Protein AF-A0A356FZC2-F1 (afdb_monomer_lite)

Structure (mmCIF, N/CA/C/O backbone):
data_AF-A0A356FZC2-F1
#
_entry.id   AF-A0A356FZC2-F1
#
loop_
_atom_site.group_PDB
_atom_site.id
_atom_site.type_symbol
_atom_site.label_atom_id
_atom_site.label_alt_id
_atom_site.label_comp_id
_atom_site.label_asym_id
_atom_site.label_entity_id
_atom_site.label_seq_id
_atom_site.pdbx_PDB_ins_code
_atom_site.Cartn_x
_atom_site.Cartn_y
_atom_site.Cartn_z
_atom_site.occupancy
_atom_site.B_iso_or_equiv
_atom_site.auth_seq_id
_atom_site.auth_comp_id
_atom_site.auth_asym_id
_atom_site.auth_atom_id
_atom_site.pdbx_PDB_model_num
ATOM 1 N N . MET A 1 1 ? -11.481 -0.510 -12.609 1.00 41.31 1 MET A N 1
ATOM 2 C CA . MET A 1 1 ? -11.370 -0.063 -11.199 1.00 41.31 1 MET A CA 1
ATOM 3 C C . MET A 1 1 ? -11.615 1.424 -11.204 1.00 41.31 1 MET A C 1
ATOM 5 O O . MET A 1 1 ? -10.772 2.172 -11.691 1.00 41.31 1 MET A O 1
ATOM 9 N N . GLU A 1 2 ? -12.748 1.848 -10.666 1.00 47.78 2 GLU A N 1
ATOM 10 C CA . GLU A 1 2 ? -13.107 3.260 -10.553 1.00 47.78 2 GLU A CA 1
ATOM 11 C C . GLU A 1 2 ? -12.313 3.926 -9.404 1.00 47.78 2 GLU A C 1
ATOM 13 O O . GLU A 1 2 ? -12.735 3.947 -8.243 1.00 47.78 2 GLU A O 1
ATOM 18 N N . ILE A 1 3 ? -11.098 4.406 -9.709 1.00 45.75 3 ILE A N 1
ATOM 19 C CA . ILE A 1 3 ? -10.156 4.972 -8.726 1.00 45.75 3 ILE A CA 1
ATOM 20 C C . ILE A 1 3 ? -10.637 6.345 -8.229 1.00 45.75 3 ILE A C 1
ATOM 22 O O . ILE A 1 3 ? -10.834 7.277 -9.009 1.00 45.75 3 ILE A O 1
ATOM 26 N N . MET A 1 4 ? -10.732 6.502 -6.907 1.00 44.38 4 MET A N 1
ATOM 27 C CA . MET A 1 4 ? -11.058 7.771 -6.254 1.00 44.38 4 MET A CA 1
ATOM 28 C C . MET A 1 4 ? -9.858 8.723 -6.236 1.00 44.38 4 MET A C 1
ATOM 30 O O . MET A 1 4 ? -8.794 8.401 -5.705 1.00 44.38 4 MET A O 1
ATOM 34 N N . THR A 1 5 ? -10.030 9.942 -6.752 1.00 47.16 5 THR A N 1
ATOM 35 C CA . THR A 1 5 ? -9.068 11.027 -6.504 1.00 47.16 5 THR A CA 1
ATOM 36 C C . THR A 1 5 ? -9.244 11.589 -5.089 1.00 47.16 5 THR A C 1
ATOM 38 O O . THR A 1 5 ? -10.332 11.510 -4.518 1.00 47.16 5 THR A O 1
ATOM 41 N N . SER A 1 6 ? -8.221 12.249 -4.532 1.00 39.19 6 SER A N 1
ATOM 42 C CA . SER A 1 6 ? -8.326 12.911 -3.217 1.00 39.19 6 SER A CA 1
ATOM 43 C C . SER A 1 6 ? -9.479 13.925 -3.147 1.00 39.19 6 SER A C 1
ATOM 45 O O . SER A 1 6 ? -10.116 14.072 -2.111 1.00 39.19 6 SER A O 1
ATOM 47 N N . SER A 1 7 ? -9.804 14.581 -4.268 1.00 43.22 7 SER A N 1
ATOM 48 C CA . SER A 1 7 ? -10.943 15.504 -4.363 1.00 43.22 7 SER A CA 1
ATOM 49 C C . SER A 1 7 ? -12.301 14.795 -4.420 1.00 43.22 7 SER A C 1
ATOM 51 O O . SER A 1 7 ? -13.301 15.376 -4.017 1.00 43.22 7 SER A O 1
ATOM 53 N N . MET A 1 8 ? -12.364 13.559 -4.927 1.00 46.75 8 MET A N 1
ATOM 54 C CA . MET A 1 8 ? -13.575 12.730 -4.893 1.00 46.75 8 MET A CA 1
ATOM 55 C C . MET A 1 8 ? -13.782 12.108 -3.511 1.00 46.75 8 MET A C 1
ATOM 57 O O . MET A 1 8 ? -14.912 12.072 -3.042 1.00 46.75 8 MET A O 1
ATOM 61 N N . LEU A 1 9 ? -12.705 11.695 -2.834 1.00 46.78 9 LEU A N 1
ATOM 62 C CA . LEU A 1 9 ? -12.751 11.193 -1.458 1.00 46.78 9 LEU A CA 1
ATOM 63 C C . LEU A 1 9 ? -13.318 12.246 -0.495 1.00 46.78 9 LEU A C 1
ATOM 65 O O . LEU A 1 9 ? -14.193 11.922 0.299 1.00 46.78 9 LEU A O 1
ATOM 69 N N . GLN A 1 10 ? -12.886 13.506 -0.609 1.00 43.84 10 GLN A N 1
ATOM 70 C CA . GLN A 1 10 ? -13.429 14.592 0.212 1.00 43.84 10 GLN A CA 1
ATOM 71 C C . GLN A 1 10 ? -14.941 14.772 -0.009 1.00 43.84 10 GLN A C 1
ATOM 73 O O . GLN A 1 10 ? -15.701 14.777 0.950 1.00 43.84 10 GLN A O 1
ATOM 78 N N . LYS A 1 11 ? -15.402 14.781 -1.269 1.00 51.41 11 LYS A N 1
ATOM 79 C CA . LYS A 1 11 ? -16.836 14.878 -1.602 1.00 51.41 11 LYS A CA 1
ATOM 80 C C . LYS A 1 11 ? -17.675 13.733 -1.018 1.00 51.41 11 LYS A C 1
ATOM 82 O O . LYS A 1 11 ? -18.812 13.961 -0.635 1.00 51.41 11 LYS A O 1
ATOM 87 N N . VAL A 1 12 ? -17.120 12.521 -0.946 1.00 52.03 12 VAL A N 1
ATOM 88 C CA . VAL A 1 12 ? -17.777 11.345 -0.339 1.00 52.03 12 VAL A CA 1
ATOM 89 C C . VAL A 1 12 ? -17.874 11.476 1.178 1.00 52.03 12 VAL A C 1
ATOM 91 O O . VAL A 1 12 ? -18.862 11.055 1.772 1.00 52.03 12 VAL A O 1
ATOM 94 N N . LEU A 1 13 ? -16.850 12.046 1.816 1.00 46.94 13 LEU A N 1
ATOM 95 C CA . LEU A 1 13 ? -16.845 12.292 3.259 1.00 46.94 13 LEU A CA 1
ATOM 96 C C . LEU A 1 13 ? -17.807 13.420 3.657 1.00 46.94 13 LEU A C 1
ATOM 98 O O . LEU A 1 13 ? -18.348 13.381 4.761 1.00 46.94 13 LEU A O 1
ATOM 102 N N . ASP A 1 14 ? -18.038 14.373 2.753 1.00 46.09 14 ASP A N 1
ATOM 103 C CA . ASP A 1 14 ? -18.909 15.530 2.965 1.00 46.09 14 ASP A CA 1
ATOM 104 C C . ASP A 1 14 ? -20.403 15.229 2.693 1.00 46.09 14 ASP A C 1
ATOM 106 O O . ASP A 1 14 ? -21.266 16.031 3.060 1.00 46.09 14 ASP A O 1
ATOM 110 N N . GLU A 1 15 ? -20.747 14.090 2.069 1.00 51.88 15 GLU A N 1
ATOM 111 C CA . GLU A 1 15 ? -22.147 13.698 1.852 1.00 51.88 15 GLU A CA 1
ATOM 112 C C . GLU A 1 15 ? -22.813 13.264 3.178 1.00 51.88 15 GLU A C 1
ATOM 114 O O . GLU A 1 15 ? -22.307 12.379 3.880 1.00 51.88 15 GLU A O 1
ATOM 119 N N . PRO A 1 16 ? -23.969 13.848 3.553 1.00 43.09 16 PRO A N 1
ATOM 120 C CA . PRO A 1 16 ? -24.663 13.479 4.779 1.00 43.09 16 PRO A CA 1
ATOM 121 C C . PRO A 1 16 ? -25.111 12.015 4.719 1.00 43.09 16 PRO A C 1
ATOM 123 O O . PRO A 1 16 ? -25.938 11.628 3.894 1.00 43.09 16 PRO A O 1
ATOM 126 N N . LYS A 1 17 ? -24.590 11.196 5.637 1.00 50.12 17 LYS A N 1
ATOM 127 C CA . LYS A 1 17 ? -24.986 9.791 5.790 1.00 50.12 17 LYS A CA 1
ATOM 128 C C . LYS A 1 17 ? -26.392 9.716 6.380 1.00 50.12 17 LYS A C 1
ATOM 130 O O . LYS A 1 17 ? -26.558 9.683 7.599 1.00 50.12 17 LYS A O 1
ATOM 135 N N . GLN A 1 18 ? -27.414 9.698 5.532 1.00 49.28 18 GLN A N 1
ATOM 136 C CA . GLN A 1 18 ? -28.747 9.312 5.981 1.00 49.28 18 GLN A CA 1
ATOM 137 C C . GLN A 1 18 ? -28.711 7.852 6.446 1.00 49.28 18 GLN A C 1
ATOM 139 O O . GLN A 1 18 ? -28.162 6.982 5.771 1.00 49.28 18 GLN A O 1
ATOM 144 N N . LYS A 1 19 ? -29.295 7.572 7.617 1.00 51.06 19 LYS A N 1
ATOM 145 C CA . LYS A 1 19 ? -29.625 6.199 8.012 1.00 51.06 19 LYS A CA 1
ATOM 146 C C . LYS A 1 19 ? -30.758 5.725 7.107 1.00 51.06 19 LYS A C 1
ATOM 148 O O . LYS A 1 19 ? -31.923 5.974 7.402 1.00 51.06 19 LYS A O 1
ATOM 153 N N . VAL A 1 20 ? -30.402 5.089 6.000 1.00 65.88 20 VAL A N 1
ATOM 154 C CA . VAL A 1 20 ? -31.358 4.412 5.127 1.00 65.88 20 VAL A CA 1
ATOM 155 C C . VAL A 1 20 ? -31.636 3.036 5.728 1.00 65.88 20 VAL A C 1
ATOM 157 O O . VAL A 1 20 ? -30.706 2.292 6.039 1.00 65.88 20 VAL A O 1
ATOM 160 N N . SER A 1 21 ? -32.911 2.732 5.958 1.00 76.38 21 SER A N 1
ATOM 161 C CA . SER A 1 21 ? -33.368 1.381 6.290 1.00 76.38 21 SER A CA 1
ATOM 162 C C . SER A 1 21 ? -33.820 0.717 4.99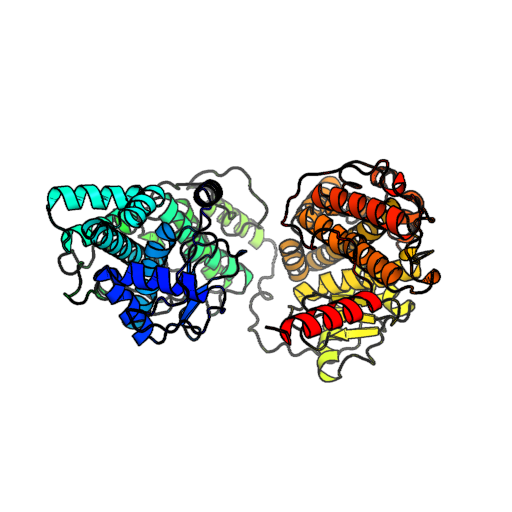9 1.00 76.38 21 SER A C 1
ATOM 164 O O . SER A 1 21 ? -34.621 1.300 4.273 1.00 76.38 21 SER A O 1
ATOM 166 N N . TYR A 1 22 ? -33.324 -0.485 4.733 1.00 88.19 22 TYR A N 1
ATOM 167 C CA . TYR A 1 22 ? -33.713 -1.282 3.570 1.00 88.19 22 TYR A CA 1
ATOM 168 C C . TYR A 1 22 ? -34.806 -2.269 3.974 1.00 88.19 22 TYR A C 1
ATOM 170 O O . TYR A 1 22 ? -34.839 -2.699 5.130 1.00 88.19 22 TYR A O 1
ATOM 178 N N . ASP A 1 23 ? -35.703 -2.608 3.050 1.00 87.06 23 ASP A N 1
ATOM 179 C CA . ASP A 1 23 ? -36.701 -3.649 3.293 1.00 87.06 23 ASP A CA 1
ATOM 180 C C . ASP A 1 23 ? -36.005 -5.020 3.276 1.00 87.06 23 ASP A C 1
ATOM 182 O O . ASP A 1 23 ? -35.501 -5.432 2.231 1.00 87.06 23 ASP A O 1
ATOM 186 N N . PRO A 1 24 ? -35.953 -5.747 4.408 1.00 80.19 24 PRO A N 1
ATOM 187 C CA . PRO A 1 24 ? -35.315 -7.059 4.455 1.00 80.19 24 PRO A CA 1
ATOM 188 C C . PRO A 1 24 ? -36.064 -8.123 3.637 1.00 80.19 24 PRO A C 1
ATOM 190 O O . PRO A 1 24 ? -35.523 -9.205 3.432 1.00 80.19 24 PRO A O 1
ATOM 193 N N . ASN A 1 25 ? -37.292 -7.839 3.185 1.00 87.88 25 ASN A N 1
ATOM 194 C CA . ASN A 1 25 ? -38.094 -8.739 2.356 1.00 87.88 25 ASN A CA 1
ATOM 195 C C . ASN A 1 25 ? -38.045 -8.384 0.863 1.00 87.88 25 ASN A C 1
ATOM 197 O O . ASN A 1 25 ? -38.711 -9.052 0.068 1.00 87.88 25 ASN A O 1
ATOM 201 N N . GLU A 1 26 ? -37.297 -7.345 0.469 1.00 92.62 26 GLU A N 1
ATOM 202 C CA . GLU A 1 26 ? -37.122 -7.006 -0.941 1.00 92.62 26 GLU A CA 1
ATOM 203 C C . GLU A 1 26 ? -36.494 -8.203 -1.676 1.00 92.62 26 GLU A C 1
ATOM 205 O O . GLU A 1 26 ? -35.481 -8.755 -1.247 1.00 92.62 26 GLU A O 1
ATOM 210 N N . GLN A 1 27 ? -37.113 -8.634 -2.778 1.00 92.81 27 GLN A N 1
ATOM 211 C CA . GLN A 1 27 ? -36.615 -9.741 -3.596 1.00 92.81 27 GLN A CA 1
ATOM 212 C C . GLN A 1 27 ? -35.940 -9.218 -4.859 1.00 92.81 27 GLN A C 1
ATOM 214 O O . GLN A 1 27 ? -36.332 -8.187 -5.408 1.00 92.81 27 GLN A O 1
ATOM 219 N N . LEU A 1 28 ? -34.937 -9.949 -5.343 1.00 94.94 28 LEU A N 1
ATOM 220 C CA . LEU A 1 28 ? -34.258 -9.625 -6.591 1.00 94.94 28 LEU A CA 1
ATOM 221 C C . LEU A 1 28 ? -35.220 -9.664 -7.785 1.00 94.94 28 LEU A C 1
ATOM 223 O O . LEU A 1 28 ? -35.978 -10.611 -7.978 1.00 94.94 28 LEU A O 1
ATOM 227 N N . THR A 1 29 ? -35.141 -8.633 -8.620 1.00 95.38 29 THR A N 1
ATOM 228 C CA . THR A 1 29 ? -35.922 -8.476 -9.861 1.00 95.38 29 THR A CA 1
ATOM 229 C C . THR A 1 29 ? -35.140 -8.880 -11.116 1.00 95.38 29 THR A C 1
ATOM 231 O O . THR A 1 29 ? -35.652 -8.790 -12.238 1.00 95.38 29 THR A O 1
ATOM 234 N N . VAL A 1 30 ? -33.885 -9.288 -10.935 1.00 95.38 30 VAL A N 1
ATOM 235 C CA . VAL A 1 30 ? -32.970 -9.804 -11.953 1.00 95.38 30 VAL A CA 1
ATOM 236 C C . VAL A 1 30 ? -32.075 -10.855 -11.303 1.00 95.38 30 VAL A C 1
ATOM 238 O O . VAL A 1 30 ? -31.681 -10.703 -10.148 1.00 95.38 30 VAL A O 1
ATOM 241 N N . ASP A 1 31 ? -31.788 -11.929 -12.032 1.00 93.94 31 ASP A N 1
ATOM 242 C CA . ASP A 1 31 ? -30.949 -13.019 -11.538 1.00 93.94 31 ASP A CA 1
ATOM 243 C C . ASP A 1 31 ? -29.478 -12.578 -11.473 1.00 93.94 31 ASP A C 1
ATOM 245 O O . ASP A 1 31 ? -28.889 -12.227 -12.499 1.00 93.94 31 ASP A O 1
ATOM 249 N N . VAL A 1 32 ? -28.914 -12.561 -10.262 1.00 94.69 32 VAL A N 1
ATOM 250 C CA . VAL A 1 32 ? -27.511 -12.239 -9.962 1.00 94.69 32 VAL A CA 1
ATOM 251 C C . VAL A 1 32 ? -27.027 -13.049 -8.754 1.00 94.69 32 VAL A C 1
ATOM 253 O O . VAL A 1 32 ? -27.770 -13.257 -7.794 1.00 94.69 32 VAL A O 1
ATOM 256 N N . ASP A 1 33 ? -25.760 -13.468 -8.760 1.00 91.00 33 ASP A N 1
ATOM 257 C CA . ASP A 1 33 ? -25.152 -14.191 -7.635 1.00 91.00 33 ASP A CA 1
ATOM 258 C C . ASP A 1 33 ? -24.643 -13.220 -6.550 1.00 91.00 33 ASP A C 1
ATOM 260 O O . ASP A 1 33 ? -23.562 -12.637 -6.672 1.00 91.00 33 ASP A O 1
ATOM 264 N N . LEU A 1 34 ? -25.411 -13.072 -5.464 1.00 90.56 34 LEU A N 1
ATOM 265 C CA . LEU A 1 34 ? -25.043 -12.280 -4.279 1.00 90.56 34 LEU A CA 1
ATOM 266 C C . LEU A 1 34 ? -24.371 -13.108 -3.166 1.00 90.56 34 LEU A C 1
ATOM 268 O O . LEU A 1 34 ? -24.326 -12.670 -2.018 1.00 90.56 34 LEU A O 1
ATOM 272 N N . SER A 1 35 ? -23.834 -14.300 -3.460 1.00 82.62 35 SER A N 1
ATOM 273 C CA . SER A 1 35 ? -23.251 -15.205 -2.447 1.00 82.62 35 SER A CA 1
ATOM 274 C C . SER A 1 35 ? -22.038 -14.648 -1.691 1.00 82.62 35 SER A C 1
ATOM 276 O O . SER A 1 35 ? -21.564 -15.280 -0.748 1.00 82.62 35 SER A O 1
ATOM 278 N N . LEU A 1 36 ? -21.517 -13.486 -2.095 1.00 80.75 36 LEU A N 1
ATOM 279 C CA . LEU A 1 36 ? -20.422 -12.793 -1.416 1.00 80.75 36 LEU A CA 1
ATOM 280 C C . LEU A 1 36 ? -20.896 -11.716 -0.432 1.00 80.75 36 LEU A C 1
ATOM 282 O O . LEU A 1 36 ? -20.068 -11.172 0.296 1.00 80.75 36 LEU A O 1
ATOM 286 N N . CYS A 1 37 ? -22.192 -11.404 -0.396 1.00 76.31 37 CYS A N 1
ATOM 287 C CA . CYS A 1 37 ? -22.768 -10.506 0.598 1.00 76.31 37 CYS A CA 1
ATOM 288 C C . CYS A 1 37 ? -22.990 -11.228 1.928 1.00 76.31 37 CYS A C 1
ATOM 290 O O . CYS A 1 37 ? -23.477 -12.357 1.972 1.00 76.31 37 CYS A O 1
ATOM 292 N N . THR A 1 38 ? -22.690 -10.540 3.026 1.00 79.19 38 THR A N 1
ATOM 293 C CA . THR A 1 38 ? -23.148 -10.941 4.362 1.00 79.19 38 THR A CA 1
ATOM 294 C C . THR A 1 38 ? -24.648 -10.677 4.540 1.00 79.19 38 THR A C 1
ATOM 296 O O . THR A 1 38 ? -25.232 -9.872 3.812 1.00 79.19 38 THR A O 1
ATOM 299 N N . ASP A 1 39 ? -25.268 -11.289 5.555 1.00 80.06 39 ASP A N 1
ATOM 300 C CA . ASP A 1 39 ? -26.684 -11.060 5.896 1.00 80.06 39 ASP A CA 1
ATOM 301 C C . ASP A 1 39 ? -26.996 -9.574 6.166 1.00 80.06 39 ASP A C 1
ATOM 303 O O . ASP A 1 39 ? -28.088 -9.099 5.864 1.00 80.06 39 ASP A O 1
ATOM 307 N N . GLU A 1 40 ? -26.028 -8.822 6.704 1.00 82.25 40 GLU A N 1
ATOM 308 C CA . GLU A 1 40 ? -26.161 -7.381 6.964 1.00 82.25 40 GLU A CA 1
ATOM 309 C C . GLU A 1 40 ? -26.100 -6.541 5.676 1.00 82.25 40 GLU A C 1
ATOM 311 O O . GLU A 1 40 ? -26.734 -5.490 5.579 1.00 82.25 40 GLU A O 1
ATOM 316 N N . GLU A 1 41 ? -25.343 -6.991 4.676 1.00 84.94 41 GLU A N 1
ATOM 317 C CA . GLU A 1 41 ? -25.156 -6.290 3.401 1.00 84.94 41 GLU A CA 1
ATOM 318 C C . GLU A 1 41 ? -26.245 -6.619 2.380 1.00 84.94 41 GLU A C 1
ATOM 320 O O . GLU A 1 41 ? -26.547 -5.791 1.515 1.00 84.94 41 GLU A O 1
ATOM 325 N N . MET A 1 42 ? -26.827 -7.816 2.483 1.00 89.38 42 MET A N 1
ATOM 326 C CA . MET A 1 42 ? -27.768 -8.369 1.515 1.00 89.38 42 MET A CA 1
ATOM 327 C C . MET A 1 42 ? -28.931 -7.411 1.195 1.00 89.38 42 MET A C 1
ATOM 329 O O . MET A 1 42 ? -29.126 -7.128 0.012 1.00 89.38 42 MET A O 1
ATOM 333 N N . PRO A 1 43 ? -29.646 -6.811 2.175 1.00 92.12 43 PRO A N 1
ATOM 334 C CA . PRO A 1 43 ? -30.776 -5.926 1.874 1.00 92.12 43 PRO A CA 1
ATOM 335 C C . PRO A 1 43 ? -30.370 -4.695 1.056 1.00 92.12 43 PRO A C 1
ATOM 337 O O . PRO A 1 43 ? -31.072 -4.283 0.135 1.00 92.12 43 PRO A O 1
ATOM 340 N N . ARG A 1 44 ? -29.197 -4.124 1.350 1.00 93.62 44 ARG A N 1
ATOM 341 C CA . ARG A 1 44 ? -28.677 -2.963 0.622 1.00 93.62 44 ARG A CA 1
ATOM 342 C C . ARG A 1 44 ? -28.240 -3.331 -0.792 1.00 93.62 44 ARG A C 1
ATOM 344 O O . ARG A 1 44 ? -28.499 -2.575 -1.726 1.00 93.62 44 ARG A O 1
ATOM 351 N N . MET A 1 45 ? -27.563 -4.467 -0.962 1.00 94.12 45 MET A N 1
ATOM 352 C CA . MET A 1 45 ? -27.149 -4.915 -2.291 1.00 94.12 45 MET A CA 1
ATOM 353 C C . MET A 1 45 ? -28.366 -5.212 -3.172 1.00 94.12 45 MET A C 1
ATOM 355 O O . MET A 1 45 ? -28.408 -4.746 -4.309 1.00 94.12 45 MET A O 1
ATOM 359 N N . ILE A 1 46 ? -29.378 -5.907 -2.638 1.00 96.44 46 ILE A N 1
ATOM 360 C CA . ILE A 1 46 ? -30.646 -6.160 -3.340 1.00 96.44 46 ILE A CA 1
ATOM 361 C C . ILE A 1 46 ? -31.281 -4.840 -3.776 1.00 96.44 46 ILE A C 1
ATOM 363 O O . ILE A 1 46 ? -31.622 -4.692 -4.950 1.00 96.44 46 ILE A O 1
ATOM 367 N N . HIS A 1 47 ? -31.360 -3.862 -2.870 1.00 96.12 47 HIS A N 1
ATOM 368 C CA . HIS A 1 47 ? -31.896 -2.540 -3.176 1.00 96.12 47 HIS A CA 1
ATOM 369 C C . HIS A 1 47 ? -31.165 -1.866 -4.351 1.00 96.12 47 HIS A C 1
ATOM 371 O O . HIS A 1 47 ? -31.796 -1.409 -5.305 1.00 96.12 47 HIS A O 1
ATOM 377 N N . ILE A 1 48 ? -29.826 -1.833 -4.326 1.00 97.19 48 ILE A N 1
ATOM 378 C CA . ILE A 1 48 ? -29.009 -1.216 -5.386 1.00 97.19 48 ILE A CA 1
ATOM 379 C C . ILE A 1 48 ? -29.182 -1.958 -6.721 1.00 97.19 48 ILE A C 1
ATOM 381 O O . ILE A 1 48 ? -29.349 -1.315 -7.761 1.00 97.19 48 ILE A O 1
ATOM 385 N N . VAL A 1 49 ? -29.176 -3.296 -6.702 1.00 98.38 49 VAL A N 1
ATOM 386 C CA . VAL A 1 49 ? -29.376 -4.139 -7.892 1.00 98.38 49 VAL A CA 1
ATOM 387 C C . VAL A 1 49 ? -30.752 -3.890 -8.504 1.00 98.38 49 VAL A C 1
ATOM 389 O O . VAL A 1 49 ? -30.849 -3.598 -9.695 1.00 98.38 49 VAL A O 1
ATOM 392 N N . ASN A 1 50 ? -31.813 -3.943 -7.699 1.00 98.06 50 ASN A N 1
ATOM 393 C CA . ASN A 1 50 ? -33.180 -3.713 -8.157 1.00 98.06 50 ASN A CA 1
ATOM 394 C C . ASN A 1 50 ? -33.375 -2.307 -8.700 1.00 98.06 50 ASN A C 1
ATOM 396 O O . ASN A 1 50 ? -34.049 -2.112 -9.713 1.00 98.06 50 ASN A O 1
ATOM 400 N N . ARG A 1 51 ? -32.764 -1.319 -8.047 1.00 97.50 51 ARG A N 1
ATOM 401 C CA . ARG A 1 51 ? -32.787 0.063 -8.504 1.00 97.50 51 ARG A CA 1
ATOM 402 C C . ARG A 1 51 ? -32.126 0.206 -9.870 1.00 97.50 51 ARG A C 1
ATOM 404 O O . ARG A 1 51 ? -32.742 0.788 -10.756 1.00 97.50 51 ARG A O 1
ATOM 411 N N . LEU A 1 52 ? -30.944 -0.379 -10.081 1.00 98.44 52 LEU A N 1
ATOM 412 C CA . LEU A 1 52 ? -30.289 -0.383 -11.392 1.00 98.44 52 LEU A CA 1
ATOM 413 C C . LEU A 1 52 ? -31.105 -1.152 -12.448 1.00 98.44 52 LEU A C 1
ATOM 415 O O . LEU A 1 52 ? -31.218 -0.694 -13.583 1.00 98.44 52 LEU A O 1
ATOM 419 N N . ALA A 1 53 ? -31.722 -2.277 -12.080 1.00 98.25 53 ALA A N 1
ATOM 420 C CA . ALA A 1 53 ? -32.491 -3.140 -12.982 1.00 98.25 53 ALA A CA 1
ATOM 421 C C . ALA A 1 53 ? -33.809 -2.527 -13.503 1.00 98.25 53 ALA A C 1
ATOM 423 O O . ALA A 1 53 ? -34.468 -3.128 -14.360 1.00 98.25 53 ALA A O 1
ATOM 424 N N . LYS A 1 54 ? -34.207 -1.349 -13.000 1.00 98.00 54 LYS A N 1
ATOM 425 C CA . LYS A 1 54 ? -35.289 -0.533 -13.579 1.00 98.00 54 LYS A CA 1
ATOM 426 C C . LYS A 1 54 ? -34.863 0.137 -14.886 1.00 98.00 54 LYS A C 1
ATOM 428 O O . LYS A 1 54 ? -35.697 0.368 -15.755 1.00 98.00 54 LYS A O 1
ATOM 433 N N . SER A 1 55 ? -33.574 0.430 -15.050 1.00 97.94 55 SER A N 1
ATOM 434 C CA . SER A 1 55 ? -33.020 0.858 -16.333 1.00 97.94 55 SER A CA 1
ATOM 435 C C . SER A 1 55 ? -32.838 -0.354 -17.245 1.00 97.94 55 SER A C 1
ATOM 437 O O . SER A 1 55 ? -32.385 -1.413 -16.813 1.00 97.94 55 SER A O 1
ATOM 439 N N . GLU A 1 56 ? -33.160 -0.182 -18.524 1.00 96.19 56 GLU A N 1
ATOM 440 C CA . GLU A 1 56 ? -32.930 -1.198 -19.547 1.00 96.19 56 GLU A CA 1
ATOM 441 C C . GLU A 1 56 ? -31.429 -1.482 -19.707 1.00 96.19 56 GLU A C 1
ATOM 443 O O . GLU A 1 56 ? -31.013 -2.639 -19.684 1.00 96.19 56 GLU A O 1
ATOM 448 N N . ALA A 1 57 ? -30.614 -0.428 -19.801 1.00 95.50 57 ALA A N 1
ATOM 449 C CA . ALA A 1 57 ? -29.159 -0.523 -19.839 1.00 95.50 57 ALA A CA 1
ATOM 450 C C . ALA A 1 57 ? -28.595 -1.197 -18.577 1.00 95.50 57 ALA A C 1
ATOM 452 O O . ALA A 1 57 ? -27.734 -2.074 -18.659 1.00 95.50 57 ALA A O 1
ATOM 453 N N . GLY A 1 58 ? -29.105 -0.812 -17.405 1.00 97.19 58 GLY A N 1
ATOM 454 C CA . GLY A 1 58 ? -28.715 -1.386 -16.124 1.00 97.19 58 GLY A CA 1
ATOM 455 C C . GLY A 1 58 ? -28.999 -2.884 -16.056 1.00 97.19 58 GLY A C 1
ATOM 456 O O . GLY A 1 58 ? -28.077 -3.674 -15.835 1.00 97.19 58 GLY A O 1
ATOM 457 N N . ARG A 1 59 ? -30.246 -3.281 -16.333 1.00 97.75 59 ARG A N 1
ATOM 458 C CA . ARG A 1 59 ? -30.676 -4.686 -16.395 1.00 97.75 59 ARG A CA 1
ATOM 459 C C . ARG A 1 59 ? -29.831 -5.502 -17.367 1.00 97.75 59 ARG A C 1
ATOM 461 O O . ARG A 1 59 ? -29.333 -6.556 -16.986 1.00 97.75 59 ARG A O 1
ATOM 468 N N . GLU A 1 60 ? -29.602 -4.992 -18.575 1.00 95.62 60 GLU A N 1
ATOM 469 C CA . GLU A 1 60 ? -28.780 -5.674 -19.578 1.00 95.62 60 GLU A CA 1
ATOM 470 C C . GLU A 1 60 ? -27.363 -5.962 -19.056 1.00 95.62 60 GLU A C 1
ATOM 472 O O . GLU A 1 60 ? -26.860 -7.076 -19.207 1.00 95.62 60 GLU A O 1
ATOM 477 N N . THR A 1 61 ? -26.701 -4.988 -18.417 1.00 96.06 61 THR A N 1
ATOM 478 C CA . THR A 1 61 ? -25.346 -5.224 -17.885 1.00 96.06 61 THR A CA 1
ATOM 479 C C . THR A 1 61 ? -25.316 -6.246 -16.753 1.00 96.06 61 THR A C 1
ATOM 481 O O . THR A 1 61 ? -24.379 -7.044 -16.702 1.00 96.06 61 THR A O 1
ATOM 484 N N . LEU A 1 62 ? -26.336 -6.259 -15.889 1.00 97.88 62 LEU A N 1
ATOM 485 C CA . LEU A 1 62 ? -26.462 -7.223 -14.794 1.00 97.88 62 LEU A CA 1
ATOM 486 C C . LEU A 1 62 ? -26.663 -8.645 -15.328 1.00 97.88 62 LEU A C 1
ATOM 488 O O . LEU A 1 62 ? -25.953 -9.558 -14.915 1.00 97.88 62 LEU A O 1
ATOM 492 N N . GLU A 1 63 ? -27.555 -8.824 -16.303 1.00 96.00 63 GLU A N 1
ATOM 493 C CA . GLU A 1 63 ? -27.818 -10.125 -16.930 1.00 96.00 63 GLU A CA 1
ATOM 494 C C . GLU A 1 63 ? -26.584 -10.668 -17.662 1.00 96.00 63 GLU A C 1
ATOM 496 O O . GLU A 1 63 ? -26.255 -11.852 -17.549 1.00 96.00 63 GLU A O 1
ATOM 501 N N . ILE A 1 64 ? -25.850 -9.807 -18.377 1.00 93.69 64 ILE A N 1
ATOM 502 C CA . ILE A 1 64 ? -24.596 -10.193 -19.036 1.00 93.69 64 ILE A CA 1
ATOM 503 C C . ILE A 1 64 ? -23.545 -10.620 -18.004 1.00 93.69 64 ILE A C 1
ATOM 505 O O . ILE A 1 64 ? -22.874 -11.636 -18.203 1.00 93.69 64 ILE A O 1
ATOM 509 N N . ALA A 1 65 ? -23.393 -9.867 -16.913 1.00 93.75 65 ALA A N 1
ATOM 510 C CA . ALA A 1 65 ? -22.448 -10.194 -15.850 1.00 93.75 65 ALA A CA 1
ATOM 511 C C . ALA A 1 65 ? -22.815 -11.517 -15.152 1.00 93.75 65 ALA A C 1
ATOM 513 O O . ALA A 1 65 ? -21.948 -12.379 -14.991 1.00 93.75 65 ALA A O 1
ATOM 514 N N . ASN A 1 66 ? -24.095 -11.733 -14.837 1.00 93.81 66 ASN A N 1
ATOM 515 C CA . ASN A 1 66 ? -24.572 -12.990 -14.260 1.00 93.81 66 ASN A CA 1
ATOM 516 C C . ASN A 1 66 ? -24.324 -14.177 -15.204 1.00 93.81 66 ASN A C 1
ATOM 518 O O . ASN A 1 66 ? -23.748 -15.186 -14.805 1.00 93.81 66 ASN A O 1
ATOM 522 N N . LYS A 1 67 ? -24.634 -14.029 -16.500 1.00 94.00 67 LYS A N 1
ATOM 523 C CA . LYS A 1 67 ? -24.357 -15.058 -17.517 1.00 94.00 67 LYS A CA 1
ATOM 524 C C . LYS A 1 67 ? -22.864 -15.376 -17.652 1.00 94.00 67 LYS A C 1
ATOM 526 O O . LYS A 1 67 ? -22.501 -16.509 -17.967 1.00 94.00 67 LYS A O 1
ATOM 531 N N . ALA A 1 68 ? -21.989 -14.402 -17.405 1.00 89.56 68 ALA A N 1
ATOM 532 C CA . ALA A 1 68 ? -20.542 -14.609 -17.359 1.00 89.56 68 ALA A CA 1
ATOM 533 C C . ALA A 1 68 ? -20.073 -15.346 -16.084 1.00 89.56 68 ALA A C 1
ATOM 535 O O . ALA A 1 68 ? -18.898 -15.721 -15.989 1.00 89.56 68 ALA A O 1
ATOM 536 N N . GLY A 1 69 ? -20.974 -15.601 -15.130 1.00 91.00 69 GLY A N 1
ATOM 537 C CA . GLY A 1 69 ? -20.709 -16.243 -13.844 1.00 91.00 69 GLY A CA 1
ATOM 538 C C . GLY A 1 69 ? -20.082 -15.295 -12.827 1.00 91.00 69 GLY A C 1
ATOM 539 O O . GLY A 1 69 ? -19.244 -15.728 -12.039 1.00 91.00 69 GLY A O 1
ATOM 540 N N . VAL A 1 70 ? -20.398 -13.999 -12.909 1.00 91.50 70 VAL A N 1
ATOM 541 C CA . VAL A 1 70 ? -19.861 -12.982 -12.002 1.00 91.50 70 VAL A CA 1
ATOM 542 C C . VAL A 1 70 ? -20.685 -12.909 -10.725 1.00 91.50 70 VAL A C 1
ATOM 544 O O . VAL A 1 70 ? -21.909 -12.829 -10.769 1.00 91.50 70 VAL A O 1
ATOM 547 N N . LYS A 1 71 ? -19.982 -12.892 -9.594 1.00 91.19 71 LYS A N 1
ATOM 548 C CA . LYS A 1 71 ? -20.546 -12.697 -8.258 1.00 91.19 71 LYS A CA 1
ATOM 549 C C . LYS A 1 71 ? -20.498 -11.233 -7.850 1.00 91.19 71 LYS A C 1
ATOM 551 O O . LYS A 1 71 ? -19.586 -10.516 -8.260 1.00 91.19 71 LYS A O 1
ATOM 556 N N . PHE A 1 72 ? -21.412 -10.806 -6.989 1.00 92.44 72 PHE A N 1
ATOM 557 C CA . PHE A 1 72 ? -21.536 -9.419 -6.544 1.00 92.44 72 PHE A CA 1
ATOM 558 C C . PHE A 1 72 ? -21.427 -9.318 -5.022 1.00 92.44 72 PHE A C 1
ATOM 560 O O . PHE A 1 72 ? -21.895 -10.192 -4.294 1.00 92.44 72 PHE A O 1
ATOM 567 N N . GLY A 1 73 ? -20.799 -8.248 -4.541 1.00 86.50 73 GLY A N 1
ATOM 568 C CA . GLY A 1 73 ? -20.576 -8.023 -3.115 1.00 86.50 73 GLY A CA 1
ATOM 569 C C . GLY A 1 73 ? -20.043 -6.628 -2.807 1.00 86.50 73 GLY A C 1
ATOM 570 O O . GLY A 1 73 ? -19.950 -5.768 -3.688 1.00 86.50 73 GLY A O 1
ATOM 571 N N . PHE A 1 74 ? -19.684 -6.399 -1.546 1.00 80.81 74 PHE A N 1
ATOM 572 C CA . PHE A 1 74 ? -18.991 -5.186 -1.117 1.00 80.81 74 PHE A CA 1
ATOM 573 C C . PHE A 1 74 ? -17.499 -5.453 -0.883 1.00 80.81 74 PHE A C 1
ATOM 575 O O . PHE A 1 74 ? -17.071 -6.533 -0.478 1.00 80.81 74 PHE A O 1
ATOM 582 N N . LEU A 1 75 ? -16.683 -4.444 -1.166 1.00 70.62 75 LEU A N 1
ATOM 583 C CA . LEU A 1 75 ? -15.261 -4.413 -0.840 1.00 70.62 75 LEU A CA 1
ATOM 584 C C . LEU A 1 75 ? -15.062 -4.114 0.653 1.00 70.62 75 LEU A C 1
ATOM 586 O O . LEU A 1 75 ? -15.936 -3.547 1.304 1.00 70.62 75 LEU A O 1
ATOM 590 N N . ASP A 1 76 ? -13.871 -4.403 1.188 1.00 62.19 76 ASP A N 1
ATOM 591 C CA . ASP A 1 76 ? -13.491 -3.922 2.525 1.00 62.19 76 ASP A CA 1
ATOM 592 C C . ASP A 1 76 ? -13.613 -2.387 2.560 1.00 62.19 76 ASP A C 1
ATOM 594 O O . ASP A 1 76 ? -13.158 -1.711 1.633 1.00 62.19 76 ASP A O 1
ATOM 598 N N . ALA A 1 77 ? -14.192 -1.824 3.626 1.00 54.88 77 ALA A N 1
ATOM 599 C CA . ALA A 1 77 ? -14.370 -0.379 3.801 1.00 54.88 77 ALA A CA 1
ATOM 600 C C . ALA A 1 77 ? -13.059 0.435 3.754 1.00 54.88 77 ALA A C 1
ATOM 602 O O . ALA A 1 77 ? -13.095 1.655 3.606 1.00 54.88 77 ALA A O 1
ATOM 603 N N . LYS A 1 78 ? -11.899 -0.220 3.870 1.00 44.69 78 LYS A N 1
ATOM 604 C CA . LYS A 1 78 ? -10.561 0.371 3.704 1.00 44.69 78 LYS A CA 1
ATOM 605 C C . LYS A 1 78 ? -10.099 0.431 2.245 1.00 44.69 78 LYS A C 1
ATOM 607 O O . LYS A 1 78 ? -9.028 0.973 1.972 1.00 44.69 78 LYS A O 1
ATOM 612 N N . THR A 1 79 ? -10.865 -0.131 1.313 1.00 47.59 79 THR A N 1
ATOM 613 C CA . THR A 1 79 ? -10.556 -0.119 -0.119 1.00 47.59 79 THR A CA 1
ATOM 614 C C . THR A 1 79 ? -10.882 1.258 -0.693 1.00 47.59 79 THR A C 1
ATOM 616 O O . THR A 1 79 ? -12.024 1.703 -0.661 1.00 47.59 79 THR A O 1
ATOM 619 N N . ASN A 1 80 ? -9.869 1.954 -1.211 1.00 56.72 80 ASN A N 1
ATOM 620 C CA . ASN A 1 80 ? -9.987 3.332 -1.697 1.00 56.72 80 ASN A CA 1
ATOM 621 C C . ASN A 1 80 ? -10.521 3.413 -3.147 1.00 56.72 80 ASN A C 1
ATOM 623 O O . ASN A 1 80 ? -9.876 4.000 -4.019 1.00 56.72 80 ASN A O 1
ATOM 627 N N . CYS A 1 81 ? -11.667 2.785 -3.429 1.00 62.56 81 CYS A N 1
ATOM 628 C CA . CYS A 1 81 ? -12.363 2.881 -4.717 1.00 62.56 81 CYS A CA 1
ATOM 629 C C . CYS A 1 81 ? -13.889 2.777 -4.560 1.00 62.56 81 CYS A C 1
ATOM 631 O O . CYS A 1 81 ? -14.391 2.271 -3.555 1.00 62.56 81 CYS A O 1
ATOM 633 N N . PHE A 1 82 ? -14.628 3.251 -5.569 1.00 71.31 82 PHE A N 1
ATOM 634 C CA . PHE A 1 82 ? -16.094 3.145 -5.602 1.00 71.31 82 PHE A CA 1
ATOM 635 C C . PHE A 1 82 ? -16.585 1.755 -5.987 1.00 71.31 82 PHE A C 1
ATOM 637 O O . PHE A 1 82 ? -17.652 1.330 -5.551 1.00 71.31 82 PHE A O 1
ATOM 644 N N . GLY A 1 83 ? -15.802 1.051 -6.794 1.00 74.62 83 GLY A N 1
ATOM 645 C CA . GLY A 1 83 ? -16.072 -0.307 -7.219 1.00 74.62 83 GLY A CA 1
ATOM 646 C C . GLY A 1 83 ? -14.893 -0.882 -7.990 1.00 74.62 83 GLY A C 1
ATOM 647 O O . GLY A 1 83 ? -13.941 -0.171 -8.340 1.00 74.62 83 GLY A O 1
ATOM 648 N N . CYS A 1 84 ? -14.915 -2.196 -8.178 1.00 78.81 84 CYS A N 1
ATOM 649 C CA . CYS A 1 84 ? -13.957 -2.890 -9.022 1.00 78.81 84 CYS A CA 1
ATOM 650 C C . CYS A 1 84 ? -14.519 -4.221 -9.522 1.00 78.81 84 CYS A C 1
ATOM 652 O O . CYS A 1 84 ? -14.980 -5.048 -8.734 1.00 78.81 84 CYS A O 1
ATOM 654 N N . TYR A 1 85 ? -14.380 -4.454 -10.822 1.00 83.88 85 TYR A N 1
ATOM 655 C CA . TYR A 1 85 ? -14.484 -5.764 -11.438 1.00 83.88 85 TYR A CA 1
ATOM 656 C C . TYR A 1 85 ? -13.143 -6.510 -11.388 1.00 83.88 85 TYR A C 1
ATOM 658 O O . TYR A 1 85 ? -12.122 -6.058 -11.912 1.00 83.88 85 TYR A O 1
ATOM 666 N N . PHE A 1 86 ? -13.161 -7.690 -10.780 1.00 75.88 86 PHE A N 1
ATOM 667 C CA . PHE A 1 86 ? -12.076 -8.658 -10.723 1.00 75.88 86 PHE A CA 1
ATOM 668 C C . PHE A 1 86 ? -12.353 -9.777 -11.735 1.00 75.88 86 PHE A C 1
ATOM 670 O O . PHE A 1 86 ? -13.129 -10.699 -11.475 1.00 75.88 86 PHE A O 1
ATOM 677 N N . GLY A 1 87 ? -11.733 -9.668 -12.913 1.00 69.56 87 GLY A N 1
ATOM 678 C CA . GLY A 1 87 ? -11.832 -10.663 -13.986 1.00 69.56 87 GLY A CA 1
ATOM 679 C C . GLY A 1 87 ? -10.998 -11.930 -13.746 1.00 69.56 87 GLY A C 1
ATOM 680 O O . GLY A 1 87 ? -10.531 -12.194 -12.637 1.00 69.56 87 GLY A O 1
ATOM 681 N N . GLY A 1 88 ? -10.795 -12.719 -14.805 1.00 69.56 88 GLY A N 1
ATOM 682 C CA . GLY A 1 88 ? -10.081 -14.000 -14.726 1.00 69.56 88 GLY A CA 1
ATOM 683 C C . GLY A 1 88 ? -10.867 -15.042 -13.927 1.00 69.56 88 GLY A C 1
ATOM 684 O O . GLY A 1 88 ? -12.090 -15.111 -14.047 1.00 69.56 88 GLY A O 1
ATOM 685 N N . ASP A 1 89 ? -10.176 -15.823 -13.096 1.00 71.00 89 ASP A N 1
ATOM 686 C CA . ASP A 1 89 ? -10.789 -16.896 -12.297 1.00 71.00 89 ASP A CA 1
ATOM 687 C C . ASP A 1 89 ? -11.631 -16.381 -11.116 1.00 71.00 89 ASP A C 1
ATOM 689 O O . ASP A 1 89 ? -12.458 -17.120 -10.588 1.00 71.00 89 ASP A O 1
ATOM 693 N N . MET A 1 90 ? -11.451 -15.119 -10.696 1.00 70.25 90 MET A N 1
ATOM 694 C CA . MET A 1 90 ? -12.168 -14.556 -9.541 1.00 70.25 90 MET A CA 1
ATOM 695 C C . MET A 1 90 ? -13.632 -14.221 -9.837 1.00 70.25 90 MET A C 1
ATOM 697 O O . MET A 1 90 ? -14.468 -14.387 -8.954 1.00 70.25 90 MET A O 1
ATOM 701 N N . LYS A 1 91 ? -13.926 -13.728 -11.051 1.00 82.56 91 LYS A N 1
ATOM 702 C CA . LYS A 1 91 ? -15.264 -13.328 -11.529 1.00 82.56 91 LYS A CA 1
ATOM 703 C C . LYS A 1 91 ? -16.113 -12.624 -10.461 1.00 82.56 91 LYS A C 1
ATOM 705 O O . LYS A 1 91 ? -17.162 -13.117 -10.057 1.00 82.56 91 LYS A O 1
ATOM 710 N N . TYR A 1 92 ? -15.661 -11.458 -10.012 1.00 86.25 92 TYR A N 1
ATOM 711 C CA . TYR A 1 92 ? -16.265 -10.746 -8.882 1.00 86.25 92 TYR A CA 1
ATOM 712 C C . TYR A 1 92 ? -16.424 -9.246 -9.163 1.00 86.25 92 TYR A C 1
ATOM 714 O O . TYR A 1 92 ? -15.494 -8.613 -9.651 1.00 86.25 92 TYR A O 1
ATOM 722 N N . ILE A 1 93 ? -17.579 -8.665 -8.836 1.00 88.44 93 ILE A N 1
ATOM 723 C CA . ILE A 1 93 ? -17.807 -7.216 -8.761 1.00 88.44 93 ILE A CA 1
ATOM 724 C C . ILE A 1 93 ? -17.980 -6.821 -7.300 1.00 88.44 93 ILE A C 1
ATOM 726 O O . ILE A 1 93 ? -18.950 -7.212 -6.650 1.00 88.44 93 ILE A O 1
ATOM 730 N N . GLY A 1 94 ? -17.050 -6.008 -6.806 1.00 80.94 94 GLY A N 1
ATOM 731 C CA . GLY A 1 94 ? -17.118 -5.428 -5.472 1.00 80.94 94 GLY A CA 1
ATOM 732 C C . GLY A 1 94 ? -17.477 -3.949 -5.515 1.00 80.94 94 GLY A C 1
ATOM 733 O O . GLY A 1 94 ? -16.837 -3.191 -6.243 1.00 80.94 94 GLY A O 1
ATOM 734 N N . LEU A 1 95 ? -18.453 -3.528 -4.710 1.00 81.94 95 LEU A N 1
ATOM 735 C CA . LEU A 1 95 ? -18.828 -2.124 -4.514 1.00 81.94 95 LEU A CA 1
ATOM 736 C C . LEU A 1 95 ? -18.180 -1.539 -3.254 1.00 81.94 95 LEU A C 1
ATOM 738 O O . LEU A 1 95 ? -18.010 -2.223 -2.249 1.00 81.94 95 LEU A O 1
ATOM 742 N N . GLY A 1 96 ? -17.827 -0.258 -3.281 1.00 76.25 96 GLY A N 1
ATOM 743 C CA . GLY A 1 96 ? -17.287 0.457 -2.129 1.00 76.25 96 GLY A CA 1
ATOM 744 C C . GLY A 1 96 ? -18.390 0.738 -1.101 1.00 76.25 96 GLY A C 1
ATOM 745 O O . GLY A 1 96 ? -19.269 1.558 -1.376 1.00 76.25 96 GLY A O 1
ATOM 746 N N . PRO A 1 97 ? -18.364 0.138 0.104 1.00 74.62 97 PRO A N 1
ATOM 747 C CA . PRO A 1 97 ? -19.494 0.200 1.040 1.00 74.62 97 PRO A CA 1
ATOM 748 C C . PRO A 1 97 ? -19.742 1.603 1.611 1.00 74.62 97 PRO A C 1
ATOM 750 O O . PRO A 1 97 ? -20.806 1.871 2.166 1.00 74.62 97 PRO A O 1
ATOM 753 N N . MET A 1 98 ? -18.776 2.511 1.471 1.00 73.06 98 MET A N 1
ATOM 754 C CA . MET A 1 98 ? -18.844 3.873 2.003 1.00 73.06 98 MET A CA 1
ATOM 755 C C . MET A 1 98 ? -19.531 4.878 1.069 1.00 73.06 98 MET A C 1
ATOM 757 O O . MET A 1 98 ? -19.820 5.987 1.510 1.00 73.06 98 MET A O 1
ATOM 761 N N . ALA A 1 99 ? -19.768 4.524 -0.197 1.00 75.62 99 ALA A N 1
ATOM 762 C CA . ALA A 1 99 ? -20.414 5.411 -1.162 1.00 75.62 99 ALA A CA 1
ATOM 763 C C . ALA A 1 99 ? -21.940 5.421 -0.993 1.00 75.62 99 ALA A C 1
ATOM 765 O O . ALA A 1 99 ? -22.513 4.459 -0.479 1.00 75.62 99 ALA A O 1
ATOM 766 N N . SER A 1 100 ? -22.597 6.497 -1.429 1.00 84.69 100 SER A N 1
ATOM 767 C CA . SER A 1 100 ? -24.060 6.596 -1.462 1.00 84.69 100 SER A CA 1
ATOM 768 C C . SER A 1 100 ? -24.666 5.645 -2.498 1.00 84.69 100 SER A C 1
ATOM 770 O O . SER A 1 100 ? -24.036 5.321 -3.504 1.00 84.69 100 SER A O 1
ATOM 772 N N . ASP A 1 101 ? -25.908 5.209 -2.280 1.00 91.94 101 ASP A N 1
ATOM 773 C CA . ASP A 1 101 ? -26.586 4.283 -3.197 1.00 91.94 101 ASP A CA 1
ATOM 774 C C . ASP A 1 101 ? -26.759 4.888 -4.596 1.00 91.94 101 ASP A C 1
ATOM 776 O O . ASP A 1 101 ? -26.560 4.198 -5.591 1.00 91.94 101 ASP A O 1
ATOM 780 N N . ASP A 1 102 ? -27.029 6.197 -4.687 1.00 93.00 102 ASP A N 1
ATOM 781 C CA . ASP A 1 102 ? -27.075 6.935 -5.958 1.00 93.00 102 ASP A CA 1
ATOM 782 C C . ASP A 1 102 ? -25.766 6.791 -6.743 1.00 93.00 102 ASP A C 1
ATOM 784 O O . ASP A 1 102 ? -25.775 6.559 -7.955 1.00 93.00 102 ASP A O 1
ATOM 788 N N . LYS A 1 103 ? -24.626 6.903 -6.049 1.00 91.38 103 LYS A N 1
ATOM 789 C CA . LYS A 1 103 ? -23.313 6.709 -6.662 1.00 91.38 103 LYS A CA 1
ATOM 790 C C . LYS A 1 103 ? -23.124 5.250 -7.065 1.00 91.38 103 LYS A C 1
ATOM 792 O O . LYS A 1 103 ? -22.698 4.987 -8.194 1.00 91.38 103 LYS A O 1
ATOM 797 N N . LEU A 1 104 ? -23.462 4.323 -6.169 1.00 93.00 104 LEU A N 1
ATOM 798 C CA . LEU A 1 104 ? -23.265 2.890 -6.366 1.00 93.00 104 LEU A CA 1
ATOM 799 C C . LEU A 1 104 ? -24.108 2.308 -7.500 1.00 93.00 104 LEU A C 1
ATOM 801 O O . LEU A 1 104 ? -23.635 1.390 -8.156 1.00 93.00 104 LEU A O 1
ATOM 805 N N . VAL A 1 105 ? -25.278 2.869 -7.812 1.00 96.81 105 VAL A N 1
ATOM 806 C CA . VAL A 1 105 ? -26.062 2.483 -9.000 1.00 96.81 105 VAL A CA 1
ATOM 807 C C . VAL A 1 105 ? -25.249 2.687 -10.283 1.00 96.81 105 VAL A C 1
ATOM 809 O O . VAL A 1 105 ? -25.135 1.777 -11.105 1.00 96.81 105 VAL A O 1
ATOM 812 N N . SER A 1 106 ? -24.623 3.858 -10.443 1.00 95.25 106 SER A N 1
ATOM 813 C CA . SER A 1 106 ? -23.781 4.137 -11.617 1.00 95.25 106 SER A CA 1
ATOM 814 C C . SER A 1 106 ? -22.506 3.287 -11.643 1.00 95.25 106 SER A C 1
ATOM 816 O O . SER A 1 106 ? -22.103 2.807 -12.703 1.00 95.25 106 SER A O 1
ATOM 818 N N . THR A 1 107 ? -21.896 3.057 -10.477 1.00 92.75 107 THR A N 1
ATOM 819 C CA . THR A 1 107 ? -20.694 2.227 -10.339 1.00 92.75 107 THR A CA 1
ATOM 820 C C . THR A 1 107 ? -20.986 0.759 -10.638 1.00 92.75 107 THR A C 1
ATOM 822 O O . THR A 1 107 ? -20.238 0.125 -11.376 1.00 92.75 107 THR A O 1
ATOM 825 N N . LEU A 1 108 ? -22.105 0.218 -10.155 1.00 97.44 108 LEU A N 1
ATOM 826 C CA . LEU A 1 108 ? -22.519 -1.149 -10.446 1.00 97.44 108 LEU A CA 1
ATOM 827 C C . LEU A 1 108 ? -22.752 -1.347 -11.947 1.00 97.44 108 LEU A C 1
ATOM 829 O O . LEU A 1 108 ? -22.291 -2.344 -12.498 1.00 97.44 108 LEU A O 1
ATOM 833 N N . CYS A 1 109 ? -23.386 -0.384 -12.625 1.00 98.06 109 CYS A N 1
ATOM 834 C CA . CYS A 1 109 ? -23.534 -0.421 -14.082 1.00 98.06 109 CYS A CA 1
ATOM 835 C C . CYS A 1 109 ? -22.170 -0.422 -14.792 1.00 98.06 109 CYS A C 1
ATOM 837 O O . CYS A 1 109 ? -21.951 -1.207 -15.714 1.00 98.06 109 CYS A O 1
ATOM 839 N N . HIS A 1 110 ? -21.246 0.438 -14.351 1.00 96.56 110 HIS A N 1
ATOM 840 C CA . HIS A 1 110 ? -19.895 0.557 -14.904 1.00 96.56 110 HIS A CA 1
ATOM 841 C C . HIS A 1 110 ? -19.092 -0.748 -14.755 1.00 96.56 110 HIS A C 1
ATOM 843 O O . HIS A 1 110 ? -18.578 -1.282 -15.737 1.00 96.56 110 HIS A O 1
ATOM 849 N N . GLU A 1 111 ? -19.033 -1.319 -13.552 1.00 93.44 111 GLU A N 1
ATOM 850 C CA . GLU A 1 111 ? -18.266 -2.544 -13.299 1.00 93.44 111 GLU A CA 1
ATOM 851 C C . GLU A 1 111 ? -18.942 -3.783 -13.929 1.00 93.44 111 GLU A C 1
ATOM 853 O O . GLU A 1 111 ? -18.259 -4.663 -14.456 1.00 93.44 111 GLU A O 1
ATOM 858 N N . SER A 1 112 ? -20.281 -3.821 -14.001 1.00 95.69 112 SER A N 1
ATOM 859 C CA . SER A 1 112 ? -21.019 -4.861 -14.745 1.00 95.69 112 SER A CA 1
ATOM 860 C C . SER A 1 112 ? -20.753 -4.783 -16.248 1.00 95.69 112 SER A C 1
ATOM 862 O O . SER A 1 112 ? -20.631 -5.806 -16.928 1.00 95.69 112 SER A O 1
ATOM 864 N N . ARG A 1 113 ? -20.570 -3.571 -16.788 1.00 96.06 113 ARG A N 1
ATOM 865 C CA . ARG A 1 113 ? -20.185 -3.380 -18.189 1.00 96.06 113 ARG A CA 1
ATOM 866 C C . ARG A 1 113 ? -18.818 -3.999 -18.491 1.00 96.06 113 ARG A C 1
ATOM 868 O O . ARG A 1 113 ? -18.662 -4.617 -19.550 1.00 96.06 113 ARG A O 1
ATOM 875 N N . HIS A 1 114 ? -17.860 -3.911 -17.565 1.00 93.31 114 HIS A N 1
ATOM 876 C CA . HIS A 1 114 ? -16.551 -4.553 -17.715 1.00 93.31 114 HIS A CA 1
ATOM 877 C C . HIS A 1 114 ? -16.623 -6.082 -17.789 1.00 93.31 114 HIS A C 1
ATOM 879 O O . HIS A 1 114 ? -15.854 -6.672 -18.551 1.00 93.31 114 HIS A O 1
ATOM 885 N N . ALA A 1 115 ? -17.563 -6.725 -17.091 1.00 90.75 115 ALA A N 1
ATOM 886 C CA . ALA A 1 115 ? -17.776 -8.170 -17.208 1.00 90.75 115 ALA A CA 1
ATOM 887 C C . ALA A 1 115 ? -18.172 -8.573 -18.640 1.00 90.75 115 ALA A C 1
ATOM 889 O O . ALA A 1 115 ? -17.581 -9.479 -19.228 1.00 90.75 115 ALA A O 1
ATOM 890 N N . GLY A 1 116 ? -19.106 -7.839 -19.254 1.00 91.38 116 GLY A N 1
ATOM 891 C CA . GLY A 1 116 ? -19.484 -8.069 -20.650 1.00 91.38 116 GLY A CA 1
ATOM 892 C C . GLY A 1 116 ? -18.344 -7.805 -21.638 1.00 91.38 116 GLY A C 1
ATOM 893 O O . GLY A 1 116 ? -18.174 -8.542 -22.612 1.00 91.38 116 GLY A O 1
ATOM 894 N N . GLN A 1 117 ? -17.537 -6.770 -21.391 1.00 92.94 117 GLN A N 1
ATOM 895 C CA . GLN A 1 117 ? -16.342 -6.499 -22.193 1.00 92.94 117 GLN A CA 1
ATOM 896 C C . GLN A 1 117 ? -15.326 -7.641 -22.085 1.00 92.94 117 GLN A C 1
ATOM 898 O O . GLN A 1 117 ? -14.781 -8.049 -23.107 1.00 92.94 117 GLN A O 1
ATOM 903 N N . ALA A 1 118 ? -15.101 -8.187 -20.886 1.00 89.94 118 ALA A N 1
ATOM 904 C CA . ALA A 1 118 ? -14.170 -9.293 -20.667 1.00 89.94 118 ALA A CA 1
ATOM 905 C C . ALA A 1 118 ? -14.550 -10.535 -21.485 1.00 89.94 118 ALA A C 1
ATOM 907 O O . ALA A 1 118 ? -13.687 -11.140 -22.115 1.00 89.94 118 ALA A O 1
ATOM 908 N N . GLU A 1 119 ? -15.841 -10.862 -21.553 1.00 89.62 119 GLU A N 1
ATOM 909 C CA . GLU A 1 119 ? -16.345 -11.958 -22.384 1.00 89.62 119 GLU A CA 1
ATOM 910 C C . GLU A 1 119 ? -16.116 -11.711 -23.882 1.00 89.62 119 GLU A C 1
ATOM 912 O O . GLU A 1 119 ? -15.614 -12.586 -24.588 1.00 89.62 119 GLU A O 1
ATOM 917 N N . ARG A 1 120 ? -16.420 -10.506 -24.381 1.00 90.56 120 ARG A N 1
ATOM 918 C CA . ARG A 1 120 ? -16.240 -10.166 -25.806 1.00 90.56 120 ARG A CA 1
ATOM 919 C C . ARG A 1 120 ? -14.774 -10.123 -26.225 1.00 90.56 120 ARG A C 1
ATOM 921 O O . ARG A 1 120 ? -14.449 -10.479 -27.361 1.00 90.56 120 ARG A O 1
ATOM 928 N N . MET A 1 121 ? -13.908 -9.678 -25.319 1.00 89.06 121 MET A N 1
ATOM 929 C CA . MET A 1 121 ? -12.471 -9.509 -25.535 1.00 89.06 121 MET A CA 1
ATOM 930 C C . MET A 1 121 ? -11.671 -10.799 -25.311 1.00 89.06 121 MET A C 1
ATOM 932 O O . MET A 1 121 ? -10.449 -10.775 -25.442 1.00 89.06 121 MET A O 1
ATOM 936 N N . LYS A 1 122 ? -12.327 -11.937 -25.034 1.00 86.81 122 LYS A N 1
ATOM 937 C CA . LYS A 1 122 ? -11.664 -13.248 -25.020 1.00 86.81 122 LYS A CA 1
ATOM 938 C C . LYS A 1 122 ? -10.890 -13.477 -26.320 1.00 86.81 122 LYS A C 1
ATOM 940 O O . LYS A 1 122 ? -11.411 -13.263 -27.415 1.00 86.81 122 LYS A O 1
ATOM 945 N N . GLY A 1 123 ? -9.641 -13.914 -26.179 1.00 83.88 123 GLY A N 1
ATOM 946 C CA . GLY A 1 123 ? -8.721 -14.142 -27.296 1.00 83.88 123 GLY A CA 1
ATOM 947 C C . GLY A 1 123 ? -7.941 -12.905 -27.750 1.00 83.88 123 GLY A C 1
ATOM 948 O O . GLY A 1 123 ? -7.066 -13.042 -28.599 1.00 83.88 123 GLY A O 1
ATOM 949 N N . MET A 1 124 ? -8.206 -11.718 -27.192 1.00 87.75 124 MET A N 1
ATOM 950 C CA . MET A 1 124 ? -7.274 -10.596 -27.326 1.00 87.75 124 MET A CA 1
ATOM 951 C C . MET A 1 124 ? -6.041 -10.829 -26.443 1.00 87.75 124 MET A C 1
ATOM 953 O O . MET A 1 124 ? -6.173 -11.450 -25.385 1.00 87.75 124 MET A O 1
ATOM 957 N N . PRO A 1 125 ? -4.861 -10.317 -26.836 1.00 86.25 125 PRO A N 1
ATOM 958 C CA . PRO A 1 125 ? -3.696 -10.340 -25.967 1.00 86.25 125 PRO A CA 1
ATOM 959 C C . PRO A 1 125 ? -3.979 -9.648 -24.632 1.00 86.25 125 PRO A C 1
ATOM 961 O O . PRO A 1 125 ? -4.691 -8.638 -24.585 1.00 86.25 125 PRO A O 1
ATOM 964 N N . ASP A 1 126 ? -3.386 -10.166 -23.556 1.00 82.81 126 ASP A N 1
ATOM 965 C CA . ASP A 1 126 ? -3.442 -9.499 -22.258 1.00 82.81 126 ASP A CA 1
ATOM 966 C C . ASP A 1 126 ? -2.887 -8.079 -22.377 1.00 82.81 126 ASP A C 1
ATOM 968 O O . ASP A 1 126 ? -1.893 -7.847 -23.069 1.00 82.81 126 ASP A O 1
ATOM 972 N N . ARG A 1 127 ? -3.491 -7.128 -21.651 1.00 84.56 127 ARG A N 1
ATOM 973 C CA . ARG A 1 127 ? -3.074 -5.713 -21.652 1.00 84.56 127 ARG A CA 1
ATOM 974 C C . ARG A 1 127 ? -1.567 -5.564 -21.457 1.00 84.56 127 ARG A C 1
ATOM 976 O O . ARG A 1 127 ? -0.944 -4.745 -22.117 1.00 84.56 127 ARG A O 1
ATOM 983 N N . ASP A 1 128 ? -0.995 -6.365 -20.569 1.00 78.12 128 ASP A N 1
ATOM 984 C CA . ASP A 1 128 ? 0.416 -6.274 -20.199 1.00 78.12 128 ASP A CA 1
ATOM 985 C C . ASP A 1 128 ? 1.350 -6.742 -21.336 1.00 78.12 128 ASP A C 1
ATOM 987 O O . ASP A 1 128 ? 2.526 -6.389 -21.376 1.00 78.12 128 ASP A O 1
ATOM 991 N N . GLN A 1 129 ? 0.823 -7.457 -22.332 1.00 84.69 129 GLN A N 1
ATOM 992 C CA . GLN A 1 129 ? 1.558 -7.863 -23.531 1.00 84.69 129 GLN A CA 1
ATOM 993 C C . GLN A 1 129 ? 1.459 -6.838 -24.673 1.00 84.69 129 GLN A C 1
ATOM 995 O O . GLN A 1 129 ? 2.273 -6.864 -25.602 1.00 84.69 129 GLN A O 1
ATOM 1000 N N . LEU A 1 130 ? 0.482 -5.928 -24.607 1.00 90.38 130 LEU A N 1
ATOM 1001 C CA . LEU A 1 130 ? 0.212 -4.935 -25.640 1.00 90.38 130 LEU A CA 1
ATOM 1002 C C . LEU A 1 130 ? 1.302 -3.859 -25.712 1.00 90.38 130 LEU A C 1
ATOM 1004 O O . LEU A 1 130 ? 1.839 -3.408 -24.703 1.00 90.38 130 LEU A O 1
ATOM 1008 N N . ASN A 1 131 ? 1.587 -3.397 -26.926 1.00 92.88 131 ASN A N 1
ATOM 1009 C CA . ASN A 1 131 ? 2.396 -2.211 -27.178 1.00 92.88 131 ASN A CA 1
ATOM 1010 C C . ASN A 1 131 ? 1.712 -0.939 -26.632 1.00 92.88 131 ASN A C 1
ATOM 1012 O O . ASN A 1 131 ? 0.502 -0.927 -26.386 1.00 92.88 131 ASN A O 1
ATOM 1016 N N . VAL A 1 132 ? 2.467 0.142 -26.425 1.00 93.38 132 VAL A N 1
ATOM 1017 C CA . VAL A 1 132 ? 1.988 1.352 -25.731 1.00 93.38 132 VAL A CA 1
ATOM 1018 C C . VAL A 1 132 ? 0.764 1.953 -26.414 1.00 93.38 132 VAL A C 1
ATOM 1020 O O . VAL A 1 132 ? -0.222 2.261 -25.740 1.00 93.38 132 VAL A O 1
ATOM 1023 N N . ALA A 1 133 ? 0.778 2.079 -27.743 1.00 94.69 133 ALA A N 1
ATOM 1024 C CA . ALA A 1 133 ? -0.374 2.607 -28.469 1.00 94.69 133 ALA A CA 1
ATOM 1025 C C . ALA A 1 133 ? -1.619 1.719 -28.294 1.00 94.69 133 ALA A C 1
ATOM 1027 O O . ALA A 1 133 ? -2.730 2.221 -28.121 1.00 94.69 133 ALA A O 1
ATOM 1028 N N . SER A 1 134 ? -1.441 0.398 -28.268 1.00 94.81 134 SER A N 1
ATOM 1029 C CA . SER A 1 134 ? -2.527 -0.555 -28.038 1.00 94.81 134 SER A CA 1
ATOM 1030 C C . SER A 1 134 ? -3.050 -0.491 -26.605 1.00 94.81 134 SER A C 1
ATOM 1032 O O . SER A 1 134 ? -4.265 -0.505 -26.432 1.00 94.81 134 SER A O 1
ATOM 1034 N N . ILE A 1 135 ? -2.189 -0.333 -25.588 1.00 92.81 135 ILE A N 1
ATOM 1035 C CA . ILE A 1 135 ? -2.610 -0.110 -24.190 1.00 92.81 135 ILE A CA 1
ATOM 1036 C C . ILE A 1 135 ? -3.489 1.140 -24.092 1.00 92.81 135 ILE A C 1
ATOM 1038 O O . ILE A 1 135 ? -4.541 1.091 -23.447 1.00 92.81 135 ILE A O 1
ATOM 1042 N N . VAL A 1 136 ? -3.081 2.235 -24.747 1.00 93.75 136 VAL A N 1
ATOM 1043 C CA . VAL A 1 136 ? -3.831 3.501 -24.790 1.00 93.75 136 VAL A CA 1
ATOM 1044 C C . VAL A 1 136 ? -5.212 3.294 -25.408 1.00 93.75 136 VAL A C 1
ATOM 1046 O O . VAL A 1 136 ? -6.209 3.626 -24.767 1.00 93.75 136 VAL A O 1
ATOM 1049 N N . ARG A 1 137 ? -5.295 2.711 -26.612 1.00 93.62 137 ARG A N 1
ATOM 1050 C CA . ARG A 1 137 ? -6.580 2.453 -27.287 1.00 93.62 137 ARG A CA 1
ATOM 1051 C C . ARG A 1 137 ? -7.472 1.534 -26.461 1.00 93.62 137 ARG A C 1
ATOM 1053 O O . ARG A 1 137 ? -8.604 1.891 -26.150 1.00 93.62 137 ARG A O 1
ATOM 1060 N N . TYR A 1 138 ? -6.944 0.366 -26.098 1.00 92.19 138 TYR A N 1
ATOM 1061 C CA . TYR A 1 138 ? -7.674 -0.705 -25.428 1.00 92.19 138 TYR A CA 1
ATOM 1062 C C . TYR A 1 138 ? -8.227 -0.251 -24.078 1.00 92.19 138 TYR A C 1
ATOM 1064 O O . TYR A 1 138 ? -9.422 -0.378 -23.820 1.00 92.19 138 TYR A O 1
ATOM 1072 N N . SER A 1 139 ? -7.371 0.307 -23.219 1.00 90.62 139 SER A N 1
ATOM 1073 C CA . SER A 1 139 ? -7.764 0.629 -21.845 1.00 90.62 139 SER A CA 1
ATOM 1074 C C . SER A 1 139 ? -8.736 1.805 -21.811 1.00 90.62 139 SER A C 1
ATOM 1076 O O . SER A 1 139 ? -9.756 1.729 -21.138 1.00 90.62 139 SER A O 1
ATOM 1078 N N . ARG A 1 140 ? -8.473 2.869 -22.582 1.00 93.19 140 ARG A N 1
ATOM 1079 C CA . ARG A 1 140 ? -9.345 4.053 -22.608 1.00 93.19 140 ARG A CA 1
ATOM 1080 C C . ARG A 1 140 ? -10.712 3.748 -23.214 1.00 93.19 140 ARG A C 1
ATOM 1082 O O . ARG A 1 140 ? -11.715 4.190 -22.669 1.00 93.19 140 ARG A O 1
ATOM 1089 N N . ALA A 1 141 ? -10.769 2.953 -24.285 1.00 94.94 141 ALA A N 1
ATOM 1090 C CA . ALA A 1 141 ? -12.038 2.594 -24.912 1.00 94.94 141 ALA A CA 1
ATOM 1091 C C . ALA A 1 141 ? -12.935 1.770 -23.974 1.00 94.94 141 ALA A C 1
ATOM 1093 O O . ALA A 1 141 ? -14.143 1.986 -23.937 1.00 94.94 141 ALA A O 1
ATOM 1094 N N . LYS A 1 142 ? -12.363 0.858 -23.174 1.00 94.12 142 LYS A N 1
ATOM 1095 C CA . LYS A 1 142 ? -13.133 0.097 -22.175 1.00 94.12 142 LYS A CA 1
ATOM 1096 C C . LYS A 1 142 ? -13.790 1.001 -21.138 1.00 94.12 142 LYS A C 1
ATOM 1098 O O . LYS A 1 142 ? -14.965 0.822 -20.827 1.00 94.12 142 LYS A O 1
ATOM 1103 N N . GLU A 1 143 ? -13.035 1.963 -20.627 1.00 92.81 143 GLU A N 1
ATOM 1104 C CA . GLU A 1 143 ? -13.491 2.905 -19.603 1.00 92.81 143 GLU A CA 1
ATOM 1105 C C . GLU A 1 143 ? -14.511 3.903 -20.157 1.00 92.81 143 GLU A C 1
ATOM 1107 O O . GLU A 1 143 ? -15.532 4.166 -19.520 1.00 92.81 143 GLU A O 1
ATOM 1112 N N . ALA A 1 144 ? -14.279 4.402 -21.374 1.00 95.69 144 ALA A N 1
ATOM 1113 C CA . ALA A 1 144 ? -15.211 5.270 -22.082 1.00 95.69 144 ALA A CA 1
ATOM 1114 C C . ALA A 1 144 ? -16.556 4.570 -22.350 1.00 95.69 144 ALA A C 1
ATOM 1116 O O . ALA A 1 144 ? -17.603 5.157 -22.090 1.00 95.69 144 ALA A O 1
ATOM 1117 N N . ASP A 1 145 ? -16.547 3.306 -22.792 1.00 97.19 145 ASP A N 1
ATOM 1118 C CA . ASP A 1 145 ? -17.762 2.490 -22.976 1.00 97.19 145 ASP A CA 1
ATOM 1119 C C . ASP A 1 145 ? -18.480 2.247 -21.644 1.00 97.19 145 ASP A C 1
ATOM 1121 O O . ASP A 1 145 ? -19.686 2.464 -21.537 1.00 97.19 145 ASP A O 1
ATOM 1125 N N . ALA A 1 146 ? -17.740 1.896 -20.590 1.00 96.06 146 ALA A N 1
ATOM 1126 C CA . ALA A 1 146 ? -18.315 1.677 -19.267 1.00 96.06 146 ALA A CA 1
ATOM 1127 C C . ALA A 1 146 ? -18.994 2.931 -18.691 1.00 96.06 146 ALA A C 1
ATOM 1129 O O . ALA A 1 146 ? -20.107 2.844 -18.169 1.00 96.06 146 ALA A O 1
ATOM 1130 N N . GLN A 1 147 ? -18.376 4.109 -18.814 1.00 95.12 147 GLN A N 1
ATOM 1131 C CA . GLN A 1 147 ? -18.972 5.358 -18.326 1.00 95.12 147 GLN A CA 1
ATOM 1132 C C . GLN A 1 147 ? -20.098 5.886 -19.227 1.00 95.12 147 GLN A C 1
ATOM 1134 O O . GLN A 1 147 ? -21.082 6.415 -18.705 1.00 95.12 147 GLN A O 1
ATOM 1139 N N . ALA A 1 148 ? -20.010 5.697 -20.548 1.00 96.62 148 ALA A N 1
ATOM 1140 C CA . ALA A 1 148 ? -21.095 6.043 -21.465 1.00 96.62 148 ALA A CA 1
ATOM 1141 C C . ALA A 1 148 ? -22.356 5.215 -21.189 1.00 96.62 148 ALA A C 1
ATOM 1143 O O . ALA A 1 148 ? -23.466 5.751 -21.163 1.00 96.62 148 ALA A O 1
ATOM 1144 N N . TYR A 1 149 ? -22.192 3.922 -20.899 1.00 95.62 149 TYR A N 1
ATOM 1145 C CA . TYR A 1 149 ? -23.322 3.069 -20.548 1.00 95.62 149 TYR A CA 1
ATOM 1146 C C . TYR A 1 149 ? -23.893 3.383 -19.161 1.00 95.62 149 TYR A C 1
ATOM 1148 O O . TYR A 1 149 ? -25.110 3.387 -18.985 1.00 95.62 149 TYR A O 1
ATOM 1156 N N . ALA A 1 150 ? -23.039 3.735 -18.194 1.00 97.25 150 ALA A N 1
ATOM 1157 C CA . ALA A 1 150 ? -23.489 4.147 -16.867 1.00 97.25 150 ALA A CA 1
ATOM 1158 C C . ALA A 1 150 ? -24.356 5.419 -16.909 1.00 97.25 150 ALA A C 1
ATOM 1160 O O . ALA A 1 150 ? -25.411 5.447 -16.277 1.00 97.25 150 ALA A O 1
ATOM 1161 N N . VAL A 1 151 ? -23.982 6.451 -17.684 1.00 96.94 151 VAL A N 1
ATOM 1162 C CA . VAL A 1 151 ? -24.823 7.662 -17.788 1.00 96.94 151 VAL A CA 1
ATOM 1163 C C . VAL A 1 151 ? -26.137 7.388 -18.525 1.00 96.94 151 VAL A C 1
ATOM 1165 O O . VAL A 1 151 ? -27.166 7.946 -18.143 1.00 96.94 151 VAL A O 1
ATOM 1168 N N . LYS A 1 152 ? -26.133 6.490 -19.528 1.00 96.88 152 LYS A N 1
ATOM 1169 C CA . LYS A 1 152 ? -27.357 6.013 -20.195 1.00 96.88 152 LYS A CA 1
ATOM 1170 C C . LYS A 1 152 ? -28.307 5.399 -19.168 1.00 96.88 152 LYS A C 1
ATOM 1172 O O . LYS A 1 152 ? -29.463 5.809 -19.100 1.00 96.88 152 LYS A O 1
ATOM 1177 N N . ALA A 1 153 ? -27.805 4.495 -18.324 1.00 98.00 153 ALA A N 1
ATOM 1178 C CA . ALA A 1 153 ? -28.604 3.874 -17.274 1.00 98.00 153 ALA A CA 1
ATOM 1179 C C . ALA A 1 153 ? -29.151 4.906 -16.277 1.00 98.00 153 ALA A C 1
ATOM 1181 O O . ALA A 1 153 ? -30.344 4.915 -15.980 1.00 98.00 153 ALA A O 1
ATOM 1182 N N . CYS A 1 154 ? -28.315 5.844 -15.822 1.00 98.12 154 CYS A N 1
ATOM 1183 C CA . CYS A 1 154 ? -28.757 6.925 -14.943 1.00 98.12 154 CYS A CA 1
ATOM 1184 C C . CYS A 1 154 ? -29.860 7.794 -15.571 1.00 98.12 154 CYS A C 1
ATOM 1186 O O . CYS A 1 154 ? -30.787 8.194 -14.869 1.00 98.12 154 CYS A O 1
ATOM 1188 N N . LYS A 1 155 ? -29.795 8.077 -16.879 1.00 97.31 155 LYS A N 1
ATOM 1189 C CA . LYS A 1 155 ? -30.846 8.830 -17.576 1.00 97.31 155 LYS A CA 1
ATOM 1190 C C . LYS A 1 155 ? -32.137 8.025 -17.730 1.00 97.31 155 LYS A C 1
ATOM 1192 O O . LYS A 1 155 ? -33.215 8.576 -17.534 1.00 97.31 155 LYS A O 1
ATOM 1197 N N . GLU A 1 156 ? -32.055 6.737 -18.044 1.00 97.88 156 GLU A N 1
ATOM 1198 C CA . GLU A 1 156 ? -33.238 5.867 -18.092 1.00 97.88 156 GLU A CA 1
ATOM 1199 C C . GLU A 1 156 ? -33.951 5.800 -16.732 1.00 97.88 156 GLU A C 1
ATOM 1201 O O . GLU A 1 156 ? -35.180 5.810 -16.689 1.00 97.88 156 GLU A O 1
ATOM 1206 N N . LEU A 1 157 ? -33.197 5.796 -15.626 1.00 98.38 157 LEU A N 1
ATOM 1207 C CA . LEU A 1 157 ? -33.747 5.892 -14.269 1.00 98.38 157 LEU A CA 1
ATOM 1208 C C . LEU A 1 157 ? -34.396 7.256 -14.001 1.00 98.38 157 LEU A C 1
ATOM 1210 O O . LEU A 1 157 ? -35.505 7.317 -13.469 1.00 98.38 157 LEU A O 1
ATOM 1214 N N . GLU A 1 158 ? -33.758 8.349 -14.430 1.00 97.56 158 GLU A N 1
ATOM 1215 C CA . GLU A 1 158 ? -34.322 9.696 -14.292 1.00 97.56 158 GLU A CA 1
ATOM 1216 C C . GLU A 1 158 ? -35.660 9.833 -15.037 1.00 97.56 158 GLU A C 1
ATOM 1218 O O . GLU A 1 158 ? -36.610 10.400 -14.493 1.00 97.56 158 GLU A O 1
ATOM 1223 N N . MET A 1 159 ? -35.769 9.274 -16.250 1.00 94.81 159 MET A N 1
ATOM 1224 C CA . MET A 1 159 ? -37.017 9.245 -17.031 1.00 94.81 159 MET A CA 1
ATOM 1225 C C . MET A 1 159 ? -38.149 8.487 -16.319 1.00 94.81 159 MET A C 1
ATOM 1227 O O . MET A 1 159 ? -39.320 8.744 -16.588 1.00 94.81 159 MET A O 1
ATOM 1231 N N . GLN A 1 160 ? -37.809 7.594 -15.388 1.00 96.19 160 GLN A N 1
ATOM 1232 C CA . GLN A 1 160 ? -38.747 6.848 -14.544 1.00 96.19 160 GLN A CA 1
ATOM 1233 C C . GLN A 1 160 ? -38.978 7.506 -13.171 1.00 96.19 160 GLN A C 1
ATOM 1235 O O . GLN A 1 160 ? -39.659 6.942 -12.317 1.00 96.19 160 GLN A O 1
ATOM 1240 N N . GLY A 1 161 ? -38.428 8.704 -12.948 1.00 96.12 161 GLY A N 1
ATOM 1241 C CA . GLY A 1 161 ? -38.608 9.494 -11.729 1.00 96.12 161 GLY A CA 1
ATOM 1242 C C . GLY A 1 161 ? -37.471 9.389 -10.709 1.00 96.12 161 GLY A C 1
ATOM 1243 O O . GLY A 1 161 ? -37.464 10.154 -9.744 1.00 96.12 161 GLY A O 1
ATOM 1244 N N . ASP A 1 162 ? -36.482 8.517 -10.920 1.00 96.62 162 ASP A N 1
ATOM 1245 C CA . ASP A 1 162 ? -35.330 8.370 -10.028 1.00 96.62 162 ASP A CA 1
ATOM 1246 C C . ASP A 1 162 ? -34.171 9.288 -10.450 1.00 96.62 162 ASP A C 1
ATOM 1248 O O . ASP A 1 162 ? -33.292 8.932 -11.235 1.00 96.62 162 ASP A O 1
ATOM 1252 N N . LYS A 1 163 ? -34.189 10.519 -9.932 1.00 96.31 163 LYS A N 1
ATOM 1253 C CA . LYS A 1 163 ? -33.256 11.591 -10.326 1.00 96.31 163 LYS A CA 1
ATOM 1254 C C . LYS A 1 163 ? -31.878 11.505 -9.657 1.00 96.31 163 LYS A C 1
ATOM 1256 O O . LYS A 1 163 ? -30.929 12.141 -10.120 1.00 96.31 163 LYS A O 1
ATOM 1261 N N . GLY A 1 164 ? -31.765 10.755 -8.560 1.00 95.19 164 GLY A N 1
ATOM 1262 C CA . GLY A 1 164 ? -30.571 10.706 -7.707 1.00 95.19 164 GLY A CA 1
ATOM 1263 C C . GLY A 1 164 ? -29.291 10.247 -8.424 1.00 95.19 164 GLY A C 1
ATOM 1264 O O . GLY A 1 164 ? -28.275 10.950 -8.356 1.00 95.19 164 GLY A O 1
ATOM 1265 N N . PRO A 1 165 ? -29.311 9.128 -9.178 1.00 96.62 165 PRO A N 1
ATOM 1266 C CA . PRO A 1 165 ? -28.117 8.579 -9.811 1.00 96.62 165 PRO A CA 1
ATOM 1267 C C . PRO A 1 165 ? -27.534 9.511 -10.873 1.00 96.62 165 PRO A C 1
ATOM 1269 O O . PRO A 1 165 ? -26.323 9.718 -10.890 1.00 96.62 165 PRO A O 1
ATOM 1272 N N . LEU A 1 166 ? -28.368 10.135 -11.718 1.00 96.38 166 LEU A N 1
ATOM 1273 C CA . LEU A 1 166 ? -27.885 11.063 -12.748 1.00 96.38 166 LEU A CA 1
ATOM 1274 C C . LEU A 1 166 ? -27.322 12.351 -12.135 1.00 96.38 166 LEU A C 1
ATOM 1276 O O . LEU A 1 166 ? -26.244 12.797 -12.531 1.00 96.38 166 LEU A O 1
ATOM 1280 N N . ALA A 1 167 ? -27.999 12.912 -11.127 1.00 93.31 167 ALA A N 1
ATOM 1281 C CA . ALA A 1 167 ? -27.506 14.082 -10.404 1.00 93.31 167 ALA A CA 1
ATOM 1282 C C . ALA A 1 167 ? -26.161 13.798 -9.714 1.00 93.31 167 ALA A C 1
ATOM 1284 O O . ALA A 1 167 ? -25.254 14.632 -9.731 1.00 93.31 167 ALA A O 1
ATOM 1285 N N . THR A 1 168 ? -26.006 12.608 -9.133 1.00 89.75 168 THR A N 1
ATOM 1286 C CA . THR A 1 168 ? -24.748 12.169 -8.521 1.00 89.75 168 THR A CA 1
ATOM 1287 C C . THR A 1 168 ? -23.671 11.939 -9.580 1.00 89.75 168 THR A C 1
ATOM 1289 O O . THR A 1 168 ? -22.560 12.447 -9.438 1.00 89.75 168 THR A O 1
ATOM 1292 N N . PHE A 1 169 ? -23.995 11.287 -10.699 1.00 91.00 169 PHE A N 1
ATOM 1293 C CA . PHE A 1 169 ? -23.074 11.112 -11.823 1.00 91.00 169 PHE A CA 1
ATOM 1294 C C . PHE A 1 169 ? -22.528 12.455 -12.329 1.00 91.00 169 PHE A C 1
ATOM 1296 O O . PHE A 1 169 ? -21.316 12.599 -12.483 1.00 91.00 169 PHE A O 1
ATOM 1303 N N . ALA A 1 170 ? -23.385 13.468 -12.494 1.00 91.50 170 ALA A N 1
ATOM 1304 C CA . ALA A 1 170 ? -22.988 14.810 -12.924 1.00 91.50 170 ALA A CA 1
ATOM 1305 C C . ALA A 1 170 ? -21.953 15.469 -11.990 1.00 91.50 170 ALA A C 1
ATOM 1307 O O . ALA A 1 170 ? -21.029 16.139 -12.454 1.00 91.50 170 ALA A O 1
ATOM 1308 N N . LYS A 1 171 ? -22.059 15.245 -10.670 1.00 86.62 171 LYS A N 1
ATOM 1309 C CA . LYS A 1 171 ? -21.118 15.784 -9.667 1.00 86.62 171 LYS A CA 1
ATOM 1310 C C . LYS A 1 171 ? -19.733 15.133 -9.728 1.00 86.62 171 LYS A C 1
ATOM 1312 O O . LYS A 1 171 ? -18.729 15.804 -9.445 1.00 86.62 171 LYS A O 1
ATOM 1317 N N . PHE A 1 172 ? -19.682 13.834 -10.029 1.00 80.81 172 PHE A N 1
ATOM 1318 C CA . PHE A 1 172 ? -18.445 13.047 -10.071 1.00 80.81 172 PHE A CA 1
ATOM 1319 C C . PHE A 1 172 ? -17.773 13.082 -11.448 1.00 80.81 172 PHE A C 1
ATOM 1321 O O . PHE A 1 172 ? -16.546 13.148 -11.511 1.00 80.81 172 PHE A O 1
ATOM 1328 N N . TYR A 1 173 ? -18.556 13.156 -12.530 1.00 84.69 173 TYR A N 1
ATOM 1329 C CA . TYR A 1 173 ? -18.077 13.148 -13.915 1.00 84.69 173 TYR A CA 1
ATOM 1330 C C . TYR A 1 173 ? -18.562 14.347 -14.749 1.00 84.69 173 TYR A C 1
ATOM 1332 O O . TYR A 1 173 ? -19.190 14.148 -15.793 1.00 84.69 173 TYR A O 1
ATOM 1340 N N . PRO A 1 174 ? -18.245 15.603 -14.360 1.00 85.69 174 PRO A N 1
ATOM 1341 C CA . PRO A 1 174 ? -18.752 16.782 -15.064 1.00 85.69 174 PRO A CA 1
ATOM 1342 C C . PRO A 1 174 ? -18.449 16.826 -16.573 1.00 85.69 174 PRO A C 1
ATOM 1344 O O . PRO A 1 174 ? -19.353 17.175 -17.328 1.00 85.69 174 PRO A O 1
ATOM 1347 N N . PRO A 1 175 ? -17.240 16.464 -17.065 1.00 86.75 175 PRO A N 1
ATOM 1348 C CA . PRO A 1 175 ? -16.960 16.510 -18.504 1.00 86.75 175 PRO A CA 1
ATOM 1349 C C . PRO A 1 175 ? -17.821 15.538 -19.316 1.00 86.75 175 PRO A C 1
ATOM 1351 O O . PRO A 1 175 ? -18.360 15.914 -20.350 1.00 86.75 175 PRO A O 1
ATOM 1354 N N . ILE A 1 176 ? -18.015 14.319 -18.810 1.00 91.12 176 ILE A N 1
ATOM 1355 C CA . ILE A 1 176 ? -18.847 13.298 -19.461 1.00 91.12 176 ILE A CA 1
ATOM 1356 C C . ILE A 1 176 ? -20.310 13.712 -19.437 1.00 91.12 176 ILE A C 1
ATOM 1358 O O . ILE A 1 176 ? -20.996 13.622 -20.453 1.00 91.12 176 ILE A O 1
ATOM 1362 N N . TYR A 1 177 ? -20.779 14.195 -18.286 1.00 93.25 177 TYR A N 1
ATOM 1363 C CA . TYR A 1 177 ? -22.144 14.681 -18.151 1.00 93.25 177 TYR A CA 1
ATOM 1364 C C . TYR A 1 177 ? -22.424 15.850 -19.101 1.00 93.25 177 TYR A C 1
ATOM 1366 O O . TYR A 1 177 ? -23.475 15.881 -19.730 1.00 93.25 177 TYR A O 1
ATOM 1374 N N . LYS A 1 178 ? -21.464 16.764 -19.286 1.00 93.19 178 LYS A N 1
ATOM 1375 C CA . LYS A 1 178 ? -21.577 17.858 -20.256 1.00 93.19 178 LYS A CA 1
ATOM 1376 C C . LYS A 1 178 ? -21.710 17.344 -21.694 1.00 93.19 178 LYS A C 1
ATOM 1378 O O . LYS A 1 178 ? -22.557 17.841 -22.430 1.00 93.19 178 LYS A O 1
ATOM 1383 N N . SER A 1 179 ? -20.910 16.355 -22.099 1.00 93.94 179 SER A N 1
ATOM 1384 C CA . SER A 1 179 ? -21.039 15.734 -23.428 1.00 93.94 179 SER A CA 1
ATOM 1385 C C . SER A 1 179 ? -22.396 15.056 -23.607 1.00 93.94 179 SER A C 1
ATOM 1387 O O . SER A 1 179 ? -23.025 15.209 -24.652 1.00 93.94 179 SER A O 1
ATOM 1389 N N . TYR A 1 180 ? -22.875 14.369 -22.567 1.00 95.94 180 TYR A N 1
ATOM 1390 C CA . TYR A 1 180 ? -24.219 13.798 -22.531 1.00 95.94 180 TYR A CA 1
ATOM 1391 C C . TYR A 1 180 ? -25.295 14.876 -22.715 1.00 95.94 180 TYR A C 1
ATOM 1393 O O . TYR A 1 180 ? -26.136 14.744 -23.597 1.00 95.94 180 TYR A O 1
ATOM 1401 N N . GLU A 1 181 ? -25.253 15.952 -21.928 1.00 95.25 181 GLU A N 1
ATOM 1402 C CA . GLU A 1 181 ? -26.245 17.028 -21.957 1.00 95.25 181 GLU A CA 1
ATOM 1403 C C . GLU A 1 181 ? -26.320 17.683 -23.342 1.00 95.25 181 GLU A C 1
ATOM 1405 O O . GLU A 1 181 ? -27.406 17.860 -23.892 1.00 95.25 181 GLU A O 1
ATOM 1410 N N . GLN A 1 182 ? -25.165 17.970 -23.948 1.00 96.06 182 GLN A N 1
ATOM 1411 C CA . GLN A 1 182 ? -25.077 18.553 -25.287 1.00 96.06 182 GLN A CA 1
ATOM 1412 C C . GLN A 1 182 ? -25.623 17.616 -26.369 1.00 96.06 182 GLN A C 1
ATOM 1414 O O . GLN A 1 182 ? -26.393 18.048 -27.230 1.00 96.06 182 GLN A O 1
ATOM 1419 N N . ALA A 1 183 ? -25.241 16.338 -26.333 1.00 96.38 183 ALA A N 1
ATOM 1420 C CA . ALA A 1 183 ? -25.697 15.361 -27.312 1.00 96.38 183 ALA A CA 1
ATOM 1421 C C . ALA A 1 183 ? -27.198 15.075 -27.165 1.00 96.38 183 ALA A C 1
ATOM 1423 O O . ALA A 1 183 ? -27.920 15.040 -28.159 1.00 96.38 183 ALA A O 1
ATOM 1424 N N . PHE A 1 184 ? -27.690 14.946 -25.932 1.00 95.56 184 PHE A N 1
ATOM 1425 C CA . PHE A 1 184 ? -29.105 14.730 -25.649 1.00 95.56 184 PHE A CA 1
ATOM 1426 C C . PHE A 1 184 ? -29.959 15.937 -26.063 1.00 95.56 184 PHE A C 1
ATOM 1428 O O . PHE A 1 184 ? -31.007 15.753 -26.673 1.00 95.56 184 PHE A O 1
ATOM 1435 N N . ALA A 1 185 ? -29.499 17.168 -25.810 1.00 94.81 185 ALA A N 1
ATOM 1436 C CA . ALA A 1 185 ? -30.187 18.380 -26.261 1.00 94.81 185 ALA A CA 1
ATOM 1437 C C . ALA A 1 185 ? -30.260 18.484 -27.794 1.00 94.81 185 ALA A C 1
ATOM 1439 O O . ALA A 1 185 ? -31.249 18.978 -28.331 1.00 94.81 185 ALA A O 1
ATOM 1440 N N . LYS A 1 186 ? -29.227 18.006 -28.498 1.00 95.81 186 LYS A N 1
ATOM 1441 C CA . LYS A 1 186 ? -29.173 17.996 -29.964 1.00 95.81 186 LYS A CA 1
ATOM 1442 C C . LYS A 1 186 ? -30.077 16.929 -30.582 1.00 95.81 186 LYS A C 1
ATOM 1444 O O . LYS A 1 186 ? -30.777 17.212 -31.547 1.00 95.81 186 LYS A O 1
ATOM 1449 N N . GLU A 1 187 ? -30.026 15.704 -30.067 1.00 95.12 187 GLU A N 1
ATOM 1450 C CA . GLU A 1 187 ? -30.765 14.569 -30.634 1.00 95.12 187 GLU A CA 1
ATOM 1451 C C . GLU A 1 187 ? -32.219 14.509 -30.136 1.00 95.12 187 GLU A C 1
ATOM 1453 O O . GLU A 1 187 ? -33.061 13.880 -30.770 1.00 95.12 187 GLU A O 1
ATOM 1458 N N . GLY A 1 188 ? -32.527 15.138 -28.995 1.00 90.25 188 GLY A N 1
ATOM 1459 C CA . GLY A 1 188 ? -33.862 15.179 -28.388 1.00 90.25 188 GLY A CA 1
ATOM 1460 C C . GLY A 1 188 ? -34.345 13.849 -27.796 1.00 90.25 188 GLY A C 1
ATOM 1461 O O . GLY A 1 188 ? -35.401 13.801 -27.168 1.00 90.25 188 GLY A O 1
ATOM 1462 N N . VAL A 1 189 ? -33.583 12.767 -27.971 1.00 93.19 189 VAL A N 1
ATOM 1463 C CA . VAL A 1 189 ? -33.905 11.415 -27.507 1.00 93.19 189 VAL A CA 1
ATOM 1464 C C . VAL A 1 189 ? -32.634 10.676 -27.087 1.00 93.19 189 VAL A C 1
ATOM 1466 O O . VAL A 1 189 ? -31.559 10.901 -27.641 1.00 93.19 189 VAL A O 1
ATOM 1469 N N . LEU A 1 190 ? -32.751 9.770 -26.111 1.00 93.25 190 LEU A N 1
ATOM 1470 C CA . LEU A 1 190 ? -31.650 8.897 -25.706 1.00 93.25 190 LEU A CA 1
ATOM 1471 C C . LEU A 1 190 ? -31.473 7.797 -26.760 1.00 93.25 190 LEU A C 1
ATOM 1473 O O . LEU A 1 190 ? -32.259 6.856 -26.810 1.00 93.25 190 LEU A O 1
ATOM 1477 N N . ASN A 1 191 ? -30.458 7.930 -27.611 1.00 91.62 191 ASN A N 1
ATOM 1478 C CA . ASN A 1 191 ? -30.153 6.984 -28.685 1.00 91.62 191 ASN A CA 1
ATOM 1479 C C . ASN A 1 191 ? -28.643 6.682 -28.757 1.00 91.62 191 ASN A C 1
ATOM 1481 O O . ASN A 1 191 ? -27.838 7.280 -28.040 1.00 91.62 191 ASN A O 1
ATOM 1485 N N . ASP A 1 192 ? -28.252 5.776 -29.651 1.00 91.62 192 ASP A N 1
ATOM 1486 C CA . ASP A 1 192 ? -26.858 5.351 -29.838 1.00 91.62 192 ASP A CA 1
ATOM 1487 C C . ASP A 1 192 ? -25.906 6.500 -30.202 1.00 91.62 192 ASP A C 1
ATOM 1489 O O . ASP A 1 192 ? -24.744 6.479 -29.796 1.00 91.62 192 ASP A O 1
ATOM 1493 N N . LYS A 1 193 ? -26.387 7.548 -30.887 1.00 92.88 193 LYS A N 1
ATOM 1494 C CA . LYS A 1 193 ? -25.572 8.740 -31.175 1.00 92.88 193 LYS A CA 1
ATOM 1495 C C . LYS A 1 193 ? -25.245 9.508 -29.900 1.00 92.88 193 LYS A C 1
ATOM 1497 O O . LYS A 1 193 ? -24.101 9.914 -29.723 1.00 92.88 193 LYS A O 1
ATOM 1502 N N . VAL A 1 194 ? -26.213 9.663 -28.991 1.00 95.38 194 VAL A N 1
ATOM 1503 C CA . VAL A 1 194 ? -25.963 10.268 -27.673 1.00 95.38 194 VAL A CA 1
ATOM 1504 C C . VAL A 1 194 ? -24.908 9.461 -26.922 1.00 95.38 194 VAL A C 1
ATOM 1506 O O . VAL A 1 194 ? -23.941 10.034 -26.430 1.00 95.38 194 VAL A O 1
ATOM 1509 N N . VAL A 1 195 ? -25.036 8.132 -26.883 1.00 95.69 195 VAL A N 1
ATOM 1510 C CA . VAL A 1 195 ? -24.075 7.260 -26.183 1.00 95.69 195 VAL A CA 1
ATOM 1511 C C . VAL A 1 195 ? -22.680 7.322 -26.825 1.00 95.69 195 VAL A C 1
ATOM 1513 O O . VAL A 1 195 ? -21.684 7.404 -26.104 1.00 95.69 195 VAL A O 1
ATOM 1516 N N . SER A 1 196 ? -22.590 7.357 -28.160 1.00 95.38 196 SER A N 1
ATOM 1517 C CA . SER A 1 196 ? -21.326 7.532 -28.893 1.00 95.38 196 SER A CA 1
ATOM 1518 C C . SER A 1 196 ? -20.646 8.869 -28.564 1.00 95.38 196 SER A C 1
ATOM 1520 O O . SER A 1 196 ? -19.448 8.913 -28.280 1.00 95.38 196 SER A O 1
ATOM 1522 N N . GLU A 1 197 ? -21.395 9.973 -28.511 1.00 95.25 197 GLU A N 1
ATOM 1523 C CA . GLU A 1 197 ? -20.828 11.280 -28.152 1.00 95.25 197 GLU A CA 1
ATOM 1524 C C . GLU A 1 197 ? -20.355 11.333 -26.693 1.00 95.25 197 GLU A C 1
ATOM 1526 O O . GLU A 1 197 ? -19.306 11.913 -26.400 1.00 95.25 197 GLU A O 1
ATOM 1531 N N . VAL A 1 198 ? -21.055 10.662 -25.776 1.00 96.31 198 VAL A N 1
ATOM 1532 C CA . VAL A 1 198 ? -20.599 10.511 -24.386 1.00 96.31 198 VAL A CA 1
ATOM 1533 C C . VAL A 1 198 ? -19.304 9.709 -24.304 1.00 96.31 198 VAL A C 1
ATOM 1535 O O . VAL A 1 198 ? -18.379 10.110 -23.592 1.00 96.31 198 VAL A O 1
ATOM 1538 N N . PHE A 1 199 ? -19.210 8.606 -25.052 1.00 96.44 199 PHE A N 1
ATOM 1539 C CA . PHE A 1 199 ? -17.985 7.816 -25.158 1.00 96.44 199 PHE A CA 1
ATOM 1540 C C . PHE A 1 199 ? -16.808 8.702 -25.588 1.00 96.44 199 PHE A C 1
ATOM 1542 O O . PHE A 1 199 ? -15.750 8.682 -24.959 1.00 96.44 199 PHE A O 1
ATOM 1549 N N . LYS A 1 200 ? -16.991 9.538 -26.618 1.00 94.50 200 LYS A N 1
ATOM 1550 C CA . LYS A 1 200 ? -15.950 10.471 -27.081 1.00 94.50 200 LYS A CA 1
ATOM 1551 C C . LYS A 1 200 ? -15.628 11.534 -26.025 1.00 94.50 200 LYS A C 1
ATOM 1553 O O . LYS A 1 200 ? -14.457 11.850 -25.828 1.00 94.50 200 LYS A O 1
ATOM 1558 N N . GLY A 1 201 ? -16.636 12.029 -25.306 1.00 92.75 201 GLY A N 1
ATOM 1559 C CA . GLY A 1 201 ? -16.491 12.998 -24.215 1.00 92.75 201 GLY A CA 1
ATOM 1560 C C . GLY A 1 201 ? -15.594 12.532 -23.064 1.00 92.75 201 GLY A C 1
ATOM 1561 O O . GLY A 1 201 ? -14.924 13.345 -22.424 1.00 92.75 201 GLY A O 1
ATOM 1562 N N . TRP A 1 202 ? -15.488 11.218 -22.835 1.00 94.19 202 TRP A N 1
ATOM 1563 C CA . TRP A 1 202 ? -14.551 10.655 -21.856 1.00 94.19 202 TRP A CA 1
ATOM 1564 C C . TRP A 1 202 ? -13.103 11.108 -22.100 1.00 94.19 202 TRP A C 1
ATOM 1566 O O . TRP A 1 202 ? -12.363 11.372 -21.148 1.00 94.19 202 TRP A O 1
ATOM 1576 N N . TYR A 1 203 ? -12.708 11.248 -23.370 1.00 92.12 203 TYR A N 1
ATOM 1577 C CA . TYR A 1 203 ? -11.347 11.601 -23.777 1.00 92.12 203 TYR A CA 1
ATOM 1578 C C . TYR A 1 203 ? -10.985 13.064 -23.516 1.00 92.12 203 TYR A C 1
ATOM 1580 O O . TYR A 1 203 ? -9.802 13.414 -23.569 1.00 92.12 203 TYR A O 1
ATOM 1588 N N . ASP A 1 204 ? -11.959 13.900 -23.163 1.00 88.12 204 ASP A N 1
ATOM 1589 C CA . ASP A 1 204 ? -11.728 15.297 -22.797 1.00 88.12 204 ASP A CA 1
ATOM 1590 C C . ASP A 1 204 ? -11.307 15.431 -21.312 1.00 88.12 204 ASP A C 1
ATOM 1592 O O . ASP A 1 204 ? -10.969 16.512 -20.829 1.00 88.12 204 ASP A O 1
ATOM 1596 N N . GLN A 1 205 ? -11.237 14.314 -20.574 1.00 84.25 205 GLN A N 1
ATOM 1597 C CA . GLN A 1 205 ? -10.760 14.251 -19.190 1.00 84.25 205 GLN A CA 1
ATOM 1598 C C . GLN A 1 205 ? -9.234 14.075 -19.103 1.00 84.25 205 GLN A C 1
ATOM 1600 O O . GLN A 1 205 ? -8.734 13.000 -18.764 1.00 84.25 205 GLN A O 1
ATOM 1605 N N . THR A 1 206 ? -8.465 15.137 -19.363 1.00 82.31 206 THR A N 1
ATOM 1606 C CA . THR A 1 206 ? -6.985 15.083 -19.404 1.00 82.31 206 THR A CA 1
ATOM 1607 C C . THR A 1 206 ? -6.357 14.467 -18.148 1.00 82.31 206 THR A C 1
ATOM 1609 O O . THR A 1 206 ? -5.475 13.617 -18.256 1.00 82.31 206 THR A O 1
ATOM 1612 N N . ARG A 1 207 ? -6.850 14.819 -16.950 1.00 79.75 207 ARG A N 1
ATOM 1613 C CA . ARG A 1 207 ? -6.358 14.251 -15.681 1.00 79.75 207 ARG A CA 1
ATOM 1614 C C . ARG A 1 207 ? -6.618 12.746 -15.573 1.00 79.75 207 ARG A C 1
ATOM 1616 O O . ARG A 1 207 ? -5.749 12.006 -15.124 1.00 79.75 207 ARG A O 1
ATOM 1623 N N . THR A 1 208 ? -7.793 12.285 -15.995 1.00 80.31 208 THR A N 1
ATOM 1624 C CA . THR A 1 208 ? -8.137 10.857 -15.992 1.00 80.31 208 THR A CA 1
ATOM 1625 C C . THR A 1 208 ? -7.245 10.100 -16.969 1.00 80.31 208 THR A C 1
ATOM 1627 O O . THR A 1 208 ? -6.631 9.114 -16.575 1.00 80.31 208 THR A O 1
ATOM 1630 N N . LYS A 1 209 ? -7.071 10.602 -18.201 1.00 87.06 209 LYS A N 1
ATOM 1631 C CA . LYS A 1 209 ? -6.161 9.998 -19.189 1.00 87.06 209 LYS A CA 1
ATOM 1632 C C . LYS A 1 209 ? -4.742 9.827 -18.638 1.00 87.06 209 LYS A C 1
ATOM 1634 O O . LYS A 1 209 ? -4.194 8.732 -18.732 1.00 87.06 209 LYS A O 1
ATOM 1639 N N . GLN A 1 210 ? -4.197 10.855 -17.987 1.00 82.56 210 GLN A N 1
ATOM 1640 C CA . GLN A 1 210 ? -2.852 10.792 -17.413 1.00 82.56 210 GLN A CA 1
ATOM 1641 C C . GLN A 1 210 ? -2.755 9.843 -16.198 1.00 82.56 210 GLN A C 1
ATOM 1643 O O . GLN A 1 210 ? -1.742 9.167 -16.047 1.00 82.56 210 GLN A O 1
ATOM 1648 N N . ASN A 1 211 ? -3.802 9.699 -15.370 1.00 75.12 211 ASN A N 1
ATOM 1649 C CA . ASN A 1 211 ? -3.835 8.668 -14.315 1.00 75.12 211 ASN A CA 1
ATOM 1650 C C . ASN A 1 211 ? -3.741 7.246 -14.899 1.00 75.12 211 ASN A C 1
ATOM 1652 O O . ASN A 1 211 ? -3.036 6.400 -14.350 1.00 75.12 211 ASN A O 1
ATOM 1656 N N . TYR A 1 212 ? -4.440 6.990 -16.009 1.00 80.50 212 TYR A N 1
ATOM 1657 C CA . TYR A 1 212 ? -4.391 5.706 -16.714 1.00 80.50 212 TYR A CA 1
ATOM 1658 C C . TYR A 1 212 ? -3.020 5.452 -17.346 1.00 80.50 212 TYR A C 1
ATOM 1660 O O . TYR A 1 212 ? -2.506 4.339 -17.275 1.00 80.50 212 TYR A O 1
ATOM 1668 N N . GLU A 1 213 ? -2.399 6.481 -17.920 1.00 86.44 213 GLU A N 1
ATOM 1669 C CA . GLU A 1 213 ? -1.020 6.398 -18.409 1.00 86.44 213 GLU A CA 1
ATOM 1670 C C . GLU A 1 213 ? -0.045 6.042 -17.280 1.00 86.44 213 GLU A C 1
ATOM 1672 O O . GLU A 1 213 ? 0.792 5.153 -17.438 1.00 86.44 213 GLU A O 1
ATOM 1677 N N . GLU A 1 214 ? -0.172 6.690 -16.119 1.00 78.50 214 GLU A N 1
ATOM 1678 C CA . GLU A 1 214 ? 0.686 6.415 -14.968 1.00 78.50 214 GLU A CA 1
ATOM 1679 C C . GLU A 1 214 ? 0.517 4.973 -14.469 1.00 78.50 214 GLU A C 1
ATOM 1681 O O . GLU A 1 214 ? 1.509 4.264 -14.323 1.00 78.50 214 GLU A O 1
ATOM 1686 N N . GLY A 1 215 ? -0.722 4.509 -14.283 1.00 71.69 215 GLY A N 1
ATOM 1687 C CA . GLY A 1 215 ? -0.996 3.180 -13.730 1.00 71.69 215 GLY A CA 1
ATOM 1688 C C . GLY A 1 215 ? -0.780 2.012 -14.698 1.00 71.69 215 GLY A C 1
ATOM 1689 O O . GLY A 1 215 ? -0.410 0.926 -14.264 1.00 71.69 215 GLY A O 1
ATOM 1690 N N . TYR A 1 216 ? -1.026 2.185 -16.003 1.00 81.50 216 TYR A N 1
ATOM 1691 C CA . TYR A 1 216 ? -1.008 1.068 -16.968 1.00 81.50 216 TYR A CA 1
ATOM 1692 C C . TYR A 1 216 ? 0.181 1.068 -17.922 1.00 81.50 216 TYR A C 1
ATOM 1694 O O . TYR A 1 216 ? 0.399 0.070 -18.604 1.00 81.50 216 TYR A O 1
ATOM 1702 N N . ILE A 1 217 ? 0.947 2.155 -17.985 1.00 87.38 217 ILE A N 1
ATOM 1703 C CA . ILE A 1 217 ? 2.147 2.230 -18.824 1.00 87.38 217 ILE A CA 1
ATOM 1704 C C . ILE A 1 217 ? 3.361 2.414 -17.918 1.00 87.38 217 ILE A C 1
ATOM 1706 O O . ILE A 1 217 ? 4.273 1.594 -17.913 1.00 87.38 217 ILE A O 1
ATOM 1710 N N . ILE A 1 218 ? 3.355 3.459 -17.095 1.00 84.94 218 ILE A N 1
ATOM 1711 C CA . ILE A 1 218 ? 4.558 3.916 -16.394 1.00 84.94 218 ILE A CA 1
ATOM 1712 C C . ILE A 1 218 ? 4.884 3.075 -15.164 1.00 84.94 218 ILE A C 1
ATOM 1714 O O . ILE A 1 218 ? 6.030 2.665 -15.000 1.00 84.94 218 ILE A O 1
ATOM 1718 N N . GLU A 1 219 ? 3.905 2.780 -14.312 1.00 76.94 219 GLU A N 1
ATOM 1719 C CA . GLU A 1 219 ? 4.070 1.867 -13.176 1.00 76.94 219 GLU A CA 1
ATOM 1720 C C . GLU A 1 219 ? 4.611 0.497 -13.625 1.00 76.94 219 GLU A C 1
ATOM 1722 O O . GLU A 1 219 ? 5.674 0.105 -13.129 1.00 76.94 219 GLU A O 1
ATOM 1727 N N . PRO A 1 220 ? 4.002 -0.172 -14.629 1.00 77.69 220 PRO A N 1
ATOM 1728 C CA . PRO A 1 220 ? 4.555 -1.375 -15.245 1.00 77.69 220 PRO A CA 1
ATOM 1729 C C . PRO A 1 220 ? 5.987 -1.233 -15.751 1.00 77.69 220 PRO A C 1
ATOM 1731 O O . PRO A 1 220 ? 6.812 -2.108 -15.500 1.00 77.69 220 PRO A O 1
ATOM 1734 N N . MET A 1 221 ? 6.319 -0.133 -16.431 1.00 83.06 221 MET A N 1
ATOM 1735 C CA . MET A 1 221 ? 7.677 0.116 -16.928 1.00 83.06 221 MET A CA 1
ATOM 1736 C C . MET A 1 221 ? 8.688 0.274 -15.788 1.00 83.06 221 MET A C 1
ATOM 1738 O O . MET A 1 221 ? 9.780 -0.298 -15.841 1.00 83.06 221 MET A O 1
ATOM 1742 N N . HIS A 1 222 ? 8.333 0.996 -14.723 1.00 74.19 222 HIS A N 1
ATOM 1743 C CA . HIS A 1 222 ? 9.167 1.091 -13.525 1.00 74.19 222 HIS A CA 1
ATOM 1744 C C . HIS A 1 222 ? 9.345 -0.262 -12.838 1.00 74.19 222 HIS A C 1
ATOM 1746 O O . HIS A 1 222 ? 10.428 -0.541 -12.325 1.00 74.19 222 HIS A O 1
ATOM 1752 N N . ASP A 1 223 ? 8.305 -1.090 -12.795 1.00 67.38 223 ASP A N 1
ATOM 1753 C CA . ASP A 1 223 ? 8.377 -2.409 -12.175 1.00 67.38 223 ASP A CA 1
ATOM 1754 C C . ASP A 1 223 ? 9.170 -3.402 -13.034 1.00 67.38 223 ASP A C 1
ATOM 1756 O O . ASP A 1 223 ? 9.989 -4.149 -12.497 1.00 67.38 223 ASP A O 1
ATOM 1760 N N . ALA A 1 224 ? 9.048 -3.334 -14.362 1.00 69.81 224 ALA A N 1
ATOM 1761 C CA . ALA A 1 224 ? 9.836 -4.127 -15.304 1.00 69.81 224 ALA A CA 1
ATOM 1762 C C . ALA A 1 224 ? 11.344 -3.843 -15.197 1.00 69.81 224 ALA A C 1
ATOM 1764 O O . ALA A 1 224 ? 12.154 -4.763 -15.301 1.00 69.81 224 ALA A O 1
ATOM 1765 N N . ILE A 1 225 ? 11.737 -2.593 -14.925 1.00 65.94 225 ILE A N 1
ATOM 1766 C CA . ILE A 1 225 ? 13.143 -2.250 -14.655 1.00 65.94 225 ILE A CA 1
ATOM 1767 C C . ILE A 1 225 ? 13.652 -2.907 -13.361 1.00 65.94 225 ILE A C 1
ATOM 1769 O O . ILE A 1 225 ? 14.822 -3.279 -13.292 1.00 65.94 225 ILE A O 1
ATOM 1773 N N . LYS A 1 226 ? 12.802 -3.068 -12.337 1.00 59.81 226 LYS A N 1
ATOM 1774 C CA . LYS A 1 226 ? 13.185 -3.671 -11.044 1.00 59.81 226 LYS A CA 1
ATOM 1775 C C . LYS A 1 226 ? 13.205 -5.202 -11.076 1.00 59.81 226 LYS A C 1
ATOM 1777 O O . LYS A 1 226 ? 13.973 -5.812 -10.342 1.00 59.81 226 LYS A O 1
ATOM 1782 N N . GLY A 1 227 ? 12.324 -5.814 -11.868 1.00 48.59 227 GLY A N 1
ATOM 1783 C CA . GLY A 1 227 ? 11.996 -7.242 -11.795 1.00 48.59 227 GLY A CA 1
ATOM 1784 C C . GLY A 1 227 ? 12.720 -8.159 -12.783 1.00 48.59 227 GLY A C 1
ATOM 1785 O O . GLY A 1 227 ? 12.387 -9.341 -12.816 1.00 48.59 227 GLY A O 1
ATOM 1786 N N . ASN A 1 228 ? 13.689 -7.640 -13.555 1.00 53.31 228 ASN A N 1
ATOM 1787 C CA . ASN A 1 228 ? 14.201 -8.226 -14.805 1.00 53.31 228 ASN A CA 1
ATOM 1788 C C . ASN A 1 228 ? 13.136 -8.158 -15.928 1.00 53.31 228 ASN A C 1
ATOM 1790 O O . ASN A 1 228 ? 11.952 -8.378 -15.685 1.00 53.31 228 ASN A O 1
ATOM 1794 N N . PHE A 1 229 ? 13.539 -7.834 -17.165 1.00 55.91 229 PHE A N 1
ATOM 1795 C CA . PHE A 1 229 ? 12.664 -7.515 -18.313 1.00 55.91 229 PHE A CA 1
ATOM 1796 C C . PHE A 1 229 ? 11.829 -8.707 -18.844 1.00 55.91 229 PHE A C 1
ATOM 1798 O O . PHE A 1 229 ? 11.471 -8.737 -20.022 1.00 55.91 229 PHE A O 1
ATOM 1805 N N . THR A 1 230 ? 11.536 -9.720 -18.023 1.00 47.53 230 THR A N 1
ATOM 1806 C CA . THR A 1 230 ? 10.951 -10.994 -18.451 1.00 47.53 230 THR A CA 1
ATOM 1807 C C . THR A 1 230 ? 9.491 -11.211 -18.028 1.00 47.53 230 THR A C 1
ATOM 1809 O O . THR A 1 230 ? 9.105 -11.031 -16.877 1.00 47.53 230 THR A O 1
ATOM 1812 N N . ARG A 1 231 ? 8.740 -11.719 -19.017 1.00 48.97 231 ARG A N 1
ATOM 1813 C CA . ARG A 1 231 ? 7.401 -12.340 -19.080 1.00 48.97 231 ARG A CA 1
ATOM 1814 C C . ARG A 1 231 ? 6.122 -11.526 -18.861 1.00 48.97 231 ARG A C 1
ATOM 1816 O O . ARG A 1 231 ? 5.208 -11.787 -19.632 1.00 48.97 231 ARG A O 1
ATOM 1823 N N . MET A 1 232 ? 6.004 -10.592 -17.914 1.00 54.12 232 MET A N 1
ATOM 1824 C CA . MET A 1 232 ? 4.703 -9.903 -17.738 1.00 54.12 232 MET A CA 1
ATOM 1825 C C . MET A 1 232 ? 4.483 -8.729 -18.705 1.00 54.12 232 MET A C 1
ATOM 1827 O O . MET A 1 232 ? 3.398 -8.632 -19.261 1.00 54.12 232 MET A O 1
ATOM 1831 N N . TYR A 1 233 ? 5.500 -7.897 -18.972 1.00 69.56 233 TYR A N 1
ATOM 1832 C CA . TYR A 1 233 ? 5.354 -6.676 -19.785 1.00 69.56 233 TYR A CA 1
ATOM 1833 C C . TYR A 1 233 ? 6.153 -6.732 -21.096 1.00 69.56 233 TYR A C 1
ATOM 1835 O O . TYR A 1 233 ? 7.264 -6.198 -21.195 1.00 69.56 233 TYR A O 1
ATOM 1843 N N . THR A 1 234 ? 5.633 -7.445 -22.099 1.00 73.00 234 THR A N 1
ATOM 1844 C CA . THR A 1 234 ? 6.365 -7.700 -23.356 1.00 73.00 234 THR A CA 1
ATOM 1845 C C . THR A 1 234 ? 6.320 -6.514 -24.317 1.00 73.00 234 THR A C 1
ATOM 1847 O O . THR A 1 234 ? 7.305 -6.279 -25.023 1.00 73.00 234 THR A O 1
ATOM 1850 N N . PHE A 1 235 ? 5.243 -5.721 -24.307 1.00 85.31 235 PHE A N 1
ATOM 1851 C CA . PHE A 1 235 ? 4.996 -4.635 -25.268 1.00 85.31 235 PHE A CA 1
ATOM 1852 C C . PHE A 1 235 ? 5.164 -5.075 -26.733 1.00 85.31 235 PHE A C 1
ATOM 1854 O O . PHE A 1 235 ? 5.671 -4.323 -27.564 1.00 85.31 235 PHE A O 1
ATOM 1861 N N . ALA A 1 236 ? 4.824 -6.330 -27.025 1.00 83.56 236 ALA A N 1
ATOM 1862 C CA . ALA A 1 236 ? 5.074 -6.964 -28.317 1.00 83.56 236 ALA A CA 1
ATOM 1863 C C . ALA A 1 236 ? 3.807 -7.041 -29.172 1.00 83.56 236 ALA A C 1
ATOM 1865 O O . ALA A 1 236 ? 3.878 -6.991 -30.398 1.00 83.56 236 ALA A O 1
ATOM 1866 N N . GLU A 1 237 ? 2.651 -7.138 -28.521 1.00 90.12 237 GLU A N 1
ATOM 1867 C CA . GLU A 1 237 ? 1.387 -7.400 -29.187 1.00 90.12 237 GLU A CA 1
ATOM 1868 C C . GLU A 1 237 ? 0.727 -6.103 -29.649 1.00 90.12 237 GLU A C 1
ATOM 1870 O O . GLU A 1 237 ? 0.757 -5.079 -28.964 1.00 90.12 237 GLU A O 1
ATOM 1875 N N . ASN A 1 238 ? 0.113 -6.133 -30.826 1.00 92.50 238 ASN A N 1
ATOM 1876 C CA . ASN A 1 238 ? -0.547 -4.969 -31.401 1.00 92.50 238 ASN A CA 1
ATOM 1877 C C . ASN A 1 238 ? -2.036 -5.231 -31.600 1.00 92.50 238 ASN A C 1
ATOM 1879 O O . ASN A 1 238 ? -2.426 -6.222 -32.211 1.00 92.50 238 ASN A O 1
ATOM 1883 N N . VAL A 1 239 ? -2.857 -4.278 -31.171 1.00 92.25 239 VAL A N 1
ATOM 1884 C CA . VAL A 1 239 ? -4.292 -4.254 -31.441 1.00 92.25 239 VAL A CA 1
ATOM 1885 C C . VAL A 1 239 ? -4.636 -2.909 -32.071 1.00 92.25 239 VAL A C 1
ATOM 1887 O O . VAL A 1 239 ? -4.405 -1.845 -31.489 1.00 92.25 239 VAL A O 1
ATOM 1890 N N . ASN A 1 240 ? -5.189 -2.961 -33.281 1.00 93.50 240 ASN A N 1
ATOM 1891 C CA . ASN A 1 240 ? -5.602 -1.768 -34.013 1.00 93.50 240 ASN A CA 1
ATOM 1892 C C . ASN A 1 240 ? -6.937 -1.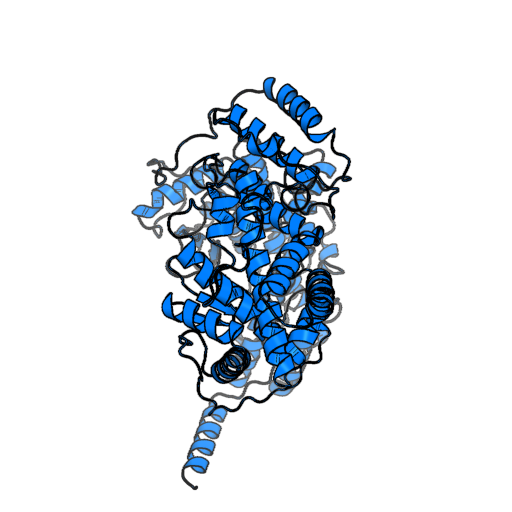204 -33.488 1.00 93.50 240 ASN A C 1
ATOM 1894 O O . ASN A 1 240 ? -7.690 -1.877 -32.782 1.00 93.50 240 ASN A O 1
ATOM 1898 N N . SER A 1 241 ? -7.214 0.052 -33.842 1.00 94.62 241 SER A N 1
ATOM 1899 C CA . SER A 1 241 ? -8.419 0.781 -33.436 1.00 94.62 241 SER A CA 1
ATOM 1900 C C . SER A 1 241 ? -9.708 0.034 -33.799 1.00 94.62 241 SER A C 1
ATOM 1902 O O . SER A 1 241 ? -10.531 -0.219 -32.918 1.00 94.62 241 SER A O 1
ATOM 1904 N N . LYS A 1 242 ? -9.813 -0.453 -35.043 1.00 94.50 242 LYS A N 1
ATOM 1905 C CA . LYS A 1 242 ? -10.969 -1.215 -35.532 1.00 94.50 242 LYS A CA 1
ATOM 1906 C C . LYS A 1 242 ? -11.300 -2.412 -34.640 1.00 94.50 242 LYS A C 1
ATOM 1908 O O . LYS A 1 242 ? -12.442 -2.557 -34.221 1.00 94.50 242 LYS A O 1
ATOM 1913 N N . THR A 1 243 ? -10.308 -3.228 -34.288 1.00 93.50 243 THR A N 1
ATOM 1914 C CA . THR A 1 243 ? -10.499 -4.400 -33.422 1.00 93.50 243 THR A CA 1
ATOM 1915 C C . THR A 1 243 ? -10.985 -4.015 -32.026 1.00 93.50 243 THR A C 1
ATOM 1917 O O . THR A 1 243 ? -11.818 -4.719 -31.461 1.00 93.50 243 THR A O 1
ATOM 1920 N N . VAL A 1 244 ? -10.505 -2.906 -31.455 1.00 93.94 244 VAL A N 1
ATOM 1921 C CA . VAL A 1 244 ? -11.009 -2.425 -30.158 1.00 93.94 244 VAL A CA 1
ATOM 1922 C C . VAL A 1 244 ? -12.466 -1.981 -30.289 1.00 93.94 244 VAL A C 1
ATOM 1924 O O . VAL A 1 244 ? -13.306 -2.436 -29.513 1.00 93.94 244 VAL A O 1
ATOM 1927 N N . VAL A 1 245 ? -12.775 -1.146 -31.285 1.00 92.81 245 VAL A N 1
ATOM 1928 C CA . VAL A 1 245 ? -14.124 -0.608 -31.538 1.00 92.81 245 VAL A CA 1
ATOM 1929 C C . VAL A 1 245 ? -15.138 -1.724 -31.801 1.00 92.81 245 VAL A C 1
ATOM 1931 O O . VAL A 1 245 ? -16.249 -1.673 -31.286 1.00 92.81 245 VAL A O 1
ATOM 1934 N N . GLU A 1 246 ? -14.745 -2.784 -32.510 1.00 90.56 246 GLU A N 1
ATOM 1935 C CA . GLU A 1 246 ? -15.571 -3.975 -32.749 1.00 90.56 246 GLU A CA 1
ATOM 1936 C C . GLU A 1 246 ? -15.883 -4.780 -31.477 1.00 90.56 246 GLU A C 1
ATOM 1938 O O . GLU A 1 246 ? -16.767 -5.636 -31.500 1.00 90.56 246 GLU A O 1
ATOM 1943 N N . LYS A 1 247 ? -15.171 -4.551 -30.368 1.00 91.50 247 LYS A N 1
ATOM 1944 C CA . LYS A 1 247 ? -15.300 -5.317 -29.114 1.00 91.50 247 LYS A CA 1
ATOM 1945 C C . LYS A 1 247 ? -15.941 -4.522 -27.976 1.00 91.50 247 LYS A C 1
ATOM 1947 O O . LYS A 1 247 ? -16.571 -5.120 -27.094 1.00 91.50 247 LYS A O 1
ATOM 1952 N N . VAL A 1 248 ? -15.813 -3.198 -27.996 1.00 93.06 248 VAL A N 1
ATOM 1953 C CA . VAL A 1 248 ? -16.545 -2.280 -27.107 1.00 93.06 248 VAL A CA 1
ATOM 1954 C C . VAL A 1 248 ? -17.867 -1.838 -27.742 1.00 93.06 248 VAL A C 1
ATOM 1956 O O . VAL A 1 248 ? -18.133 -2.133 -28.900 1.00 93.06 248 VAL A O 1
ATOM 1959 N N . GLY A 1 249 ? -18.730 -1.173 -26.976 1.00 90.69 249 GLY A N 1
ATOM 1960 C CA . GLY A 1 249 ? -19.906 -0.486 -27.525 1.00 90.69 249 GLY A CA 1
ATOM 1961 C C . GLY A 1 249 ? -21.109 -1.370 -27.883 1.00 90.69 249 GLY A C 1
ATOM 1962 O O . GLY A 1 249 ? -22.134 -0.875 -28.338 1.00 90.69 249 GLY A O 1
ATOM 1963 N N . TRP A 1 250 ? -21.036 -2.681 -27.643 1.00 90.56 250 TRP A N 1
ATOM 1964 C CA . TRP A 1 250 ? -22.139 -3.610 -27.917 1.00 90.56 250 TRP A CA 1
ATOM 1965 C C . TRP A 1 250 ? -23.308 -3.465 -26.949 1.00 90.56 250 TRP A C 1
ATOM 1967 O O . TRP A 1 250 ? -23.120 -3.489 -25.737 1.00 90.56 250 TRP A O 1
ATOM 1977 N N . THR A 1 251 ? -24.513 -3.405 -27.488 1.00 84.25 251 THR A N 1
ATOM 1978 C CA . THR A 1 251 ? -25.788 -3.480 -26.770 1.00 84.25 251 THR A CA 1
ATOM 1979 C C . THR A 1 251 ? -26.632 -4.597 -27.380 1.00 84.25 251 THR A C 1
ATOM 1981 O O . THR A 1 251 ? -26.273 -5.153 -28.425 1.00 84.25 251 THR A O 1
ATOM 1984 N N . LYS A 1 252 ? -27.797 -4.887 -26.798 1.00 81.88 252 LYS A N 1
ATOM 1985 C CA . LYS A 1 252 ? -28.798 -5.773 -27.411 1.00 81.88 252 LYS A CA 1
ATOM 1986 C C . LYS A 1 252 ? -29.244 -5.329 -28.816 1.00 81.88 252 LYS A C 1
ATOM 1988 O O . LYS A 1 252 ? -29.684 -6.167 -29.596 1.00 81.88 252 LYS A O 1
ATOM 1993 N N . ASN A 1 253 ? -29.098 -4.042 -29.149 1.00 83.56 253 ASN A N 1
ATOM 1994 C CA . ASN A 1 253 ? -29.478 -3.460 -30.442 1.00 83.56 253 ASN A CA 1
ATOM 1995 C C . ASN A 1 253 ? -28.305 -3.379 -31.438 1.00 83.56 253 ASN A C 1
ATOM 1997 O O . ASN A 1 253 ? -28.465 -2.854 -32.536 1.00 83.56 253 ASN A O 1
ATOM 2001 N N . GLY A 1 254 ? -27.128 -3.896 -31.074 1.00 89.19 254 GLY A N 1
ATOM 2002 C CA . GLY A 1 254 ? -25.909 -3.797 -31.874 1.00 89.19 254 GLY A CA 1
ATOM 2003 C C . GLY A 1 254 ? -24.864 -2.872 -31.253 1.00 89.19 254 GLY A C 1
ATOM 2004 O O . GLY A 1 254 ? -24.962 -2.478 -30.090 1.00 89.19 254 GLY A O 1
ATOM 2005 N N . ASN A 1 255 ? -23.810 -2.574 -32.012 1.00 93.50 255 ASN A N 1
ATOM 2006 C CA . ASN A 1 255 ? -22.701 -1.742 -31.551 1.00 93.50 255 ASN A CA 1
ATOM 2007 C C . ASN A 1 255 ? -22.963 -0.259 -31.856 1.00 93.50 255 ASN A C 1
ATOM 2009 O O . ASN A 1 255 ? -22.980 0.127 -33.027 1.00 93.50 255 ASN A O 1
ATOM 2013 N N . TYR A 1 256 ? -23.103 0.577 -30.821 1.00 94.06 256 TYR A N 1
ATOM 2014 C CA . TYR A 1 256 ? -23.403 2.008 -30.982 1.00 94.06 256 TYR A CA 1
ATOM 2015 C C . TYR A 1 256 ? -22.243 2.815 -31.598 1.00 94.06 256 TYR A C 1
ATOM 2017 O O . TYR A 1 256 ? -22.437 3.953 -32.017 1.00 94.06 256 TYR A O 1
ATOM 2025 N N . LEU A 1 257 ? -21.040 2.236 -31.689 1.00 94.81 257 LEU A N 1
ATOM 2026 C CA . LEU A 1 257 ? -19.881 2.826 -32.369 1.00 94.81 257 LEU A CA 1
ATOM 2027 C C . LEU A 1 257 ? -19.766 2.395 -33.840 1.00 94.81 257 LEU A C 1
ATOM 2029 O O . LEU A 1 257 ? -18.848 2.824 -34.530 1.00 94.81 257 LEU A O 1
ATOM 2033 N N . SER A 1 258 ? -20.670 1.547 -34.344 1.00 89.50 258 SER A N 1
ATOM 2034 C CA . SER A 1 258 ? -20.592 1.007 -35.714 1.00 89.50 258 SER A CA 1
ATOM 2035 C C . SER A 1 258 ? -20.707 2.064 -36.818 1.00 89.50 258 SER A C 1
ATOM 2037 O O . SER A 1 258 ? -20.215 1.842 -37.922 1.00 89.50 258 SER A O 1
ATOM 2039 N N . ALA A 1 259 ? -21.333 3.207 -36.523 1.00 87.06 259 ALA A N 1
ATOM 2040 C CA . ALA A 1 259 ? -21.444 4.338 -37.442 1.00 87.06 259 ALA A CA 1
ATOM 2041 C C . ALA A 1 259 ? -20.190 5.234 -37.463 1.00 87.06 259 ALA A C 1
ATOM 2043 O O . ALA A 1 259 ? -20.086 6.120 -38.311 1.00 87.06 259 ALA A O 1
ATOM 2044 N N . GLU A 1 260 ? -19.252 5.034 -36.536 1.00 90.94 260 GLU A N 1
ATOM 2045 C CA . GLU A 1 260 ? -18.019 5.814 -36.458 1.00 90.94 260 GLU A CA 1
ATOM 2046 C C . GLU A 1 260 ? -16.973 5.311 -37.458 1.00 90.94 260 GLU A C 1
ATOM 2048 O O . GLU A 1 260 ? -16.971 4.149 -37.871 1.00 90.94 260 GLU A O 1
ATOM 2053 N N . ASN A 1 261 ? -16.019 6.177 -37.808 1.00 90.94 261 ASN A N 1
ATOM 2054 C CA . ASN A 1 261 ? -14.812 5.743 -38.508 1.00 90.94 261 ASN A CA 1
ATOM 2055 C C . ASN A 1 261 ? -14.108 4.672 -37.654 1.00 90.94 261 ASN A C 1
ATOM 2057 O O . ASN A 1 261 ? -13.637 5.020 -36.578 1.00 90.94 261 ASN A O 1
ATOM 2061 N N . PRO A 1 262 ? -13.935 3.416 -38.101 1.00 90.06 262 PRO A N 1
ATOM 2062 C CA . PRO A 1 262 ? -13.389 2.345 -37.262 1.00 90.06 262 PRO A CA 1
ATOM 2063 C C . PRO A 1 262 ? -11.959 2.606 -36.771 1.00 90.06 262 PRO A C 1
ATOM 2065 O O . PRO A 1 262 ? -11.503 1.924 -35.862 1.00 90.06 262 PRO A O 1
ATOM 2068 N N . ASN A 1 263 ? -11.254 3.587 -37.345 1.00 94.31 263 ASN A N 1
ATOM 2069 C CA . ASN A 1 263 ? -9.914 3.980 -36.926 1.00 94.31 263 ASN A CA 1
ATOM 2070 C C . ASN A 1 263 ? -9.873 5.236 -36.040 1.00 94.31 263 ASN A C 1
ATOM 2072 O O . ASN A 1 263 ? -8.783 5.683 -35.700 1.00 94.31 263 ASN A O 1
ATOM 2076 N N . PHE A 1 264 ? -11.012 5.788 -35.606 1.00 94.88 264 PHE A N 1
ATOM 2077 C CA . PHE A 1 264 ? -11.048 7.078 -34.902 1.00 94.88 264 PHE A CA 1
ATOM 2078 C C . PHE A 1 264 ? -10.183 7.120 -33.628 1.00 94.88 264 PHE A C 1
ATOM 2080 O O . PHE A 1 264 ? -9.626 8.164 -33.311 1.00 94.88 264 PHE A O 1
ATOM 2087 N N . LEU A 1 265 ? -9.976 5.990 -32.928 1.00 95.50 265 LEU A N 1
ATOM 2088 C CA . LEU A 1 265 ? -9.091 5.938 -31.749 1.00 95.50 265 LEU A CA 1
ATOM 2089 C C . LEU A 1 265 ? -7.612 6.249 -32.049 1.00 95.50 265 LEU A C 1
ATOM 2091 O O . LEU A 1 265 ? -6.854 6.470 -31.106 1.00 95.50 265 LEU A O 1
ATOM 2095 N N . ASP A 1 266 ? -7.195 6.254 -33.319 1.00 94.81 266 ASP A N 1
ATOM 2096 C CA . ASP A 1 266 ? -5.850 6.659 -33.746 1.00 94.81 266 ASP A CA 1
ATOM 2097 C C . ASP A 1 266 ? -5.734 8.176 -33.982 1.00 94.81 266 ASP A C 1
ATOM 2099 O O . ASP A 1 266 ? -4.627 8.700 -34.114 1.00 94.81 266 ASP A O 1
ATOM 2103 N N . GLU A 1 267 ? -6.849 8.913 -34.013 1.00 95.19 267 GLU A N 1
ATOM 2104 C CA . GLU A 1 267 ? -6.814 10.364 -34.177 1.00 95.19 267 GLU A CA 1
ATOM 2105 C C . GLU A 1 267 ? -6.222 11.044 -32.927 1.00 95.19 267 GLU A C 1
ATOM 2107 O O . GLU A 1 267 ? -6.407 10.562 -31.799 1.00 95.19 267 GLU A O 1
ATOM 2112 N N . PRO A 1 268 ? -5.559 12.211 -33.074 1.00 93.75 268 PRO A N 1
ATOM 2113 C CA . PRO A 1 268 ? -4.841 12.845 -31.972 1.00 93.75 268 PRO A CA 1
ATOM 2114 C C . PRO A 1 268 ? -5.659 13.078 -30.704 1.00 93.75 268 PRO A C 1
ATOM 2116 O O . PRO A 1 268 ? -5.139 12.894 -29.607 1.00 93.75 268 PRO A O 1
ATOM 2119 N N . ARG A 1 269 ? -6.949 13.408 -30.835 1.00 91.50 269 ARG A N 1
ATOM 2120 C CA . ARG A 1 269 ? -7.856 13.603 -29.693 1.00 91.50 269 ARG A CA 1
ATOM 2121 C C . ARG A 1 269 ? -7.908 12.381 -28.764 1.00 91.50 269 ARG A C 1
ATOM 2123 O O . ARG A 1 269 ? -7.973 12.541 -27.543 1.00 91.50 269 ARG A O 1
ATOM 2130 N N . PHE A 1 270 ? -7.872 11.176 -29.332 1.00 93.88 270 PHE A N 1
ATOM 2131 C CA . PHE A 1 270 ? -8.070 9.920 -28.607 1.00 93.88 270 PHE A CA 1
ATOM 2132 C C . PHE A 1 270 ? -6.746 9.241 -28.245 1.00 93.88 270 PHE A C 1
ATOM 2134 O O . PHE A 1 270 ? -6.608 8.692 -27.144 1.00 93.88 270 PHE A O 1
ATOM 2141 N N . ALA A 1 271 ? -5.764 9.326 -29.146 1.00 94.06 271 ALA A N 1
ATOM 2142 C CA . ALA A 1 271 ? -4.467 8.673 -29.014 1.00 94.06 271 ALA A CA 1
ATOM 2143 C C . ALA A 1 271 ? -3.445 9.470 -28.188 1.00 94.06 271 ALA A C 1
ATOM 2145 O O . ALA A 1 271 ? -2.451 8.887 -27.759 1.00 94.06 271 ALA A O 1
ATOM 2146 N N . SER A 1 272 ? -3.652 10.775 -27.946 1.00 93.31 272 SER A N 1
ATOM 2147 C CA . SER A 1 272 ? -2.617 11.590 -27.299 1.00 93.31 272 SER A CA 1
ATOM 2148 C C . SER A 1 272 ? -2.255 11.098 -25.895 1.00 93.31 272 SER A C 1
ATOM 2150 O O . SER A 1 272 ? -3.122 10.677 -25.120 1.00 93.31 272 SER A O 1
ATOM 2152 N N . VAL A 1 273 ? -0.976 11.189 -25.550 1.00 92.94 273 VAL A N 1
ATOM 2153 C CA . VAL A 1 273 ? -0.453 10.916 -24.204 1.00 92.94 273 VAL A CA 1
ATOM 2154 C C . VAL A 1 273 ? 0.246 12.150 -23.641 1.00 92.94 273 VAL A C 1
ATOM 2156 O O . VAL A 1 273 ? 0.657 13.033 -24.395 1.00 92.94 273 VAL A O 1
ATOM 2159 N N . GLY A 1 274 ? 0.414 12.213 -22.322 1.00 90.00 274 GLY A N 1
ATOM 2160 C CA . GLY A 1 274 ? 1.235 13.243 -21.693 1.00 90.00 274 GLY A CA 1
ATOM 2161 C C . GLY A 1 274 ? 2.643 13.290 -22.294 1.00 90.00 274 GLY A C 1
ATOM 2162 O O . GLY A 1 274 ? 3.237 12.247 -22.592 1.00 90.00 274 GLY A O 1
ATOM 2163 N N . GLU A 1 275 ? 3.193 14.492 -22.467 1.00 86.19 275 GLU A N 1
ATOM 2164 C CA . GLU A 1 275 ? 4.570 14.701 -22.940 1.00 86.19 275 GLU A CA 1
ATOM 2165 C C . GLU A 1 275 ? 5.569 13.867 -22.128 1.00 86.19 275 GLU A C 1
ATOM 2167 O O . GLU A 1 275 ? 6.403 13.148 -22.691 1.00 86.19 275 GLU A O 1
ATOM 2172 N N . ARG A 1 276 ? 5.418 13.865 -20.798 1.00 81.94 276 ARG A N 1
ATOM 2173 C CA . ARG A 1 276 ? 6.252 13.048 -19.918 1.00 81.94 276 ARG A CA 1
ATOM 2174 C C . ARG A 1 276 ? 5.994 11.551 -20.070 1.00 81.94 276 ARG A C 1
ATOM 2176 O O . ARG A 1 276 ? 6.938 10.776 -19.977 1.00 81.94 276 ARG A O 1
ATOM 2183 N N . THR A 1 277 ? 4.761 11.122 -20.350 1.00 86.62 277 THR A N 1
ATOM 2184 C CA . THR A 1 277 ? 4.448 9.709 -20.645 1.00 86.62 277 THR A CA 1
ATOM 2185 C C . THR A 1 277 ? 5.210 9.206 -21.849 1.00 86.62 277 THR A C 1
ATOM 2187 O O . THR A 1 277 ? 5.821 8.141 -21.773 1.00 86.62 277 THR A O 1
ATOM 2190 N N . LYS A 1 278 ? 5.209 9.984 -22.932 1.00 90.06 278 LYS A N 1
ATOM 2191 C CA . LYS A 1 278 ? 5.945 9.635 -24.142 1.00 90.06 278 LYS A CA 1
ATOM 2192 C C . LYS A 1 278 ? 7.448 9.556 -23.871 1.00 90.06 278 LYS A C 1
ATOM 2194 O O . LYS A 1 278 ? 8.056 8.535 -24.180 1.00 90.06 278 LYS A O 1
ATOM 2199 N N . SER A 1 279 ? 8.011 10.586 -23.235 1.00 83.56 279 SER A N 1
ATOM 2200 C CA . SER A 1 279 ? 9.441 10.651 -22.899 1.00 83.56 279 SER A CA 1
ATOM 2201 C C . SER A 1 279 ? 9.889 9.479 -22.012 1.00 83.56 279 SER A C 1
ATOM 2203 O O . SER A 1 279 ? 10.859 8.787 -22.323 1.00 83.56 279 SER A O 1
ATOM 2205 N N . ASP A 1 280 ? 9.138 9.184 -20.948 1.00 82.12 280 ASP A N 1
ATOM 2206 C CA . ASP A 1 280 ? 9.453 8.097 -20.020 1.00 82.12 280 ASP A CA 1
ATOM 2207 C C . ASP A 1 280 ? 9.335 6.718 -20.699 1.00 82.12 280 ASP A C 1
ATOM 2209 O O . ASP A 1 280 ? 10.211 5.866 -20.541 1.00 82.12 280 ASP A O 1
ATOM 2213 N N . ALA A 1 281 ? 8.310 6.496 -21.525 1.00 88.31 281 ALA A N 1
ATOM 2214 C CA . ALA A 1 281 ? 8.178 5.252 -22.280 1.00 88.31 281 ALA A CA 1
ATOM 2215 C C . ALA A 1 281 ? 9.319 5.054 -23.295 1.00 88.31 281 ALA A C 1
ATOM 2217 O O . ALA A 1 281 ? 9.870 3.957 -23.401 1.00 88.31 281 ALA A O 1
ATOM 2218 N N . GLN A 1 282 ? 9.741 6.110 -23.993 1.00 86.94 282 GLN A N 1
ATOM 2219 C CA . GLN A 1 282 ? 10.908 6.059 -24.880 1.00 86.94 282 GLN A CA 1
ATOM 2220 C C . GLN A 1 282 ? 12.187 5.712 -24.105 1.00 86.94 282 GLN A C 1
ATOM 2222 O O . GLN A 1 282 ? 12.932 4.814 -24.508 1.00 86.94 282 GLN A O 1
ATOM 2227 N N . ALA A 1 283 ? 12.405 6.352 -22.951 1.00 80.81 283 ALA A N 1
ATOM 2228 C CA . ALA A 1 283 ? 13.534 6.047 -22.076 1.00 80.81 283 ALA A CA 1
ATOM 2229 C C . ALA A 1 283 ? 13.502 4.588 -21.591 1.00 80.81 283 ALA A C 1
ATOM 2231 O O . ALA A 1 283 ? 14.524 3.901 -21.631 1.00 80.81 283 ALA A O 1
ATOM 2232 N N . PHE A 1 284 ? 12.332 4.077 -21.191 1.00 84.56 284 PHE A N 1
ATOM 2233 C CA . PHE A 1 284 ? 12.150 2.674 -20.818 1.00 84.56 284 PHE A CA 1
ATOM 2234 C C . PHE A 1 284 ? 12.595 1.718 -21.928 1.00 84.56 284 PHE A C 1
ATOM 2236 O O . PHE A 1 284 ? 13.357 0.785 -21.666 1.00 84.56 284 PHE A O 1
ATOM 2243 N N . PHE A 1 285 ? 12.136 1.927 -23.163 1.00 86.38 285 PHE A N 1
ATOM 2244 C CA . PHE A 1 285 ? 12.470 1.024 -24.261 1.00 86.38 285 PHE A CA 1
ATOM 2245 C C . PHE A 1 285 ? 13.945 1.090 -24.644 1.00 86.38 285 PHE A C 1
ATOM 2247 O O . PHE A 1 285 ? 14.528 0.054 -24.970 1.00 86.38 285 PHE A O 1
ATOM 2254 N N . GLU A 1 286 ? 14.578 2.260 -24.536 1.00 80.50 286 GLU A N 1
ATOM 2255 C CA . GLU A 1 286 ? 16.021 2.374 -24.735 1.00 80.50 286 GLU A CA 1
ATOM 2256 C C . GLU A 1 286 ? 16.803 1.641 -23.631 1.00 80.50 286 GLU A C 1
ATOM 2258 O O . GLU A 1 286 ? 17.746 0.902 -23.930 1.00 80.50 286 GLU A O 1
ATOM 2263 N N . ILE A 1 287 ? 16.377 1.765 -22.365 1.00 75.06 287 ILE A N 1
ATOM 2264 C CA . ILE A 1 287 ? 16.914 0.989 -21.233 1.00 75.06 287 ILE A CA 1
ATOM 2265 C C . ILE A 1 287 ? 16.783 -0.508 -21.512 1.00 75.06 287 ILE A C 1
ATOM 2267 O O . ILE A 1 287 ? 17.770 -1.242 -21.448 1.00 75.06 287 ILE A O 1
ATOM 2271 N N . ARG A 1 288 ? 15.578 -0.963 -21.857 1.00 79.31 288 ARG A N 1
ATOM 2272 C CA . ARG A 1 288 ? 15.276 -2.373 -22.107 1.00 79.31 288 ARG A CA 1
ATOM 2273 C C . ARG A 1 288 ? 16.119 -2.941 -23.246 1.00 79.31 288 ARG A C 1
ATOM 2275 O O . ARG A 1 288 ? 16.690 -4.020 -23.097 1.00 79.31 288 ARG A O 1
ATOM 2282 N N . TYR A 1 289 ? 16.242 -2.209 -24.352 1.00 80.88 289 TYR A N 1
ATOM 2283 C CA . TYR A 1 289 ? 17.059 -2.628 -25.488 1.00 80.88 289 TYR A CA 1
ATOM 2284 C C . TYR A 1 289 ? 18.537 -2.744 -25.107 1.00 80.88 289 TYR A C 1
ATOM 2286 O O . TYR A 1 289 ? 19.164 -3.765 -25.376 1.00 80.88 289 TYR A O 1
ATOM 2294 N N . ARG A 1 290 ? 19.099 -1.744 -24.416 1.00 70.88 290 ARG A N 1
ATOM 2295 C CA . ARG A 1 290 ? 20.512 -1.783 -24.007 1.00 70.88 290 ARG A CA 1
ATOM 2296 C C . ARG A 1 290 ? 20.807 -2.876 -22.983 1.00 70.88 290 ARG A C 1
ATOM 2298 O O . ARG A 1 290 ? 21.887 -3.457 -23.018 1.00 70.88 290 ARG A O 1
ATOM 2305 N N . CYS A 1 291 ? 19.884 -3.125 -22.060 1.00 65.12 291 CYS A N 1
ATOM 2306 C CA . CYS A 1 291 ? 20.102 -4.067 -20.968 1.00 65.12 291 CYS A CA 1
ATOM 2307 C C . CYS A 1 291 ? 19.787 -5.520 -21.342 1.00 65.12 291 CYS A C 1
ATOM 2309 O O . CYS A 1 291 ? 20.449 -6.416 -20.828 1.00 65.12 291 CYS A O 1
ATOM 2311 N N . ALA A 1 292 ? 18.805 -5.760 -22.214 1.00 70.62 292 ALA A N 1
ATOM 2312 C CA . ALA A 1 292 ? 18.314 -7.105 -22.524 1.00 70.62 292 ALA A CA 1
ATOM 2313 C C . ALA A 1 292 ? 18.295 -7.448 -24.023 1.00 70.62 292 ALA A C 1
ATOM 2315 O O . ALA A 1 292 ? 17.904 -8.555 -24.380 1.00 70.62 292 ALA A O 1
ATOM 2316 N N . GLY A 1 293 ? 18.673 -6.525 -24.913 1.00 75.62 293 GLY A N 1
ATOM 2317 C CA . GLY A 1 293 ? 18.629 -6.737 -26.366 1.00 75.62 293 GLY A CA 1
ATOM 2318 C C . GLY A 1 293 ? 17.215 -6.861 -26.945 1.00 75.62 293 GLY A C 1
ATOM 2319 O O . GLY A 1 293 ? 17.060 -7.182 -28.120 1.00 75.62 293 GLY A O 1
ATOM 2320 N N . ILE A 1 294 ? 16.173 -6.620 -26.143 1.00 78.88 294 ILE A N 1
ATOM 2321 C CA . ILE A 1 294 ? 14.777 -6.721 -26.581 1.00 78.88 294 ILE A CA 1
ATOM 2322 C C . ILE A 1 294 ? 14.433 -5.476 -27.394 1.00 78.88 294 ILE A C 1
ATOM 2324 O O . ILE A 1 294 ? 14.604 -4.355 -26.910 1.00 78.88 294 ILE A O 1
ATOM 2328 N N . ALA A 1 295 ? 13.922 -5.676 -28.609 1.00 82.00 295 ALA A N 1
ATOM 2329 C CA . ALA A 1 295 ? 13.565 -4.590 -29.513 1.00 82.00 295 ALA A CA 1
ATOM 2330 C C . ALA A 1 295 ? 12.626 -3.564 -28.837 1.00 82.00 295 ALA A C 1
ATOM 2332 O O . ALA A 1 295 ? 11.716 -3.951 -28.089 1.00 82.00 295 ALA A O 1
ATOM 2333 N N . PRO A 1 296 ? 12.842 -2.256 -29.064 1.00 83.50 296 PRO A N 1
ATOM 2334 C CA . PRO A 1 296 ? 11.963 -1.221 -28.542 1.00 83.50 296 PRO A CA 1
ATOM 2335 C C . PRO A 1 296 ? 10.600 -1.276 -29.239 1.00 83.50 296 PRO A C 1
ATOM 2337 O O . PRO A 1 296 ? 10.517 -1.532 -30.442 1.00 83.50 296 PRO A O 1
ATOM 2340 N N . ASP A 1 297 ? 9.536 -0.998 -28.490 1.00 87.69 297 ASP A N 1
ATOM 2341 C CA . ASP A 1 297 ? 8.233 -0.719 -29.082 1.00 87.69 297 ASP A CA 1
ATOM 2342 C C . ASP A 1 297 ? 8.268 0.670 -29.732 1.00 87.69 297 ASP A C 1
ATOM 2344 O O . ASP A 1 297 ? 8.452 1.676 -29.052 1.00 87.69 297 ASP A O 1
ATOM 2348 N N . LYS A 1 298 ? 8.087 0.720 -31.053 1.00 88.12 298 LYS A N 1
ATOM 2349 C CA . LYS A 1 298 ? 8.084 1.968 -31.832 1.00 88.12 298 LYS A CA 1
ATOM 2350 C C . LYS A 1 298 ? 6.716 2.647 -31.883 1.00 88.12 298 LYS A C 1
ATOM 2352 O O . LYS A 1 298 ? 6.601 3.753 -32.403 1.00 88.12 298 LYS A O 1
ATOM 2357 N N . SER A 1 299 ? 5.667 2.008 -31.364 1.00 92.62 299 SER A N 1
ATOM 2358 C CA . SER A 1 299 ? 4.319 2.581 -31.367 1.00 92.62 299 SER A CA 1
ATOM 2359 C C . SER A 1 299 ? 4.246 3.873 -30.550 1.00 92.62 299 SER A C 1
ATOM 2361 O O . SER A 1 299 ? 3.500 4.780 -30.911 1.00 92.62 299 SER A O 1
ATOM 2363 N N . VAL A 1 300 ? 5.084 4.001 -29.514 1.00 91.19 300 VAL A N 1
ATOM 2364 C CA . VAL A 1 300 ? 5.206 5.211 -28.690 1.00 91.19 300 VAL A CA 1
ATOM 2365 C C . VAL A 1 300 ? 5.647 6.437 -29.497 1.00 91.19 300 VAL A C 1
ATOM 2367 O O . VAL A 1 300 ? 5.187 7.545 -29.227 1.00 91.19 300 VAL A O 1
ATOM 2370 N N . ASP A 1 301 ? 6.489 6.259 -30.519 1.00 89.19 301 ASP A N 1
ATOM 2371 C CA . ASP A 1 301 ? 7.071 7.367 -31.283 1.00 89.19 301 ASP A CA 1
ATOM 2372 C C . ASP A 1 301 ? 6.018 8.093 -32.125 1.00 89.19 301 ASP A C 1
ATOM 2374 O O . ASP A 1 301 ? 6.062 9.319 -32.262 1.00 89.19 301 ASP A O 1
ATOM 2378 N N . ALA A 1 302 ? 5.031 7.346 -32.622 1.00 89.81 302 ALA A N 1
ATOM 2379 C CA . ALA A 1 302 ? 3.935 7.861 -33.433 1.00 89.81 302 ALA A CA 1
ATOM 2380 C C . ALA A 1 302 ? 2.798 8.490 -32.606 1.00 89.81 302 ALA A C 1
ATOM 2382 O O . ALA A 1 302 ? 1.936 9.155 -33.178 1.00 89.81 302 ALA A O 1
ATOM 2383 N N . LEU A 1 303 ? 2.778 8.312 -31.276 1.00 93.25 303 LEU A N 1
ATOM 2384 C CA . LEU A 1 303 ? 1.710 8.867 -30.444 1.00 93.25 303 LEU A CA 1
ATOM 2385 C C . LEU A 1 303 ? 1.795 10.401 -30.387 1.00 93.25 303 LEU A C 1
ATOM 2387 O O . LEU A 1 303 ? 2.867 10.943 -30.087 1.00 93.25 303 LEU A O 1
ATOM 2391 N N . PRO A 1 304 ? 0.686 11.121 -30.625 1.00 94.06 304 PRO A N 1
ATOM 2392 C CA . PRO A 1 304 ? 0.636 12.555 -30.393 1.00 94.06 304 PRO A CA 1
ATOM 2393 C C . PRO A 1 304 ? 0.773 12.856 -28.898 1.00 94.06 304 PRO A C 1
ATOM 2395 O O . PRO A 1 304 ? 0.485 12.013 -28.046 1.00 94.06 304 PRO A O 1
ATOM 2398 N N . THR A 1 305 ? 1.212 14.066 -28.569 1.00 91.06 305 THR A N 1
ATOM 2399 C CA . THR A 1 305 ? 1.368 14.500 -27.178 1.00 91.06 305 THR A CA 1
ATOM 2400 C C . THR A 1 305 ? 0.369 15.582 -26.804 1.00 91.06 305 THR A C 1
ATOM 2402 O O . THR A 1 305 ? -0.100 16.351 -27.642 1.00 91.06 305 THR A O 1
ATOM 2405 N N . ASN A 1 306 ? 0.050 15.646 -25.517 1.00 86.88 306 ASN A N 1
ATOM 2406 C CA . ASN A 1 306 ? -0.640 16.763 -24.891 1.00 86.88 306 ASN A CA 1
ATOM 2407 C C . ASN A 1 306 ? 0.112 17.187 -23.630 1.00 86.88 306 ASN A C 1
ATOM 2409 O O . ASN A 1 306 ? 0.804 16.376 -23.013 1.00 86.88 306 ASN A O 1
ATOM 2413 N N . LYS A 1 307 ? -0.083 18.441 -23.208 1.00 85.19 307 LYS A N 1
ATOM 2414 C CA . LYS A 1 307 ? 0.450 18.919 -21.929 1.00 85.19 307 LYS A CA 1
ATOM 2415 C C . LYS A 1 307 ? -0.011 18.010 -20.790 1.00 85.19 307 LYS A C 1
ATOM 2417 O O . LYS A 1 307 ? -1.179 17.602 -20.752 1.00 85.19 307 LYS A O 1
ATOM 2422 N N . ASP A 1 308 ? 0.910 17.715 -19.880 1.00 77.25 308 ASP A N 1
ATOM 2423 C CA . ASP A 1 308 ? 0.622 16.973 -18.658 1.00 77.25 308 ASP A CA 1
ATOM 2424 C C . ASP A 1 308 ? -0.387 17.755 -17.793 1.00 77.25 308 ASP A C 1
ATOM 2426 O O . ASP A 1 308 ? -0.278 18.968 -17.617 1.00 77.25 308 ASP A O 1
ATOM 2430 N N . ALA A 1 309 ? -1.398 17.061 -17.271 1.00 73.88 309 ALA A N 1
ATOM 2431 C CA . ALA A 1 309 ? -2.430 17.633 -16.407 1.00 73.88 309 ALA A CA 1
ATOM 2432 C C . ALA A 1 309 ? -1.997 17.761 -14.937 1.00 73.88 309 ALA A C 1
ATOM 2434 O O . ALA A 1 309 ? -2.640 18.493 -14.186 1.00 73.88 309 ALA A O 1
ATOM 2435 N N . PHE A 1 310 ? -0.960 17.038 -14.509 1.00 66.94 310 PHE A N 1
ATOM 2436 C CA . PHE A 1 310 ? -0.371 17.142 -13.174 1.00 66.94 310 PHE A CA 1
ATOM 2437 C C . PHE A 1 310 ? 1.075 16.627 -13.136 1.00 66.94 310 PHE A C 1
ATOM 2439 O O . PHE A 1 310 ? 1.512 15.863 -14.002 1.00 66.94 310 PHE A O 1
ATOM 2446 N N . GLU A 1 311 ? 1.805 17.035 -12.097 1.00 66.94 311 GLU A N 1
ATOM 2447 C CA . GLU A 1 311 ? 3.124 16.497 -11.761 1.00 66.94 311 GLU A CA 1
ATOM 2448 C C . GLU A 1 311 ? 3.015 15.038 -11.302 1.00 66.94 311 GLU A C 1
ATOM 2450 O O . GLU A 1 311 ? 2.200 14.706 -10.443 1.00 66.94 311 GLU A O 1
ATOM 2455 N N . ARG A 1 312 ? 3.839 14.146 -11.864 1.00 62.03 312 ARG A N 1
ATOM 2456 C CA . ARG A 1 312 ? 3.744 12.704 -11.586 1.00 62.03 312 ARG A CA 1
ATOM 2457 C C . ARG A 1 312 ? 3.992 12.350 -10.125 1.00 62.03 312 ARG A C 1
ATOM 2459 O O . ARG A 1 312 ? 4.829 12.951 -9.458 1.00 62.03 312 ARG A O 1
ATOM 2466 N N . ARG A 1 313 ? 3.349 11.263 -9.685 1.00 57.28 313 ARG A N 1
ATOM 2467 C CA . ARG A 1 313 ? 3.599 10.629 -8.382 1.00 57.28 313 ARG A CA 1
ATOM 2468 C C . ARG A 1 313 ? 4.897 9.818 -8.392 1.00 57.28 313 ARG A C 1
ATOM 2470 O O . ARG A 1 313 ? 5.467 9.551 -7.335 1.00 57.28 313 ARG A O 1
ATOM 2477 N N . LEU A 1 314 ? 5.362 9.422 -9.579 1.00 54.06 314 LEU A N 1
ATOM 2478 C CA . LEU A 1 314 ? 6.595 8.666 -9.790 1.00 54.06 314 LEU A CA 1
ATOM 2479 C C . LEU A 1 314 ? 7.755 9.543 -10.297 1.00 54.06 314 LEU A C 1
ATOM 2481 O O . LEU A 1 314 ? 7.532 10.504 -11.042 1.00 54.06 314 LEU A O 1
ATOM 2485 N N . PRO A 1 315 ? 9.007 9.224 -9.908 1.00 56.97 315 PRO A N 1
ATOM 2486 C CA . PRO A 1 315 ? 10.187 9.900 -10.444 1.00 56.97 315 PRO A CA 1
ATOM 2487 C C . PRO A 1 315 ? 10.373 9.558 -11.934 1.00 56.97 315 PRO A C 1
ATOM 2489 O O . PRO A 1 315 ? 9.738 8.641 -12.442 1.00 56.97 315 PRO A O 1
ATOM 2492 N N . GLU A 1 316 ? 11.237 10.285 -12.645 1.00 60.19 316 GLU A N 1
ATOM 2493 C CA . GLU A 1 316 ? 11.571 9.970 -14.048 1.00 60.19 316 GLU A CA 1
ATOM 2494 C C . GLU A 1 316 ? 12.116 8.540 -14.220 1.00 60.19 316 GLU A C 1
ATOM 2496 O O . GLU A 1 316 ? 12.690 7.944 -13.297 1.00 60.19 316 GLU A O 1
ATOM 2501 N N . MET A 1 317 ? 11.975 7.984 -15.424 1.00 60.19 317 MET A N 1
ATOM 2502 C CA . MET A 1 317 ? 12.443 6.630 -15.716 1.00 60.19 317 MET A CA 1
ATOM 2503 C C . MET A 1 317 ? 13.955 6.484 -15.494 1.00 60.19 317 MET A C 1
ATOM 2505 O O . MET A 1 317 ? 14.775 7.205 -16.055 1.00 60.19 317 MET A O 1
ATOM 2509 N N . GLY A 1 318 ? 14.336 5.515 -14.654 1.00 48.25 318 GLY A N 1
ATOM 2510 C CA . GLY A 1 318 ? 15.730 5.274 -14.262 1.00 48.25 318 GLY A CA 1
ATOM 2511 C C . GLY A 1 318 ? 16.204 6.027 -13.007 1.00 48.25 318 GLY A C 1
ATOM 2512 O O . GLY A 1 318 ? 17.341 5.806 -12.587 1.00 48.25 318 GLY A O 1
ATOM 2513 N N . GLN A 1 319 ? 15.355 6.854 -12.380 1.00 47.94 319 GLN A N 1
ATOM 2514 C CA . GLN A 1 319 ? 15.613 7.486 -11.077 1.00 47.94 319 GLN A CA 1
ATOM 2515 C C . GLN A 1 319 ? 15.104 6.613 -9.902 1.00 47.94 319 GLN A C 1
ATOM 2517 O O . GLN A 1 319 ? 14.070 5.946 -10.025 1.00 47.94 319 GLN A O 1
ATOM 2522 N N . PRO A 1 320 ? 15.774 6.625 -8.730 1.00 38.44 320 PRO A N 1
ATOM 2523 C CA . PRO A 1 320 ? 15.261 5.989 -7.514 1.00 38.44 320 PRO A CA 1
ATOM 2524 C C . PRO A 1 320 ? 13.972 6.668 -7.016 1.00 38.44 320 PRO A C 1
ATOM 2526 O O . PRO A 1 320 ? 13.850 7.894 -7.058 1.00 38.44 320 PRO A O 1
ATOM 2529 N N . ARG A 1 321 ? 13.014 5.896 -6.476 1.00 36.69 321 ARG A N 1
ATOM 2530 C CA . ARG A 1 321 ? 11.840 6.464 -5.779 1.00 36.69 321 ARG A CA 1
ATOM 2531 C C . ARG A 1 321 ? 12.309 7.213 -4.524 1.00 36.69 321 ARG A C 1
ATOM 2533 O O . ARG A 1 321 ? 12.867 6.594 -3.626 1.00 36.69 321 ARG A O 1
ATOM 2540 N N . GLY A 1 322 ? 12.085 8.531 -4.489 1.00 35.34 322 GLY A N 1
ATOM 2541 C CA . GLY A 1 322 ? 12.476 9.424 -3.385 1.00 35.34 322 GLY A CA 1
ATOM 2542 C C . GLY A 1 322 ? 13.035 10.782 -3.826 1.00 35.34 322 GLY A C 1
ATOM 2543 O O . GLY A 1 322 ? 13.093 11.699 -3.014 1.00 35.34 322 GLY A O 1
ATOM 2544 N N . ASN A 1 323 ? 13.397 10.933 -5.104 1.00 37.03 323 ASN A N 1
ATOM 2545 C CA . ASN A 1 323 ? 13.907 12.187 -5.655 1.00 37.03 323 ASN A CA 1
ATOM 2546 C C . ASN A 1 323 ? 12.772 12.966 -6.342 1.00 37.03 323 ASN A C 1
ATOM 2548 O O . ASN A 1 323 ? 12.579 12.869 -7.551 1.00 37.03 323 ASN A O 1
ATOM 2552 N N . VAL A 1 324 ? 11.982 13.702 -5.561 1.00 36.47 324 VAL A N 1
ATOM 2553 C CA . VAL A 1 324 ? 11.051 14.717 -6.089 1.00 36.47 324 VAL A CA 1
ATOM 2554 C C . VAL A 1 324 ? 11.774 16.064 -6.031 1.00 36.47 324 VAL A C 1
ATOM 2556 O O . VAL A 1 324 ? 11.557 16.872 -5.136 1.00 36.47 324 VAL A O 1
ATOM 2559 N N . GLY A 1 325 ? 12.746 16.239 -6.928 1.00 38.25 325 GLY A N 1
ATOM 2560 C CA . GLY A 1 325 ? 13.217 17.571 -7.311 1.00 38.25 325 GLY A CA 1
ATOM 2561 C C . GLY A 1 325 ? 12.271 18.183 -8.349 1.00 38.25 325 GLY A C 1
ATOM 2562 O O . GLY A 1 325 ? 11.438 17.465 -8.903 1.00 38.25 325 GLY A O 1
ATOM 2563 N N . GLU A 1 326 ? 12.413 19.490 -8.596 1.00 34.03 326 GLU A N 1
ATOM 2564 C CA . GLU A 1 326 ? 11.589 20.282 -9.524 1.00 34.03 326 GLU A CA 1
ATOM 2565 C C . GLU A 1 326 ? 11.277 19.543 -10.835 1.00 34.03 326 GLU A C 1
ATOM 2567 O O . GLU A 1 326 ? 12.172 19.108 -11.567 1.00 34.03 326 GLU A O 1
ATOM 2572 N N . THR A 1 327 ? 9.987 19.418 -11.145 1.00 35.22 327 THR A N 1
ATOM 2573 C CA . THR A 1 327 ? 9.510 18.924 -12.437 1.00 35.22 327 THR A CA 1
ATOM 2574 C C . THR A 1 327 ? 9.815 19.951 -13.524 1.00 35.22 327 THR A C 1
ATOM 2576 O O . THR A 1 327 ? 9.198 21.013 -13.566 1.00 35.22 327 THR A O 1
ATOM 2579 N N . MET A 1 328 ? 10.750 19.629 -14.421 1.00 33.72 328 MET A N 1
ATOM 2580 C CA . MET A 1 328 ? 11.106 20.454 -15.582 1.00 33.72 328 MET A CA 1
ATOM 2581 C C . MET A 1 328 ? 11.026 19.670 -16.906 1.00 33.72 328 MET A C 1
ATOM 2583 O O . MET A 1 328 ? 10.892 18.451 -16.915 1.00 33.72 328 MET A O 1
ATOM 2587 N N . SER A 1 329 ? 11.029 20.410 -18.020 1.00 36.94 329 SER A N 1
ATOM 2588 C CA . SER A 1 329 ? 10.392 20.086 -19.307 1.00 36.94 329 SER A CA 1
ATOM 2589 C C . SER A 1 329 ? 11.043 19.014 -20.212 1.00 36.94 329 SER A C 1
ATOM 2591 O O . SER A 1 329 ? 12.191 18.601 -20.048 1.00 36.94 329 SER A O 1
ATOM 2593 N N . MET A 1 330 ? 10.245 18.648 -21.229 1.00 33.12 330 MET A N 1
ATOM 2594 C CA . MET A 1 330 ? 10.319 17.630 -22.296 1.00 33.12 330 MET A CA 1
ATOM 2595 C C . MET A 1 330 ? 11.692 17.271 -22.923 1.00 33.12 330 MET A C 1
ATOM 2597 O O . MET A 1 330 ? 11.791 16.220 -23.550 1.00 33.12 330 MET A O 1
ATOM 2601 N N . GLY A 1 331 ? 12.745 18.085 -22.781 1.00 36.53 331 GLY A N 1
ATOM 2602 C CA . GLY A 1 331 ? 14.049 17.872 -23.441 1.00 36.53 331 GLY A CA 1
ATOM 2603 C C . GLY A 1 331 ? 15.122 17.164 -22.600 1.00 36.53 331 GLY A C 1
ATOM 2604 O O . GLY A 1 331 ? 16.006 16.509 -23.149 1.00 36.53 331 GLY A O 1
ATOM 2605 N N . ASN A 1 332 ? 15.043 17.242 -21.268 1.00 49.50 332 ASN A N 1
ATOM 2606 C CA . ASN A 1 332 ? 16.188 16.924 -20.405 1.00 49.50 332 ASN A CA 1
ATOM 2607 C C . ASN A 1 332 ? 16.293 15.448 -19.982 1.00 49.50 332 ASN A C 1
ATOM 2609 O O . ASN A 1 332 ? 17.380 15.007 -19.612 1.00 49.50 332 ASN A O 1
ATOM 2613 N N . THR A 1 333 ? 15.220 14.654 -20.042 1.00 44.84 333 THR A N 1
ATOM 2614 C CA . THR A 1 333 ? 15.216 13.273 -19.515 1.00 44.84 333 THR A CA 1
ATOM 2615 C C . THR A 1 333 ? 16.069 12.315 -20.365 1.00 44.84 333 THR A C 1
ATOM 2617 O O . THR A 1 333 ? 16.897 11.579 -19.823 1.00 44.84 333 THR A O 1
ATOM 2620 N N . ILE A 1 334 ? 15.953 12.367 -21.701 1.00 44.84 334 ILE A N 1
ATOM 2621 C CA . ILE A 1 334 ? 16.740 11.523 -22.625 1.00 44.84 334 ILE A CA 1
ATOM 2622 C C . ILE A 1 334 ? 18.228 11.906 -22.583 1.00 44.84 334 ILE A C 1
ATOM 2624 O O . ILE A 1 334 ? 19.098 11.037 -22.517 1.00 44.84 334 ILE A O 1
ATOM 2628 N N . GLU A 1 335 ? 18.543 13.203 -22.592 1.00 47.91 335 GLU A N 1
ATOM 2629 C CA . GLU A 1 335 ? 19.922 13.706 -22.589 1.00 47.91 335 GLU A CA 1
ATOM 2630 C C . GLU A 1 335 ? 20.634 13.432 -21.253 1.00 47.91 335 GLU A C 1
ATOM 2632 O O . GLU A 1 335 ? 21.763 12.936 -21.223 1.00 47.91 335 GLU A O 1
ATOM 2637 N N . ARG A 1 336 ? 19.938 13.615 -20.126 1.00 49.28 336 ARG A N 1
ATOM 2638 C CA . ARG A 1 336 ? 20.445 13.271 -18.791 1.00 49.28 336 ARG A CA 1
ATOM 2639 C C . ARG A 1 336 ? 20.624 11.762 -18.618 1.00 49.28 336 ARG A C 1
ATOM 2641 O O . ARG A 1 336 ? 21.601 11.342 -18.002 1.00 49.28 336 ARG A O 1
ATOM 2648 N N . TRP A 1 337 ? 19.763 10.935 -19.215 1.00 44.12 337 TRP A N 1
ATOM 2649 C CA . TRP A 1 337 ? 19.949 9.482 -19.234 1.00 44.12 337 TRP A CA 1
ATOM 2650 C C . TRP A 1 337 ? 21.133 9.043 -20.107 1.00 44.12 337 TRP A C 1
ATOM 2652 O O . TRP A 1 337 ? 21.928 8.202 -19.677 1.00 44.12 337 TRP A O 1
ATOM 2662 N N . ARG A 1 338 ? 21.328 9.655 -21.285 1.00 47.84 338 ARG A N 1
ATOM 2663 C CA . ARG A 1 338 ? 22.546 9.454 -22.093 1.00 47.84 338 ARG A CA 1
ATOM 2664 C C . ARG A 1 338 ? 23.803 9.776 -21.280 1.00 47.84 338 ARG A C 1
ATOM 2666 O O . ARG A 1 338 ? 24.750 8.992 -21.319 1.00 47.84 338 ARG A O 1
ATOM 2673 N N . ASN A 1 339 ? 23.773 10.842 -20.479 1.00 50.12 339 ASN A N 1
ATOM 2674 C CA . ASN A 1 339 ? 24.868 11.231 -19.586 1.00 50.12 339 ASN A CA 1
ATOM 2675 C C . ASN A 1 339 ? 25.077 10.244 -18.421 1.00 50.12 339 ASN A C 1
ATOM 2677 O O . ASN A 1 339 ? 26.210 9.847 -18.154 1.00 50.12 339 ASN A O 1
ATOM 2681 N N . ILE A 1 340 ? 24.005 9.766 -17.779 1.00 44.66 340 ILE A N 1
ATOM 2682 C CA . ILE A 1 340 ? 24.071 8.741 -16.719 1.00 44.66 340 ILE A CA 1
ATOM 2683 C C . ILE A 1 340 ? 24.645 7.424 -17.261 1.00 44.66 340 ILE A C 1
ATOM 2685 O O . ILE A 1 340 ? 25.453 6.772 -16.600 1.00 44.66 340 ILE A O 1
ATOM 2689 N N . LEU A 1 341 ? 24.270 7.019 -18.475 1.00 43.59 341 LEU A N 1
ATOM 2690 C CA . LEU A 1 341 ? 24.827 5.823 -19.104 1.00 43.59 341 LEU A CA 1
ATOM 2691 C C . LEU A 1 341 ? 26.271 5.995 -19.575 1.00 43.59 341 LEU A C 1
ATOM 2693 O O . LEU A 1 341 ? 27.040 5.035 -19.507 1.00 43.59 341 LEU A O 1
ATOM 2697 N N . ALA A 1 342 ? 26.650 7.185 -20.040 1.00 45.31 342 ALA A N 1
ATOM 2698 C CA . ALA A 1 342 ? 28.040 7.501 -20.350 1.00 45.31 342 ALA A CA 1
ATOM 2699 C C . ALA A 1 342 ? 28.917 7.406 -19.088 1.00 45.31 342 ALA A C 1
ATOM 2701 O O . ALA A 1 342 ? 29.982 6.796 -19.133 1.00 45.31 342 ALA A O 1
ATOM 2702 N N . GLN A 1 343 ? 28.422 7.893 -17.944 1.00 40.59 343 GLN A N 1
ATOM 2703 C CA . GLN A 1 343 ? 29.079 7.744 -16.641 1.00 40.59 343 GLN A CA 1
ATOM 2704 C C . GLN A 1 343 ? 29.143 6.281 -16.167 1.00 40.59 343 GLN A C 1
ATOM 2706 O O . GLN A 1 343 ? 30.147 5.862 -15.602 1.00 40.59 343 GLN A O 1
ATOM 2711 N N . ARG A 1 344 ? 28.114 5.465 -16.440 1.00 38.00 344 ARG A N 1
ATOM 2712 C CA . ARG A 1 344 ? 28.071 4.034 -16.067 1.00 38.00 344 ARG A CA 1
ATOM 2713 C C . ARG A 1 344 ? 28.893 3.112 -16.977 1.00 38.00 344 ARG A C 1
ATOM 2715 O O . ARG A 1 344 ? 29.209 1.999 -16.575 1.00 38.00 344 ARG A O 1
ATOM 2722 N N . LYS A 1 345 ? 29.289 3.549 -18.180 1.00 38.09 345 LYS A N 1
ATOM 2723 C CA . LYS A 1 345 ? 30.261 2.820 -19.024 1.00 38.09 345 LYS A CA 1
ATOM 2724 C C . LYS A 1 345 ? 31.682 2.802 -18.434 1.00 38.09 345 LYS A C 1
ATOM 2726 O O . LYS A 1 345 ? 32.478 1.971 -18.859 1.00 38.09 345 LYS A O 1
ATOM 2731 N N . LEU A 1 346 ? 31.991 3.665 -17.461 1.00 34.69 346 LEU A N 1
ATOM 2732 C CA . LEU A 1 346 ? 33.283 3.704 -16.761 1.00 34.69 346 LEU A CA 1
ATOM 2733 C C . LEU A 1 346 ? 33.404 2.675 -15.619 1.00 34.69 346 LEU A C 1
ATOM 2735 O O . LEU A 1 346 ? 34.494 2.497 -15.084 1.00 34.69 346 LEU A O 1
ATOM 2739 N N . THR A 1 347 ? 32.332 1.959 -15.261 1.00 33.88 347 THR A N 1
ATOM 2740 C CA . THR A 1 347 ? 32.328 0.995 -14.148 1.00 33.88 347 THR A CA 1
ATOM 2741 C C . THR A 1 347 ? 31.605 -0.307 -14.539 1.00 33.88 347 THR A C 1
ATOM 2743 O O . THR A 1 347 ? 30.388 -0.429 -14.434 1.00 33.88 347 THR A O 1
ATOM 2746 N N . GLY A 1 348 ? 32.341 -1.320 -15.023 1.00 30.84 348 GLY A N 1
ATOM 2747 C CA . GLY A 1 348 ? 31.796 -2.676 -15.254 1.00 30.84 348 GLY A CA 1
ATOM 2748 C C . GLY A 1 348 ? 31.166 -3.247 -13.969 1.00 30.84 348 GLY A C 1
ATOM 2749 O O . GLY A 1 348 ? 31.683 -3.030 -12.882 1.00 30.84 348 GLY A O 1
ATOM 2750 N N . THR A 1 349 ? 30.056 -3.997 -13.963 1.00 37.69 349 THR A N 1
ATOM 2751 C CA . THR A 1 349 ? 29.840 -5.277 -14.660 1.00 37.69 349 THR A CA 1
ATOM 2752 C C . THR A 1 349 ? 28.334 -5.637 -14.637 1.00 37.69 349 THR A C 1
ATOM 2754 O O . THR A 1 349 ? 27.773 -5.895 -13.577 1.00 37.69 349 THR A O 1
ATOM 2757 N N . LEU A 1 350 ? 27.667 -5.710 -15.797 1.00 35.91 350 LEU A N 1
ATOM 2758 C CA . LEU A 1 350 ? 26.206 -5.912 -15.952 1.00 35.91 350 LEU A CA 1
ATOM 2759 C C . LEU A 1 350 ? 25.723 -7.386 -15.952 1.00 35.91 350 LEU A C 1
ATOM 2761 O O . LEU A 1 350 ? 24.570 -7.665 -16.266 1.00 35.91 350 LEU A O 1
ATOM 2765 N N . LYS A 1 351 ? 26.567 -8.363 -15.592 1.00 32.12 351 LYS A N 1
ATOM 2766 C CA . LYS A 1 351 ? 26.236 -9.800 -15.741 1.00 32.12 351 LYS A CA 1
ATOM 2767 C C . LYS A 1 351 ? 25.429 -10.442 -14.597 1.00 32.12 351 LYS A C 1
ATOM 2769 O O . LYS A 1 351 ? 24.994 -11.575 -14.757 1.00 32.12 351 LYS A O 1
ATOM 2774 N N . LYS A 1 352 ? 25.187 -9.765 -13.466 1.00 36.12 352 LYS A N 1
ATOM 2775 C CA . LYS A 1 352 ? 24.455 -10.357 -12.319 1.00 36.12 352 LYS A CA 1
ATOM 2776 C C . LYS A 1 352 ? 22.932 -10.142 -12.327 1.00 36.12 352 LYS A C 1
ATOM 2778 O O . LYS A 1 352 ? 22.241 -10.805 -11.565 1.00 36.12 352 LYS A O 1
ATOM 2783 N N . ALA A 1 353 ? 22.399 -9.280 -13.194 1.00 31.06 353 ALA A N 1
ATOM 2784 C CA . ALA A 1 353 ? 20.982 -8.894 -13.173 1.00 31.06 353 ALA A CA 1
ATOM 2785 C C . ALA A 1 353 ? 20.033 -9.809 -13.987 1.00 31.06 353 ALA A C 1
ATOM 2787 O O . ALA A 1 353 ? 18.829 -9.573 -13.988 1.00 31.06 353 ALA A O 1
ATOM 2788 N N . PHE A 1 354 ? 20.544 -10.847 -14.669 1.00 32.84 354 PHE A N 1
ATOM 2789 C CA . PHE A 1 354 ? 19.795 -11.560 -15.722 1.00 32.84 354 PHE A CA 1
ATOM 2790 C C . PHE A 1 354 ? 19.732 -13.093 -15.590 1.00 32.84 354 PHE A C 1
ATOM 2792 O O . PHE A 1 354 ? 19.469 -13.783 -16.574 1.00 32.84 354 PHE A O 1
ATOM 2799 N N . ALA A 1 355 ? 19.932 -13.661 -14.397 1.00 27.55 355 ALA A N 1
ATOM 2800 C CA . ALA A 1 355 ? 19.704 -15.097 -14.200 1.00 27.55 355 ALA A CA 1
ATOM 2801 C C . ALA A 1 355 ? 18.186 -15.421 -14.137 1.00 27.55 355 ALA A C 1
ATOM 2803 O O . ALA A 1 355 ? 17.452 -14.716 -13.442 1.00 27.55 355 ALA A O 1
ATOM 2804 N N . PRO A 1 356 ? 17.687 -16.464 -14.835 1.00 25.72 356 PRO A N 1
ATOM 2805 C CA . PRO A 1 356 ? 16.277 -16.866 -14.789 1.00 25.72 356 PRO A CA 1
ATOM 2806 C C . PRO A 1 356 ? 15.871 -17.409 -13.407 1.00 25.72 356 PRO A C 1
ATOM 2808 O O . PRO A 1 356 ? 16.640 -18.127 -12.767 1.00 25.72 356 PRO A O 1
ATOM 2811 N N . TYR A 1 357 ? 14.638 -17.109 -12.968 1.00 28.95 357 TYR A N 1
ATOM 2812 C CA . TYR A 1 357 ? 14.051 -17.627 -11.725 1.00 28.95 357 TYR A CA 1
ATOM 2813 C C . TYR A 1 357 ? 13.833 -19.143 -11.830 1.00 28.95 357 TYR A C 1
ATOM 2815 O O . TYR A 1 357 ? 12.812 -19.624 -12.322 1.00 28.95 357 TYR A O 1
ATOM 2823 N N . LYS A 1 358 ? 14.820 -19.907 -11.362 1.00 29.98 358 LYS A N 1
ATOM 2824 C CA . LYS A 1 358 ? 14.607 -21.259 -10.849 1.00 29.98 358 LYS A CA 1
ATOM 2825 C C . LYS A 1 358 ? 14.060 -21.139 -9.427 1.00 29.98 358 LYS A C 1
ATOM 2827 O O . LYS A 1 358 ? 14.394 -20.192 -8.717 1.00 29.98 358 LYS A O 1
ATOM 2832 N N . LYS A 1 359 ? 13.260 -22.120 -8.992 1.00 37.94 359 LYS A N 1
ATOM 2833 C CA . LYS A 1 359 ? 13.034 -22.387 -7.562 1.00 37.94 359 LYS A CA 1
ATOM 2834 C C . LYS A 1 359 ? 14.413 -22.320 -6.899 1.00 37.94 359 LYS A C 1
ATOM 2836 O O . LYS A 1 359 ? 15.286 -23.060 -7.342 1.00 37.94 359 LYS A O 1
ATOM 2841 N N . ALA A 1 360 ? 14.641 -21.366 -5.993 1.00 54.19 360 ALA A N 1
ATOM 2842 C CA . ALA A 1 360 ? 15.982 -21.116 -5.477 1.00 54.19 360 ALA A CA 1
ATOM 2843 C C . ALA A 1 360 ? 16.509 -22.411 -4.845 1.00 54.19 360 ALA A C 1
ATOM 2845 O O . ALA A 1 360 ? 16.007 -22.863 -3.815 1.00 54.19 360 ALA A O 1
ATOM 2846 N N . GLU A 1 361 ? 17.450 -23.055 -5.528 1.00 64.94 361 GLU A N 1
ATOM 2847 C CA . GLU A 1 361 ? 18.223 -24.149 -4.971 1.00 64.94 361 GLU A CA 1
ATOM 2848 C C . GLU A 1 361 ? 19.263 -23.490 -4.080 1.00 64.94 361 GLU A C 1
ATOM 2850 O O . GLU A 1 361 ? 20.135 -22.758 -4.550 1.00 64.94 361 GLU A O 1
ATOM 2855 N N . TYR A 1 362 ? 19.098 -23.672 -2.776 1.00 80.12 362 TYR A N 1
ATOM 2856 C CA . TYR A 1 362 ? 20.059 -23.179 -1.808 1.00 80.12 362 TYR A CA 1
ATOM 2857 C C . TYR A 1 362 ? 21.175 -24.215 -1.692 1.00 80.12 362 TYR A C 1
ATOM 2859 O O . TYR A 1 362 ? 20.867 -25.396 -1.493 1.00 80.12 362 TYR A O 1
ATOM 2867 N N . PRO A 1 363 ? 22.443 -23.805 -1.843 1.00 76.25 363 PRO A N 1
ATOM 2868 C CA . PRO A 1 363 ? 23.563 -24.714 -1.680 1.00 76.25 363 PRO A CA 1
ATOM 2869 C C . PRO A 1 363 ? 23.584 -25.277 -0.254 1.00 76.25 363 PRO A C 1
ATOM 2871 O O . PRO A 1 363 ? 23.142 -24.627 0.698 1.00 76.25 363 PRO A O 1
ATOM 2874 N N . ASP A 1 364 ? 24.091 -26.501 -0.115 1.00 80.00 364 ASP A N 1
ATOM 2875 C CA . ASP A 1 364 ? 24.331 -27.113 1.191 1.00 80.00 364 ASP A CA 1
ATOM 2876 C C . ASP A 1 364 ? 25.595 -26.496 1.802 1.00 80.00 364 ASP A C 1
ATOM 2878 O O . ASP A 1 364 ? 26.716 -26.968 1.610 1.00 80.00 364 ASP A O 1
ATOM 2882 N N . GLU A 1 365 ? 25.412 -25.351 2.454 1.00 88.50 365 GLU A N 1
ATOM 2883 C CA . GLU A 1 365 ? 26.468 -24.592 3.116 1.00 88.50 365 GLU A CA 1
ATOM 2884 C C . GLU A 1 365 ? 26.388 -24.749 4.634 1.00 88.50 365 GLU A C 1
ATOM 2886 O O . GLU A 1 365 ? 25.344 -25.057 5.210 1.00 88.50 365 GLU A O 1
ATOM 2891 N N . LYS A 1 366 ? 27.505 -24.478 5.311 1.00 90.88 366 LYS A N 1
ATOM 2892 C CA . LYS A 1 366 ? 27.499 -24.265 6.761 1.00 90.88 366 LYS A CA 1
ATOM 2893 C C . LYS A 1 366 ? 27.096 -22.818 7.064 1.00 90.88 366 LYS A C 1
ATOM 2895 O O . LYS A 1 366 ? 27.423 -21.929 6.272 1.00 90.88 366 LYS A O 1
ATOM 2900 N N . PRO A 1 367 ? 26.405 -22.562 8.187 1.00 93.62 367 PRO A N 1
ATOM 2901 C CA . PRO A 1 367 ? 26.090 -21.201 8.581 1.00 93.62 367 PRO A CA 1
ATOM 2902 C C . PRO A 1 367 ? 27.369 -20.452 8.985 1.00 93.62 367 PRO A C 1
ATOM 2904 O O . PRO A 1 367 ? 28.252 -21.006 9.635 1.00 93.62 367 PRO A O 1
ATOM 2907 N N . ALA A 1 368 ? 27.465 -19.185 8.585 1.00 93.25 368 ALA A N 1
ATOM 2908 C CA . ALA A 1 368 ? 28.592 -18.295 8.859 1.00 93.25 368 ALA A CA 1
ATOM 2909 C C . ALA A 1 368 ? 28.727 -17.952 10.351 1.00 93.25 368 ALA A C 1
ATOM 2911 O O . ALA A 1 368 ? 29.793 -17.540 10.796 1.00 93.25 368 ALA A O 1
ATOM 2912 N N . VAL A 1 369 ? 27.643 -18.135 11.107 1.00 94.88 369 VAL A N 1
ATOM 2913 C CA . VAL A 1 369 ? 27.582 -18.057 12.566 1.00 94.88 369 VAL A CA 1
ATOM 2914 C C . VAL A 1 369 ? 27.002 -19.377 13.057 1.00 94.88 369 VAL A C 1
ATOM 2916 O O . VAL A 1 369 ? 26.029 -19.862 12.475 1.00 94.88 369 VAL A O 1
ATOM 2919 N N . ASP A 1 370 ? 27.582 -19.959 14.103 1.00 92.75 370 ASP A N 1
ATOM 2920 C CA . ASP A 1 370 ? 27.081 -21.201 14.696 1.00 92.75 370 ASP A CA 1
ATOM 2921 C C . ASP A 1 370 ? 25.753 -20.946 15.423 1.00 92.75 370 ASP A C 1
ATOM 2923 O O . ASP A 1 370 ? 25.712 -20.601 16.601 1.00 92.75 370 ASP A O 1
ATOM 2927 N N . VAL A 1 371 ? 24.655 -21.030 14.672 1.00 91.75 371 VAL A N 1
ATOM 2928 C CA . VAL A 1 371 ? 23.301 -20.816 15.179 1.00 91.75 371 VAL A CA 1
ATOM 2929 C C . VAL A 1 371 ? 22.567 -22.135 15.371 1.00 91.75 371 VAL A C 1
ATOM 2931 O O . VAL A 1 371 ? 22.694 -23.089 14.598 1.00 91.75 371 VAL A O 1
ATOM 2934 N N . ASP A 1 372 ? 21.689 -22.158 16.365 1.00 94.62 372 ASP A N 1
ATOM 2935 C CA . ASP A 1 372 ? 20.856 -23.315 16.634 1.00 94.62 372 ASP A CA 1
ATOM 2936 C C . ASP A 1 372 ? 19.683 -23.423 15.642 1.00 94.62 372 ASP A C 1
ATOM 2938 O O . ASP A 1 372 ? 18.754 -22.613 15.629 1.00 94.62 372 ASP A O 1
ATOM 2942 N N . LEU A 1 373 ? 19.703 -24.473 14.816 1.00 95.44 373 LEU A N 1
ATOM 2943 C CA . LEU A 1 373 ? 18.667 -24.786 13.824 1.00 95.44 373 LEU A CA 1
ATOM 2944 C C . LEU A 1 373 ? 17.836 -26.023 14.191 1.00 95.44 373 LEU A C 1
ATOM 2946 O O . LEU A 1 373 ? 17.168 -26.599 13.320 1.00 95.44 373 LEU A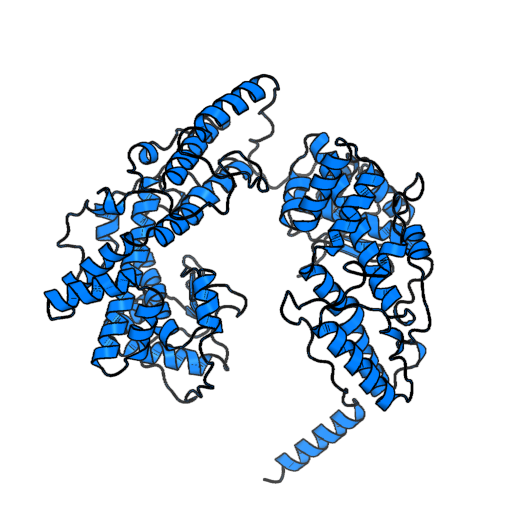 O 1
ATOM 2950 N N . ARG A 1 374 ? 17.851 -26.470 15.458 1.00 92.69 374 ARG A N 1
ATOM 2951 C CA . ARG A 1 374 ? 17.180 -27.719 15.864 1.00 92.69 374 ARG A CA 1
ATOM 2952 C C . ARG A 1 374 ? 15.680 -27.712 15.548 1.00 92.69 374 ARG A C 1
ATOM 2954 O O . ARG A 1 374 ? 15.149 -28.730 15.109 1.00 92.69 374 ARG A O 1
ATOM 2961 N N . TYR A 1 375 ? 15.036 -26.547 15.652 1.00 90.88 375 TYR A N 1
ATOM 2962 C CA . TYR A 1 375 ? 13.608 -26.347 15.371 1.00 90.88 375 TYR A CA 1
ATOM 2963 C C . TYR A 1 375 ? 13.300 -25.869 13.941 1.00 90.88 375 TYR A C 1
ATOM 2965 O O . TYR A 1 375 ? 12.129 -25.698 13.587 1.00 90.88 375 TYR A O 1
ATOM 2973 N N . CYS A 1 376 ? 14.318 -25.680 13.095 1.00 91.81 376 CYS A N 1
ATOM 2974 C CA . CYS A 1 376 ? 14.136 -25.442 11.666 1.00 91.81 376 CYS A CA 1
ATOM 2975 C C . CYS A 1 376 ? 13.952 -26.781 10.938 1.00 91.81 376 CYS A C 1
ATOM 2977 O O . CYS A 1 376 ? 14.788 -27.689 11.050 1.00 91.81 376 CYS A O 1
ATOM 2979 N N . ALA A 1 377 ? 12.853 -26.921 10.190 1.00 90.81 377 ALA A N 1
ATOM 2980 C CA . ALA A 1 377 ? 12.568 -28.141 9.441 1.00 90.81 377 ALA A CA 1
ATOM 2981 C C . ALA A 1 377 ? 13.699 -28.426 8.443 1.00 90.81 377 ALA A C 1
ATOM 2983 O O . ALA A 1 377 ? 14.150 -27.518 7.752 1.00 90.81 377 ALA A O 1
ATOM 2984 N N . LYS A 1 378 ? 14.141 -29.689 8.333 1.00 90.44 378 LYS A N 1
ATOM 2985 C CA . LYS A 1 378 ? 15.313 -30.071 7.515 1.00 90.44 378 LYS A CA 1
ATOM 2986 C C . LYS A 1 378 ? 15.263 -29.519 6.084 1.00 90.44 378 LYS A C 1
ATOM 2988 O O . LYS A 1 378 ? 16.273 -29.032 5.599 1.00 90.44 378 LYS A O 1
ATOM 2993 N N . LYS A 1 379 ? 14.082 -29.532 5.456 1.00 88.62 379 LYS A N 1
ATOM 2994 C CA . LYS A 1 379 ? 13.849 -28.994 4.104 1.00 88.62 379 LYS A CA 1
ATOM 2995 C C . LYS A 1 379 ? 14.048 -27.475 3.977 1.00 88.62 379 LYS A C 1
ATOM 2997 O O . LYS A 1 379 ? 14.340 -27.000 2.889 1.00 88.62 379 LYS A O 1
ATOM 3002 N N . ASP A 1 380 ? 13.887 -26.730 5.070 1.00 90.25 380 ASP A N 1
ATOM 3003 C CA . ASP A 1 380 ? 13.954 -25.266 5.093 1.00 90.25 380 ASP A CA 1
ATOM 3004 C C . ASP A 1 380 ? 15.313 -24.758 5.615 1.00 90.25 380 ASP A C 1
ATOM 3006 O O . ASP A 1 380 ? 15.632 -23.576 5.470 1.00 90.25 380 ASP A O 1
ATOM 3010 N N . ARG A 1 381 ? 16.138 -25.645 6.197 1.00 93.56 381 ARG A N 1
ATOM 3011 C CA . ARG A 1 381 ? 17.475 -25.309 6.711 1.00 93.56 381 ARG A CA 1
ATOM 3012 C C . ARG A 1 381 ? 18.383 -24.680 5.654 1.00 93.56 381 ARG A C 1
ATOM 3014 O O . ARG A 1 381 ? 18.954 -23.647 5.987 1.00 93.56 381 ARG A O 1
ATOM 3021 N N . PRO A 1 382 ? 18.474 -25.187 4.405 1.00 94.19 382 PRO A N 1
ATOM 3022 C CA . PRO A 1 382 ? 19.324 -24.563 3.389 1.00 94.19 382 PRO A CA 1
ATOM 3023 C C . PRO A 1 382 ? 18.969 -23.092 3.139 1.00 94.19 382 PRO A C 1
ATOM 3025 O O . PRO A 1 382 ? 19.846 -22.235 3.077 1.00 94.19 382 PRO A O 1
ATOM 3028 N N . ARG A 1 383 ? 17.671 -22.764 3.098 1.00 94.00 383 ARG A N 1
ATOM 3029 C CA . ARG A 1 383 ? 17.203 -21.380 2.949 1.00 94.00 383 ARG A CA 1
ATOM 3030 C C . ARG A 1 383 ? 17.543 -20.519 4.164 1.00 94.00 383 ARG A C 1
ATOM 3032 O O . ARG A 1 383 ? 17.984 -19.386 4.002 1.00 94.00 383 ARG A O 1
ATOM 3039 N N . MET A 1 384 ? 17.324 -21.036 5.375 1.00 95.56 384 MET A N 1
ATOM 3040 C CA . MET A 1 384 ? 17.659 -20.304 6.600 1.00 95.56 384 MET A CA 1
ATOM 3041 C C . MET A 1 384 ? 19.166 -20.023 6.677 1.00 95.56 384 MET A C 1
ATOM 3043 O O . MET A 1 384 ? 19.559 -18.890 6.938 1.00 95.56 384 MET A O 1
ATOM 3047 N N . ILE A 1 385 ? 19.999 -21.021 6.372 1.00 96.56 385 ILE A N 1
ATOM 3048 C CA . ILE A 1 385 ? 21.460 -20.888 6.310 1.00 96.56 385 ILE A CA 1
ATOM 3049 C C . ILE A 1 385 ? 21.863 -19.840 5.273 1.00 96.56 385 ILE A C 1
ATOM 3051 O O . ILE A 1 385 ? 22.659 -18.959 5.580 1.00 96.56 385 ILE A O 1
ATOM 3055 N N . ALA A 1 386 ? 21.260 -19.858 4.083 1.00 95.19 386 ALA A N 1
ATOM 3056 C CA . ALA A 1 386 ? 21.529 -18.848 3.067 1.00 95.19 386 ALA A CA 1
ATOM 3057 C C . ALA A 1 386 ? 21.181 -17.424 3.540 1.00 95.19 386 ALA A C 1
ATOM 3059 O O . ALA A 1 386 ? 21.923 -16.487 3.252 1.00 95.19 386 ALA A O 1
ATOM 3060 N N . LEU A 1 387 ? 20.090 -17.241 4.294 1.00 96.81 387 LEU A N 1
ATOM 3061 C CA . LEU A 1 387 ? 19.744 -15.943 4.886 1.00 96.81 387 LEU A CA 1
ATOM 3062 C C . LEU A 1 387 ? 20.757 -15.504 5.956 1.00 96.81 387 LEU A C 1
ATOM 3064 O O . LEU A 1 387 ? 21.167 -14.344 5.946 1.00 96.81 387 LEU A O 1
ATOM 3068 N N . ILE A 1 388 ? 21.191 -16.424 6.825 1.00 97.69 388 ILE A N 1
ATOM 3069 C CA . ILE A 1 388 ? 22.228 -16.177 7.841 1.00 97.69 388 ILE A CA 1
ATOM 3070 C C . ILE A 1 388 ? 23.537 -15.763 7.167 1.00 97.69 388 ILE A C 1
ATOM 3072 O O . ILE A 1 388 ? 24.082 -14.708 7.480 1.00 97.69 388 ILE A O 1
ATOM 3076 N N . ASN A 1 389 ? 24.003 -16.541 6.188 1.00 96.88 389 ASN A N 1
ATOM 3077 C CA . ASN A 1 389 ? 25.239 -16.279 5.445 1.00 96.88 389 ASN A CA 1
ATOM 3078 C C . ASN A 1 389 ? 25.168 -14.947 4.704 1.00 96.88 389 ASN A C 1
ATOM 3080 O O . ASN A 1 389 ? 26.134 -14.186 4.668 1.00 96.88 389 ASN A O 1
ATOM 3084 N N . ARG A 1 390 ? 24.001 -14.639 4.132 1.00 96.50 390 ARG A N 1
ATOM 3085 C CA . ARG A 1 390 ? 23.768 -13.372 3.450 1.00 96.50 390 ARG A CA 1
ATOM 3086 C C . ARG A 1 390 ? 23.837 -12.197 4.419 1.00 96.50 390 ARG A C 1
ATOM 3088 O O . ARG A 1 390 ? 24.559 -11.253 4.121 1.00 96.50 390 ARG A O 1
ATOM 3095 N N . LEU A 1 391 ? 23.147 -12.251 5.559 1.00 97.81 391 LEU A N 1
ATOM 3096 C CA . LEU A 1 391 ? 23.178 -11.180 6.559 1.00 97.81 391 LEU A CA 1
ATOM 3097 C C . LEU A 1 391 ? 24.566 -11.026 7.206 1.00 97.81 391 LEU A C 1
ATOM 3099 O O . LEU A 1 391 ? 25.007 -9.903 7.428 1.00 97.81 391 LEU A O 1
ATOM 3103 N N . ALA A 1 392 ? 25.287 -12.125 7.435 1.00 97.69 392 ALA A N 1
ATOM 3104 C CA . ALA A 1 392 ? 26.630 -12.131 8.023 1.00 97.69 392 ALA A CA 1
ATOM 3105 C C . ALA A 1 392 ? 27.692 -11.387 7.188 1.00 97.69 392 ALA A C 1
ATOM 3107 O O . ALA A 1 392 ? 28.780 -11.100 7.684 1.00 97.69 392 ALA A O 1
ATOM 3108 N N . ARG A 1 393 ? 27.400 -11.043 5.926 1.00 96.69 393 ARG A N 1
ATOM 3109 C CA . ARG A 1 393 ? 28.269 -10.178 5.110 1.00 96.69 393 ARG A CA 1
ATOM 3110 C C . ARG A 1 393 ? 28.265 -8.724 5.595 1.00 96.69 393 ARG A C 1
ATOM 3112 O O . ARG A 1 393 ? 29.253 -8.024 5.393 1.00 96.69 393 ARG A O 1
ATOM 3119 N N . SER A 1 394 ? 27.176 -8.271 6.213 1.00 97.06 394 SER A N 1
ATOM 3120 C CA . SER A 1 394 ? 27.102 -6.978 6.898 1.00 97.06 394 SER A CA 1
ATOM 3121 C C . SER A 1 394 ? 27.816 -7.078 8.248 1.00 97.06 394 SER A C 1
ATOM 3123 O O . SER A 1 394 ? 27.646 -8.059 8.967 1.00 97.06 394 SER A O 1
ATOM 3125 N N . LYS A 1 395 ? 28.601 -6.059 8.618 1.00 94.56 395 LYS A N 1
ATOM 3126 C CA . LYS A 1 395 ? 29.300 -6.011 9.911 1.00 94.56 395 LYS A CA 1
ATOM 3127 C C . LYS A 1 395 ? 28.304 -5.949 11.064 1.00 94.56 395 LYS A C 1
ATOM 3129 O O . LYS A 1 395 ? 28.449 -6.712 12.017 1.00 94.56 395 LYS A O 1
ATOM 3134 N N . VAL A 1 396 ? 27.291 -5.083 10.967 1.00 94.38 396 VAL A N 1
ATOM 3135 C CA . VAL A 1 396 ? 26.242 -4.998 11.997 1.00 94.38 396 VAL A CA 1
ATOM 3136 C C . VAL A 1 396 ? 25.314 -6.216 11.951 1.00 94.38 396 VAL A C 1
ATOM 3138 O O . VAL A 1 396 ? 24.879 -6.702 12.991 1.00 94.38 396 VAL A O 1
ATOM 3141 N N . GLY A 1 397 ? 25.070 -6.777 10.762 1.00 96.44 397 GLY A N 1
ATOM 3142 C CA . GLY A 1 397 ? 24.331 -8.026 10.586 1.00 96.44 397 GLY A CA 1
ATOM 3143 C C . GLY A 1 397 ? 25.008 -9.197 11.295 1.00 96.44 397 GLY A C 1
ATOM 3144 O O . GLY A 1 397 ? 24.374 -9.873 12.105 1.00 96.44 397 GLY A O 1
ATOM 3145 N N . LEU A 1 398 ? 26.310 -9.382 11.066 1.00 96.50 398 LEU A N 1
ATOM 3146 C CA . LEU A 1 398 ? 27.139 -10.374 11.747 1.00 96.50 398 LEU A CA 1
ATOM 3147 C C . LEU A 1 398 ? 27.141 -10.178 13.266 1.00 96.50 398 LEU A C 1
ATOM 3149 O O . LEU A 1 398 ? 26.970 -11.147 13.997 1.00 96.50 398 LEU A O 1
ATOM 3153 N N . GLU A 1 399 ? 27.292 -8.939 13.744 1.00 94.31 399 GLU A N 1
ATOM 3154 C CA . GLU A 1 399 ? 27.222 -8.631 15.178 1.00 94.31 399 GLU A CA 1
ATOM 3155 C C . GLU A 1 399 ? 25.885 -9.081 15.782 1.00 94.31 399 GLU A C 1
ATOM 3157 O O . GLU A 1 399 ? 25.879 -9.786 16.789 1.00 94.31 399 GLU A O 1
ATOM 3162 N N . THR A 1 400 ? 24.753 -8.732 15.159 1.00 95.31 400 THR A N 1
ATOM 3163 C CA . THR A 1 400 ? 23.431 -9.129 15.678 1.00 95.31 400 THR A CA 1
ATOM 3164 C C . THR A 1 400 ? 23.218 -10.643 15.661 1.00 95.31 400 THR A C 1
ATOM 3166 O O . THR A 1 400 ? 22.666 -11.185 16.616 1.00 95.31 400 THR A O 1
ATOM 3169 N N . LEU A 1 401 ? 23.694 -11.340 14.623 1.00 97.50 401 LEU A N 1
ATOM 3170 C CA . LEU A 1 401 ? 23.646 -12.802 14.550 1.00 97.50 401 LEU A CA 1
ATOM 3171 C C . LEU A 1 401 ? 24.479 -13.454 15.656 1.00 97.50 401 LEU A C 1
ATOM 3173 O O . LEU A 1 401 ? 23.994 -14.376 16.307 1.00 97.50 401 LEU A O 1
ATOM 3177 N N . GLN A 1 402 ? 25.699 -12.963 15.888 1.00 95.88 402 GLN A N 1
ATOM 3178 C CA . GLN A 1 402 ? 26.582 -13.501 16.920 1.00 95.88 402 GLN A CA 1
ATOM 3179 C C . GLN A 1 402 ? 25.993 -13.287 18.314 1.00 95.88 402 GLN A C 1
ATOM 3181 O O . GLN A 1 402 ? 25.929 -14.224 19.096 1.00 95.88 402 GLN A O 1
ATOM 3186 N N . ILE A 1 403 ? 25.462 -12.094 18.597 1.00 92.56 403 ILE A N 1
ATOM 3187 C CA . ILE A 1 403 ? 24.796 -11.816 19.875 1.00 92.56 403 ILE A CA 1
ATOM 3188 C C . ILE A 1 403 ? 23.599 -12.754 20.081 1.00 92.56 403 ILE A C 1
ATOM 3190 O O . ILE A 1 403 ? 23.434 -13.295 21.173 1.00 92.56 403 ILE A O 1
ATOM 3194 N N . ALA A 1 404 ? 22.764 -12.969 19.059 1.00 94.31 404 ALA A N 1
ATOM 3195 C CA . ALA A 1 404 ? 21.640 -13.898 19.165 1.00 94.31 404 ALA A CA 1
ATOM 3196 C C . ALA A 1 404 ? 22.121 -15.337 19.443 1.00 94.31 404 ALA A C 1
ATOM 3198 O O . ALA A 1 404 ? 21.588 -15.999 20.336 1.00 94.31 404 ALA A O 1
ATOM 3199 N N . ALA A 1 405 ? 23.156 -15.795 18.731 1.00 95.06 405 ALA A N 1
ATOM 3200 C CA . ALA A 1 405 ? 23.751 -17.118 18.910 1.00 95.06 405 ALA A CA 1
ATOM 3201 C C . ALA A 1 405 ? 24.351 -17.302 20.315 1.00 95.06 405 ALA A C 1
ATOM 3203 O O . ALA A 1 405 ? 24.005 -18.259 21.006 1.00 95.06 405 ALA A O 1
ATOM 3204 N N . ASP A 1 406 ? 25.163 -16.347 20.773 1.00 93.94 406 ASP A N 1
ATOM 3205 C CA . ASP A 1 406 ? 25.826 -16.367 22.085 1.00 93.94 406 ASP A CA 1
ATOM 3206 C C . ASP A 1 406 ? 24.815 -16.392 23.239 1.00 93.94 406 ASP A C 1
ATOM 3208 O O . ASP A 1 406 ? 25.064 -16.974 24.294 1.00 93.94 406 ASP A O 1
ATOM 3212 N N . ASN A 1 407 ? 23.636 -15.800 23.034 1.00 91.94 407 ASN A N 1
ATOM 3213 C CA . ASN A 1 407 ? 22.549 -15.824 24.011 1.00 91.94 407 ASN A CA 1
ATOM 3214 C C . ASN A 1 407 ? 21.643 -17.064 23.903 1.00 91.94 407 ASN A C 1
ATOM 3216 O O . ASN A 1 407 ? 20.704 -17.214 24.693 1.00 91.94 407 ASN A O 1
ATOM 3220 N N . GLY A 1 408 ? 21.943 -17.981 22.982 1.00 94.50 408 GLY A N 1
ATOM 3221 C CA . GLY A 1 408 ? 21.259 -19.259 22.812 1.00 94.50 408 GLY A CA 1
ATOM 3222 C C . GLY A 1 408 ? 19.941 -19.173 22.046 1.00 94.50 408 GLY A C 1
ATOM 3223 O O . GLY A 1 408 ? 19.066 -20.009 22.272 1.00 94.50 408 GLY A O 1
ATOM 3224 N N . PHE A 1 409 ? 19.767 -18.170 21.179 1.00 96.06 409 PHE A N 1
ATOM 3225 C CA . PHE A 1 409 ? 18.585 -18.091 20.324 1.00 96.06 409 PHE A CA 1
ATOM 3226 C C . PHE A 1 409 ? 18.647 -19.108 19.181 1.00 96.06 409 PHE A C 1
ATOM 3228 O O . PHE A 1 409 ? 19.661 -19.246 18.496 1.00 96.06 409 PHE A O 1
ATOM 3235 N N . HIS A 1 410 ? 17.527 -19.786 18.937 1.00 96.25 410 HIS A N 1
ATOM 3236 C CA . HIS A 1 410 ? 17.365 -20.710 17.820 1.00 96.25 410 HIS A CA 1
ATOM 3237 C C . HIS A 1 410 ? 16.535 -20.098 16.690 1.00 96.25 410 HIS A C 1
ATOM 3239 O O . HIS A 1 410 ? 15.647 -19.278 16.919 1.00 96.25 410 HIS A O 1
ATOM 3245 N N . PHE A 1 411 ? 16.787 -20.536 15.457 1.00 97.56 411 PHE A N 1
ATOM 3246 C CA . PHE A 1 411 ? 16.214 -19.939 14.251 1.00 97.56 411 PHE A CA 1
ATOM 3247 C C . PHE A 1 411 ? 15.258 -20.906 13.557 1.00 97.56 411 PHE A C 1
ATOM 3249 O O . PHE A 1 411 ? 15.578 -22.080 13.356 1.00 97.56 411 PHE A O 1
ATOM 3256 N N . ASN A 1 412 ? 14.081 -20.428 13.146 1.00 94.69 412 ASN A N 1
ATOM 3257 C CA . ASN A 1 412 ? 13.157 -21.207 12.322 1.00 94.69 412 ASN A CA 1
ATOM 3258 C C . ASN A 1 412 ? 12.229 -20.347 11.450 1.00 94.69 412 ASN A C 1
ATOM 3260 O O . ASN A 1 412 ? 12.176 -19.125 11.557 1.00 94.69 412 ASN A O 1
ATOM 3264 N N . PHE A 1 413 ? 11.478 -21.005 10.566 1.00 93.00 413 PHE A N 1
ATOM 3265 C CA . PHE A 1 413 ? 10.355 -20.377 9.875 1.00 93.00 413 PHE A CA 1
ATOM 3266 C C . PHE A 1 413 ? 9.047 -20.589 10.644 1.00 93.00 413 PHE A C 1
ATOM 3268 O O . PHE A 1 413 ? 8.815 -21.645 11.241 1.00 93.00 413 PHE A O 1
ATOM 3275 N N . ILE A 1 414 ? 8.176 -19.583 10.612 1.00 85.50 414 ILE A N 1
ATOM 3276 C CA . ILE A 1 414 ? 6.840 -19.627 11.206 1.00 85.50 414 ILE A CA 1
ATOM 3277 C C . ILE A 1 414 ? 5.982 -20.667 10.469 1.00 85.50 414 ILE A C 1
ATOM 3279 O O . ILE A 1 414 ? 5.979 -20.731 9.239 1.00 85.50 414 ILE A O 1
ATOM 3283 N N . LYS A 1 415 ? 5.230 -21.470 11.230 1.00 77.81 415 LYS A N 1
ATOM 3284 C CA . LYS A 1 415 ? 4.225 -22.405 10.708 1.00 77.81 415 LYS A CA 1
ATOM 3285 C C . LYS A 1 415 ? 2.831 -21.776 10.801 1.00 77.81 415 LYS A C 1
ATOM 3287 O O . LYS A 1 415 ? 2.528 -21.125 11.796 1.00 77.81 415 LYS A O 1
ATOM 3292 N N . GLY A 1 416 ? 1.983 -22.023 9.802 1.00 61.03 416 GLY A N 1
ATOM 3293 C CA . GLY A 1 416 ? 0.595 -21.545 9.773 1.00 61.03 416 GLY A CA 1
ATOM 3294 C C . GLY A 1 416 ? 0.421 -20.139 9.191 1.00 61.03 416 GLY A C 1
ATOM 3295 O O . GLY A 1 416 ? 1.335 -19.566 8.593 1.00 61.03 416 GLY A O 1
ATOM 3296 N N . GLU A 1 417 ? -0.786 -19.593 9.323 1.00 51.69 417 GLU A N 1
ATOM 3297 C CA . GLU A 1 417 ? -1.102 -18.240 8.870 1.00 51.69 417 GLU A CA 1
ATOM 3298 C C . GLU A 1 417 ? -0.682 -17.216 9.923 1.00 51.69 417 GLU A C 1
ATOM 3300 O O . GLU A 1 417 ? -1.360 -17.008 10.923 1.00 51.69 417 GLU A O 1
ATOM 3305 N N . ASN A 1 418 ? 0.455 -16.564 9.692 1.00 55.78 418 ASN A N 1
ATOM 3306 C CA . ASN A 1 418 ? 0.894 -15.417 10.476 1.00 55.78 418 ASN A CA 1
ATOM 3307 C C . ASN A 1 418 ? 1.090 -14.214 9.544 1.00 55.78 418 ASN A C 1
ATOM 3309 O O . ASN A 1 418 ? 1.574 -14.361 8.417 1.00 55.78 418 ASN A O 1
ATOM 3313 N N . ARG A 1 419 ? 0.674 -13.033 10.008 1.00 62.62 419 ARG A N 1
ATOM 3314 C CA . ARG A 1 419 ? 0.784 -11.759 9.284 1.00 62.62 419 ARG A CA 1
ATOM 3315 C C . ARG A 1 419 ? 2.098 -11.018 9.571 1.00 62.62 419 ARG A C 1
ATOM 3317 O O . ARG A 1 419 ? 2.425 -10.105 8.822 1.00 62.62 419 ARG A O 1
ATOM 3324 N N . ALA A 1 420 ? 2.845 -11.398 10.612 1.00 69.94 420 ALA A N 1
ATOM 3325 C CA . ALA A 1 420 ? 4.146 -10.814 10.936 1.00 69.94 420 ALA A CA 1
ATOM 3326 C C . ALA A 1 420 ? 5.220 -11.209 9.907 1.00 69.94 420 ALA A C 1
ATOM 3328 O O . ALA A 1 420 ? 5.163 -12.302 9.334 1.00 69.94 420 ALA A O 1
ATOM 3329 N N . PHE A 1 421 ? 6.207 -10.334 9.681 1.00 81.88 421 PHE A N 1
ATOM 3330 C CA . PHE A 1 421 ? 7.376 -10.644 8.843 1.00 81.88 421 PHE A CA 1
ATOM 3331 C C . PHE A 1 421 ? 8.360 -11.568 9.569 1.00 81.88 421 PHE A C 1
ATOM 3333 O O . PHE A 1 421 ? 8.935 -12.469 8.958 1.00 81.88 421 PHE A O 1
ATOM 3340 N N . GLY A 1 422 ? 8.513 -11.350 10.870 1.00 87.44 422 GLY A N 1
ATOM 3341 C CA . GLY A 1 422 ? 9.296 -12.136 11.806 1.00 87.44 422 GLY A CA 1
ATOM 3342 C C . GLY A 1 422 ? 8.913 -11.752 13.233 1.00 87.44 422 GLY A C 1
ATOM 3343 O O . GLY A 1 422 ? 8.044 -10.897 13.418 1.00 87.44 422 GLY A O 1
ATOM 3344 N N . PHE A 1 423 ? 9.485 -12.448 14.208 1.00 87.44 423 PHE A N 1
ATOM 3345 C CA . PHE A 1 423 ? 9.465 -12.041 15.609 1.00 87.44 423 PHE A CA 1
ATOM 3346 C C . PHE A 1 423 ? 10.635 -12.676 16.367 1.00 87.44 423 PHE A C 1
ATOM 3348 O O . PHE A 1 423 ? 11.055 -13.802 16.058 1.00 87.44 423 PHE A O 1
ATOM 3355 N N . ALA A 1 424 ? 11.103 -11.975 17.393 1.00 89.00 424 ALA A N 1
ATOM 3356 C CA . ALA A 1 424 ? 11.935 -12.510 18.455 1.00 89.00 424 ALA A CA 1
ATOM 3357 C C . ALA A 1 424 ? 11.082 -12.843 19.687 1.00 89.00 424 ALA A C 1
ATOM 3359 O O . ALA A 1 424 ? 10.237 -12.059 20.108 1.00 89.00 424 ALA A O 1
ATOM 3360 N N . ASP A 1 425 ? 11.312 -14.014 20.263 1.00 86.25 425 ASP A N 1
ATOM 3361 C CA . ASP A 1 425 ? 10.642 -14.498 21.466 1.00 86.25 425 ASP A CA 1
ATOM 3362 C C . ASP A 1 425 ? 11.719 -14.788 22.525 1.00 86.25 425 ASP A C 1
ATOM 3364 O O . ASP A 1 425 ? 12.492 -15.741 22.359 1.00 86.25 425 ASP A O 1
ATOM 3368 N N . PRO A 1 426 ? 11.837 -13.943 23.566 1.00 86.88 426 PRO A N 1
ATOM 3369 C CA . PRO A 1 426 ? 12.868 -14.092 24.585 1.00 86.88 426 PRO A CA 1
ATOM 3370 C C . PRO A 1 426 ? 12.610 -15.268 25.530 1.00 86.88 426 PRO A C 1
ATOM 3372 O O . PRO A 1 426 ? 13.573 -15.878 25.992 1.00 86.88 426 PRO A O 1
ATOM 3375 N N . GLU A 1 427 ? 11.345 -15.621 25.781 1.00 86.88 427 GLU A N 1
ATOM 3376 C CA . GLU A 1 427 ? 10.966 -16.712 26.688 1.00 86.88 427 GLU A CA 1
ATOM 3377 C C . GLU A 1 427 ? 11.446 -18.056 26.134 1.00 86.88 427 GLU A C 1
ATOM 3379 O O . GLU A 1 427 ? 12.095 -18.840 26.828 1.00 86.88 427 GLU A O 1
ATOM 3384 N N . HIS A 1 428 ? 11.216 -18.286 24.840 1.00 89.62 428 HIS A N 1
ATOM 3385 C CA . HIS A 1 428 ? 11.633 -19.514 24.162 1.00 89.62 428 HIS A CA 1
ATOM 3386 C C . HIS A 1 428 ? 12.988 -19.388 23.455 1.00 89.62 428 HIS A C 1
ATOM 3388 O O . HIS A 1 428 ? 13.404 -20.328 22.769 1.00 89.62 428 HIS A O 1
ATOM 3394 N N . LYS A 1 429 ? 13.666 -18.238 23.588 1.00 93.19 429 LYS A N 1
ATOM 3395 C CA . LYS A 1 429 ? 14.908 -17.881 22.883 1.00 93.19 429 LYS A CA 1
ATOM 3396 C C . LYS A 1 429 ? 14.836 -18.224 21.398 1.00 93.19 429 LYS A C 1
ATOM 3398 O O . LYS A 1 429 ? 15.562 -19.083 20.894 1.00 93.19 429 LYS A O 1
ATOM 3403 N N . ARG A 1 430 ? 13.906 -17.594 20.689 1.00 93.69 430 ARG A N 1
ATOM 3404 C CA . ARG A 1 430 ? 13.564 -17.945 19.310 1.00 93.69 430 ARG A CA 1
ATOM 3405 C C . ARG A 1 430 ? 13.569 -16.729 18.395 1.00 93.69 430 ARG A C 1
ATOM 3407 O O . ARG A 1 430 ? 12.938 -15.728 18.700 1.00 93.69 430 ARG A O 1
ATOM 3414 N N . ILE A 1 431 ? 14.205 -16.867 17.234 1.00 95.75 431 ILE A N 1
ATOM 3415 C CA . ILE A 1 431 ? 14.071 -15.964 16.087 1.00 95.75 431 ILE A CA 1
ATOM 3416 C C . ILE A 1 431 ? 13.279 -16.685 14.998 1.00 95.75 431 ILE A C 1
ATOM 3418 O O . ILE A 1 431 ? 13.730 -17.686 14.432 1.00 95.75 431 ILE A O 1
ATOM 3422 N N . ALA A 1 432 ? 12.080 -16.191 14.702 1.00 92.44 432 ALA A N 1
ATOM 3423 C CA . ALA A 1 432 ? 11.191 -16.798 13.722 1.00 92.44 432 ALA A CA 1
ATOM 3424 C C . ALA A 1 432 ? 10.950 -15.863 12.536 1.00 92.44 432 ALA A C 1
ATOM 3426 O O . ALA A 1 432 ? 10.573 -14.711 12.720 1.00 92.44 432 ALA A O 1
ATOM 3427 N N . LEU A 1 433 ? 11.099 -16.369 11.310 1.00 92.25 433 LEU A N 1
ATOM 3428 C CA . LEU A 1 433 ? 10.846 -15.609 10.080 1.00 92.25 433 LEU A CA 1
ATOM 3429 C C . LEU A 1 433 ? 9.635 -16.149 9.323 1.00 92.25 433 LEU A C 1
ATOM 3431 O O . LEU A 1 433 ? 9.351 -17.346 9.348 1.00 92.25 433 LEU A O 1
ATOM 3435 N N . ASN A 1 434 ? 8.915 -15.291 8.608 1.00 87.06 434 ASN A N 1
ATOM 3436 C CA . ASN A 1 434 ? 7.770 -15.719 7.815 1.00 87.06 434 ASN A CA 1
ATOM 3437 C C . ASN A 1 434 ? 8.213 -16.190 6.418 1.00 87.06 434 ASN A C 1
ATOM 3439 O O . ASN A 1 434 ? 8.671 -15.380 5.608 1.00 87.06 434 ASN A O 1
ATOM 3443 N N . PRO A 1 435 ? 8.041 -17.484 6.085 1.00 86.12 435 PRO A N 1
ATOM 3444 C CA . PRO A 1 435 ? 8.581 -18.053 4.854 1.00 86.12 435 PRO A CA 1
ATOM 3445 C C . PRO A 1 435 ? 7.899 -17.534 3.580 1.00 86.12 435 PRO A C 1
ATOM 3447 O O . PRO A 1 435 ? 8.426 -17.766 2.493 1.00 86.12 435 PRO A O 1
ATOM 3450 N N . LYS A 1 436 ? 6.753 -16.844 3.684 1.00 82.75 436 LYS A N 1
ATOM 3451 C CA . LYS A 1 436 ? 6.018 -16.295 2.531 1.00 82.75 436 LYS A CA 1
ATOM 3452 C C . LYS A 1 436 ? 6.699 -15.073 1.902 1.00 82.75 436 LYS A C 1
ATOM 3454 O O . LYS A 1 436 ? 6.357 -14.710 0.781 1.00 82.75 436 LYS A O 1
ATOM 3459 N N . PHE A 1 437 ? 7.639 -14.435 2.601 1.00 81.81 437 PHE A N 1
ATOM 3460 C CA . PHE A 1 437 ? 8.335 -13.249 2.099 1.00 81.81 437 PHE A CA 1
ATOM 3461 C C . PHE A 1 437 ? 9.621 -13.600 1.356 1.00 81.81 437 PHE A C 1
ATOM 3463 O O . PHE A 1 437 ? 10.186 -14.681 1.523 1.00 81.81 437 PHE A O 1
ATOM 3470 N N . THR A 1 438 ? 10.073 -12.670 0.513 1.00 85.75 438 THR A N 1
ATOM 3471 C CA . THR A 1 438 ? 11.302 -12.810 -0.271 1.00 85.75 438 THR A CA 1
ATOM 3472 C C . THR A 1 438 ? 12.532 -12.807 0.631 1.00 85.75 438 THR A C 1
ATOM 3474 O O . THR A 1 438 ? 12.544 -12.172 1.686 1.00 85.75 438 THR A O 1
ATOM 3477 N N . ASP A 1 439 ? 13.610 -13.455 0.190 1.00 90.31 439 ASP A N 1
ATOM 3478 C CA . ASP A 1 439 ? 14.856 -13.474 0.963 1.00 90.31 439 ASP A CA 1
ATOM 3479 C C . ASP A 1 439 ? 15.424 -12.069 1.175 1.00 90.31 439 ASP A C 1
ATOM 3481 O O . ASP A 1 439 ? 15.971 -11.774 2.229 1.00 90.31 439 ASP A O 1
ATOM 3485 N N . ALA A 1 440 ? 15.250 -11.177 0.195 1.00 88.50 440 ALA A N 1
ATOM 3486 C CA . ALA A 1 440 ? 15.649 -9.778 0.315 1.00 88.50 440 ALA A CA 1
ATOM 3487 C C . ALA A 1 440 ? 14.925 -9.068 1.471 1.00 88.50 440 ALA A C 1
ATOM 3489 O O . ALA A 1 440 ? 15.579 -8.429 2.293 1.00 88.50 440 ALA A O 1
ATOM 3490 N N . LYS A 1 441 ? 13.600 -9.237 1.591 1.00 91.12 441 LYS A N 1
ATOM 3491 C CA . LYS A 1 441 ? 12.829 -8.697 2.719 1.00 91.12 441 LYS A CA 1
ATOM 3492 C C . LYS A 1 441 ? 13.277 -9.318 4.044 1.00 91.12 441 LYS A C 1
ATOM 3494 O O . LYS A 1 441 ? 13.420 -8.607 5.037 1.00 91.12 441 LYS A O 1
ATOM 3499 N N . LEU A 1 442 ? 13.521 -10.628 4.045 1.00 93.88 442 LEU A N 1
ATOM 3500 C CA . LEU A 1 442 ? 13.874 -11.368 5.252 1.00 93.88 442 LEU A CA 1
ATOM 3501 C C . LEU A 1 442 ? 15.281 -11.072 5.784 1.00 93.88 442 LEU A C 1
ATOM 3503 O O . LEU A 1 442 ? 15.486 -11.265 6.973 1.00 93.88 442 LEU A O 1
ATOM 3507 N N . VAL A 1 443 ? 16.224 -10.559 4.985 1.00 96.50 443 VAL A N 1
ATOM 3508 C CA . VAL A 1 443 ? 17.548 -10.127 5.490 1.00 96.50 443 VAL A CA 1
ATOM 3509 C C . VAL A 1 443 ? 17.412 -8.969 6.483 1.00 96.50 443 VAL A C 1
ATOM 3511 O O . VAL A 1 443 ? 17.931 -9.046 7.595 1.00 96.50 443 VAL A O 1
ATOM 3514 N N . GLY A 1 444 ? 16.679 -7.913 6.111 1.00 94.12 444 GLY A N 1
ATOM 3515 C CA . GLY A 1 444 ? 16.439 -6.774 7.003 1.00 94.12 444 GLY A CA 1
ATOM 3516 C C . GLY A 1 444 ? 15.604 -7.169 8.223 1.00 94.12 444 GLY A C 1
ATOM 3517 O O . GLY A 1 444 ? 15.922 -6.767 9.338 1.00 94.12 444 GLY A O 1
ATOM 3518 N N . THR A 1 445 ? 14.584 -8.013 8.027 1.00 95.00 445 THR A N 1
ATOM 3519 C CA . THR A 1 445 ? 13.788 -8.565 9.134 1.00 95.00 445 THR A CA 1
ATOM 3520 C C . THR A 1 445 ? 14.641 -9.417 10.074 1.00 95.00 445 THR A C 1
ATOM 3522 O O . THR A 1 445 ? 14.560 -9.237 11.275 1.00 95.00 445 THR A O 1
ATOM 3525 N N . MET A 1 446 ? 15.508 -10.294 9.569 1.00 97.88 446 MET A N 1
ATOM 3526 C CA . MET A 1 446 ? 16.388 -11.103 10.414 1.00 97.88 446 MET A CA 1
ATOM 3527 C C . MET A 1 446 ? 17.313 -10.232 11.262 1.00 97.88 446 MET A C 1
ATOM 3529 O O . MET A 1 446 ? 17.442 -10.488 12.451 1.00 97.88 446 MET A O 1
ATOM 3533 N N . CYS A 1 447 ? 17.914 -9.187 10.685 1.00 98.25 447 CYS A N 1
ATOM 3534 C CA . CYS A 1 447 ? 18.735 -8.251 11.455 1.00 98.25 447 CYS A CA 1
ATOM 3535 C C . CYS A 1 447 ? 17.931 -7.578 12.575 1.00 98.25 447 CYS A C 1
ATOM 3537 O O . CYS A 1 447 ? 18.398 -7.508 13.709 1.00 98.25 447 CYS A O 1
ATOM 3539 N N . HIS A 1 448 ? 16.710 -7.144 12.259 1.00 97.50 448 HIS A N 1
ATOM 3540 C CA . HIS A 1 448 ? 15.780 -6.547 13.211 1.00 97.50 448 HIS A CA 1
ATOM 3541 C C . HIS A 1 448 ? 15.448 -7.502 14.374 1.00 97.50 448 HIS A C 1
ATOM 3543 O O . HIS A 1 448 ? 15.669 -7.155 15.531 1.00 97.50 448 HIS A O 1
ATOM 3549 N N . GLU A 1 449 ? 15.030 -8.738 14.087 1.00 95.38 449 GLU A N 1
ATOM 3550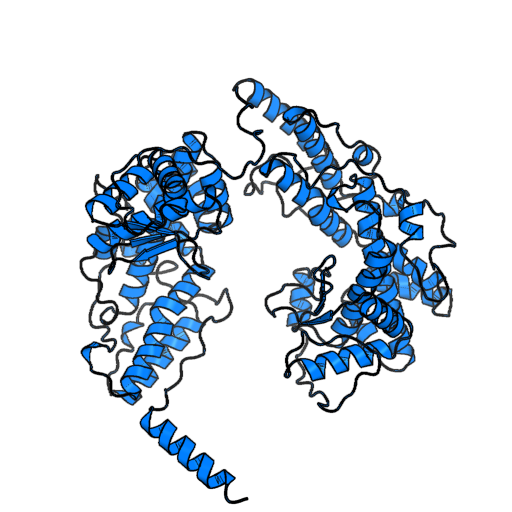 C CA . GLU A 1 449 ? 14.701 -9.708 15.141 1.00 95.38 449 GLU A CA 1
ATOM 3551 C C . GLU A 1 449 ? 15.941 -10.141 15.947 1.00 95.38 449 GLU A C 1
ATOM 3553 O O . GLU A 1 449 ? 15.891 -10.262 17.171 1.00 95.38 449 GLU A O 1
ATOM 3558 N N . CYS A 1 450 ? 17.095 -10.333 15.297 1.00 96.00 450 CYS A N 1
ATOM 3559 C CA . CYS A 1 450 ? 18.350 -10.625 15.996 1.00 96.00 450 CYS A CA 1
ATOM 3560 C C . CYS A 1 450 ? 18.773 -9.473 16.915 1.00 96.00 450 CYS A C 1
ATOM 3562 O O . CYS A 1 450 ? 19.376 -9.702 17.965 1.00 96.00 450 CYS A O 1
ATOM 3564 N N . ARG A 1 451 ? 18.457 -8.226 16.545 1.00 96.06 451 ARG A N 1
ATOM 3565 C CA . ARG A 1 451 ? 18.730 -7.071 17.397 1.00 96.06 451 ARG A CA 1
ATOM 3566 C C . ARG A 1 451 ? 17.898 -7.122 18.680 1.00 96.06 451 ARG A C 1
ATOM 3568 O O . ARG A 1 451 ? 18.469 -6.907 19.753 1.00 96.06 451 ARG A O 1
ATOM 3575 N N . HIS A 1 452 ? 16.624 -7.508 18.590 1.00 93.50 452 HIS A N 1
ATOM 3576 C CA . HIS A 1 452 ? 15.767 -7.737 19.757 1.00 93.50 452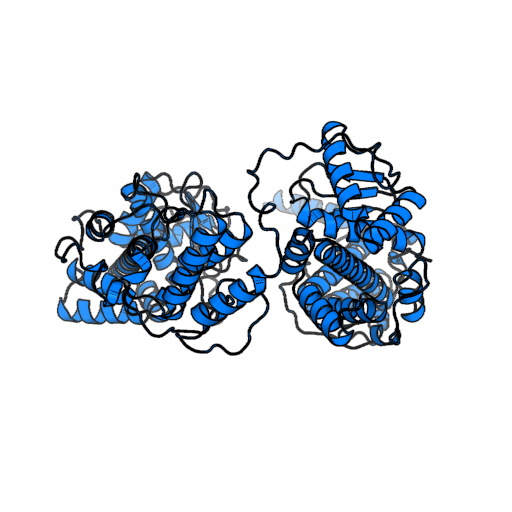 HIS A CA 1
ATOM 3577 C C . HIS A 1 452 ? 16.322 -8.792 20.715 1.00 93.50 452 HIS A C 1
ATOM 3579 O O . HIS A 1 452 ? 16.339 -8.554 21.921 1.00 93.50 452 HIS A O 1
ATOM 3585 N N . ALA A 1 453 ? 16.877 -9.900 20.210 1.00 90.75 453 ALA A N 1
ATOM 3586 C CA . ALA A 1 453 ? 17.518 -10.905 21.066 1.00 90.75 453 ALA A CA 1
ATOM 3587 C C . ALA A 1 453 ? 18.587 -10.296 21.987 1.00 90.75 453 ALA A C 1
ATOM 3589 O O . ALA A 1 453 ? 18.613 -10.575 23.182 1.00 90.75 453 ALA A O 1
ATOM 3590 N N . GLY A 1 454 ? 19.436 -9.409 21.461 1.00 90.06 454 GLY A N 1
ATOM 3591 C CA . GLY A 1 454 ? 20.423 -8.707 22.278 1.00 90.06 454 GLY A CA 1
ATOM 3592 C C . GLY A 1 454 ? 19.800 -7.747 23.294 1.00 90.06 454 GLY A C 1
ATOM 3593 O O . GLY A 1 454 ? 20.273 -7.666 24.425 1.00 90.06 454 GLY A O 1
ATOM 3594 N N . GLN A 1 455 ? 18.760 -7.012 22.898 1.00 92.50 455 GLN A N 1
ATOM 3595 C CA . GLN A 1 455 ? 18.078 -6.055 23.772 1.00 92.50 455 GLN A CA 1
ATOM 3596 C C . GLN A 1 455 ? 17.403 -6.757 24.955 1.00 92.50 455 GLN A C 1
ATOM 3598 O O . GLN A 1 455 ? 17.606 -6.340 26.091 1.00 92.50 455 GLN A O 1
ATOM 3603 N N . PHE A 1 456 ? 16.685 -7.859 24.719 1.00 89.88 456 PHE A N 1
ATOM 3604 C CA . PHE A 1 456 ? 16.016 -8.616 25.781 1.00 89.88 456 PHE A CA 1
ATOM 3605 C C . PHE A 1 456 ? 16.985 -9.164 26.825 1.00 89.88 456 PHE A C 1
ATOM 3607 O O . PHE A 1 456 ? 16.681 -9.162 28.010 1.00 89.88 456 PHE A O 1
ATOM 3614 N N . MET A 1 457 ? 18.173 -9.589 26.397 1.00 87.44 457 MET A N 1
ATOM 3615 C CA . MET A 1 457 ? 19.180 -10.141 27.305 1.00 87.44 457 MET A CA 1
ATOM 3616 C C . MET A 1 457 ? 19.889 -9.073 28.142 1.00 87.44 457 MET A C 1
ATOM 3618 O O . MET A 1 457 ? 20.481 -9.397 29.169 1.00 87.44 457 MET A O 1
ATOM 3622 N N . ARG A 1 458 ? 19.846 -7.807 27.711 1.00 87.88 458 ARG A N 1
ATOM 3623 C CA . ARG A 1 458 ? 20.401 -6.665 28.454 1.00 87.88 458 ARG A CA 1
ATOM 3624 C C . ARG A 1 458 ? 19.360 -5.918 29.278 1.00 87.88 458 ARG A C 1
ATOM 3626 O O . ARG A 1 458 ? 19.749 -5.174 30.176 1.00 87.88 458 ARG A O 1
ATOM 3633 N N . ALA A 1 459 ? 18.079 -6.074 28.955 1.00 83.06 459 ALA A N 1
ATOM 3634 C CA . ALA A 1 459 ? 16.996 -5.401 29.649 1.00 83.06 459 ALA A CA 1
ATOM 3635 C C . ALA A 1 459 ? 17.051 -5.744 31.141 1.00 83.06 459 ALA A C 1
ATOM 3637 O O . ALA A 1 459 ? 16.991 -6.911 31.526 1.00 83.06 459 ALA A O 1
ATOM 3638 N N . SER A 1 460 ? 17.196 -4.726 31.992 1.00 67.88 460 SER A N 1
ATOM 3639 C CA . SER A 1 460 ? 17.367 -4.964 33.432 1.00 67.88 460 SER A CA 1
ATOM 3640 C C . SER A 1 460 ? 16.070 -5.370 34.130 1.00 67.88 460 SER A C 1
ATOM 3642 O O . SER A 1 460 ? 16.105 -5.883 35.248 1.00 67.88 460 SER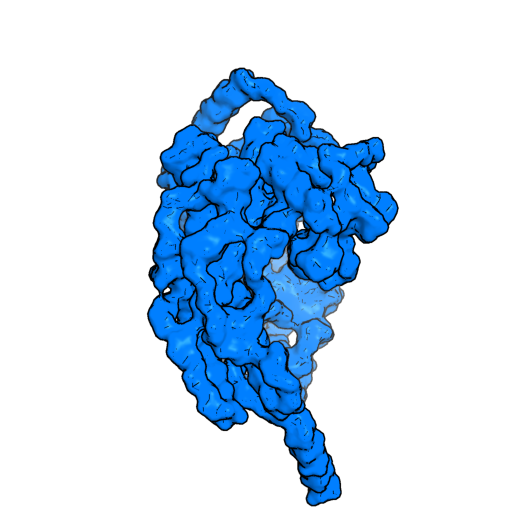 A O 1
ATOM 3644 N N . ASN A 1 461 ? 14.927 -5.123 33.490 1.00 72.44 461 ASN A N 1
ATOM 3645 C CA . ASN A 1 461 ? 13.607 -5.488 33.972 1.00 72.44 461 ASN A CA 1
ATOM 3646 C C . ASN A 1 461 ? 12.639 -5.532 32.778 1.00 72.44 461 ASN A C 1
ATOM 3648 O O . ASN A 1 461 ? 12.590 -4.565 32.028 1.00 72.44 461 ASN A O 1
ATOM 3652 N N . LEU A 1 462 ? 11.895 -6.630 32.608 1.00 77.25 462 LEU A N 1
ATOM 3653 C CA . LEU A 1 462 ? 10.829 -6.797 31.602 1.00 77.25 462 LEU A CA 1
ATOM 3654 C C . LEU A 1 462 ? 9.468 -7.078 32.272 1.00 77.25 462 LEU A C 1
ATOM 3656 O O . LEU A 1 462 ? 8.599 -7.734 31.706 1.00 77.25 462 LEU A O 1
ATOM 3660 N N . GLU A 1 463 ? 9.279 -6.600 33.505 1.00 84.50 463 GLU A N 1
ATOM 3661 C CA . GLU A 1 463 ? 8.013 -6.665 34.246 1.00 84.50 463 GLU A CA 1
ATOM 3662 C C . GLU A 1 463 ? 7.060 -5.578 33.720 1.00 84.50 463 GLU A C 1
ATOM 3664 O O . GLU A 1 463 ? 6.733 -4.615 34.414 1.00 84.50 463 GLU A O 1
ATOM 3669 N N . GLU A 1 464 ? 6.635 -5.708 32.459 1.00 84.88 464 GLU A N 1
ATOM 3670 C CA . GLU A 1 464 ? 5.827 -4.706 31.745 1.00 84.88 464 GLU A CA 1
ATOM 3671 C C . GLU A 1 464 ? 4.526 -4.334 32.480 1.00 84.88 464 GLU A C 1
ATOM 3673 O O . GLU A 1 464 ? 4.031 -3.215 32.347 1.00 84.88 464 GLU A O 1
ATOM 3678 N N . ASN A 1 465 ? 3.981 -5.241 33.299 1.00 86.69 465 ASN A N 1
ATOM 3679 C CA . ASN A 1 465 ? 2.811 -4.993 34.145 1.00 86.69 465 ASN A CA 1
ATOM 3680 C C . ASN A 1 465 ? 3.072 -3.962 35.258 1.00 86.69 465 ASN A C 1
ATOM 3682 O O . ASN A 1 465 ? 2.131 -3.351 35.766 1.00 86.69 465 ASN A O 1
ATOM 3686 N N . ARG A 1 466 ? 4.330 -3.736 35.637 1.00 90.75 466 ARG A N 1
ATOM 3687 C CA . ARG A 1 466 ? 4.698 -2.767 36.675 1.00 90.75 466 ARG A CA 1
ATOM 3688 C C . ARG A 1 466 ? 5.054 -1.393 36.142 1.00 90.75 466 ARG A C 1
ATOM 3690 O O . ARG A 1 466 ? 5.024 -0.420 36.894 1.00 90.75 466 ARG A O 1
ATOM 3697 N N . TRP A 1 467 ? 5.390 -1.302 34.863 1.00 92.69 467 TRP A N 1
ATOM 3698 C CA . TRP A 1 467 ? 5.827 -0.060 34.245 1.00 92.69 467 TRP A CA 1
ATOM 3699 C C . TRP A 1 467 ? 4.744 1.015 34.284 1.00 92.69 467 TRP A C 1
ATOM 3701 O O . TRP A 1 467 ? 3.572 0.761 33.997 1.00 92.69 467 TRP A O 1
ATOM 3711 N N . ASP A 1 468 ? 5.146 2.245 34.600 1.00 93.69 468 ASP A N 1
ATOM 3712 C CA . ASP A 1 468 ? 4.318 3.413 34.341 1.00 93.69 468 ASP A CA 1
ATOM 3713 C C . ASP A 1 468 ? 4.111 3.604 32.819 1.00 93.69 468 ASP A C 1
ATOM 3715 O O . ASP A 1 468 ? 4.836 3.060 31.975 1.00 93.69 468 ASP A O 1
ATOM 3719 N N . VAL A 1 469 ? 3.079 4.367 32.442 1.00 95.75 469 VAL A N 1
ATOM 3720 C CA . VAL A 1 469 ? 2.703 4.548 31.024 1.00 95.75 469 VAL A CA 1
ATOM 3721 C C . VAL A 1 469 ? 3.855 5.154 30.219 1.00 95.75 469 VAL A C 1
ATOM 3723 O O . VAL A 1 469 ? 4.083 4.785 29.066 1.00 95.75 469 VAL A O 1
ATOM 3726 N N . LYS A 1 470 ? 4.602 6.075 30.830 1.00 95.69 470 LYS A N 1
ATOM 3727 C CA . LYS A 1 470 ? 5.723 6.766 30.198 1.00 95.69 470 LYS A CA 1
ATOM 3728 C C . LYS A 1 470 ? 6.893 5.820 29.923 1.00 95.69 470 LYS A C 1
ATOM 3730 O O . LYS A 1 470 ? 7.460 5.869 28.836 1.00 95.69 470 LYS A O 1
ATOM 3735 N N . THR A 1 471 ? 7.207 4.937 30.861 1.00 94.94 471 THR A N 1
ATOM 3736 C CA . THR A 1 471 ? 8.224 3.892 30.748 1.00 94.94 471 THR A CA 1
ATOM 3737 C C . THR A 1 471 ? 7.867 2.938 29.627 1.00 94.94 471 THR A C 1
ATOM 3739 O O . THR A 1 471 ? 8.695 2.724 28.751 1.00 94.94 471 THR A O 1
ATOM 3742 N N . ASN A 1 472 ? 6.625 2.447 29.575 1.00 94.38 472 ASN A N 1
ATOM 3743 C CA . ASN A 1 472 ? 6.182 1.577 28.486 1.00 94.38 472 ASN A CA 1
ATOM 3744 C C . ASN A 1 472 ? 6.342 2.258 27.111 1.00 94.38 472 ASN A C 1
ATOM 3746 O O . ASN A 1 472 ? 6.961 1.695 26.207 1.00 94.38 472 ASN A O 1
ATOM 3750 N N . LEU A 1 473 ? 5.880 3.509 26.977 1.00 96.06 473 LEU A N 1
ATOM 3751 C CA . LEU A 1 473 ? 6.031 4.285 25.743 1.00 96.06 473 LEU A CA 1
ATOM 3752 C C . LEU A 1 473 ? 7.496 4.472 25.343 1.00 96.06 473 LEU A C 1
ATOM 3754 O O . LEU A 1 473 ? 7.844 4.246 24.185 1.00 96.06 473 LEU A O 1
ATOM 3758 N N . ILE A 1 474 ? 8.345 4.909 26.271 1.00 95.94 474 ILE A N 1
ATOM 3759 C CA . ILE A 1 474 ? 9.754 5.193 25.995 1.00 95.94 474 ILE A CA 1
ATOM 3760 C C . ILE A 1 474 ? 10.487 3.895 25.653 1.00 95.94 474 ILE A C 1
ATOM 3762 O O . ILE A 1 474 ? 11.127 3.829 24.606 1.00 95.94 474 ILE A O 1
ATOM 3766 N N . TYR A 1 475 ? 10.350 2.860 26.479 1.00 94.88 475 TYR A N 1
ATOM 3767 C CA . TYR A 1 475 ? 11.107 1.618 26.355 1.00 94.88 475 TYR A CA 1
ATOM 3768 C C . TYR A 1 475 ? 10.747 0.848 25.080 1.00 94.88 475 TYR A C 1
ATOM 3770 O O . TYR A 1 475 ? 11.632 0.553 24.276 1.00 94.88 475 TYR A O 1
ATOM 3778 N N . MET A 1 476 ? 9.455 0.608 24.824 1.00 92.06 476 MET A N 1
ATOM 3779 C CA . MET A 1 476 ? 9.016 -0.198 23.674 1.00 92.06 476 MET A CA 1
ATOM 3780 C C . MET A 1 476 ? 9.289 0.490 22.337 1.00 92.06 476 MET A C 1
ATOM 3782 O O . MET A 1 476 ? 9.733 -0.141 21.377 1.00 92.06 476 MET A O 1
ATOM 3786 N N . ARG A 1 477 ? 9.067 1.808 22.262 1.00 95.81 477 ARG A N 1
ATOM 3787 C CA . ARG A 1 477 ? 9.333 2.575 21.036 1.00 95.81 477 ARG A CA 1
ATOM 3788 C C . ARG A 1 477 ? 10.821 2.694 20.761 1.00 95.81 477 ARG A C 1
ATOM 3790 O O . ARG A 1 477 ? 11.236 2.583 19.613 1.00 95.81 477 ARG A O 1
ATOM 3797 N N . ALA A 1 478 ? 11.618 2.922 21.800 1.00 96.25 478 ALA A N 1
ATOM 3798 C CA . ALA A 1 478 ? 13.054 3.035 21.648 1.00 96.25 478 ALA A CA 1
ATOM 3799 C C . ALA A 1 478 ? 13.669 1.686 21.233 1.00 96.25 478 ALA A C 1
ATOM 3801 O O . ALA A 1 478 ? 14.532 1.654 20.357 1.00 96.25 478 ALA A O 1
ATOM 3802 N N . MET A 1 479 ? 13.191 0.572 21.799 1.00 94.38 479 MET A N 1
ATOM 3803 C CA . MET A 1 479 ? 13.614 -0.779 21.418 1.00 94.38 479 MET A CA 1
ATOM 3804 C C . MET A 1 479 ? 13.390 -1.038 19.917 1.00 94.38 479 MET A C 1
ATOM 3806 O O . MET A 1 479 ? 14.302 -1.475 19.213 1.00 94.38 479 MET A O 1
ATOM 3810 N N . GLU A 1 480 ? 12.207 -0.693 19.406 1.00 94.81 480 GLU A N 1
ATOM 3811 C CA . GLU A 1 480 ? 11.874 -0.810 17.983 1.00 94.81 480 GLU A CA 1
ATOM 3812 C C . GLU A 1 480 ? 12.691 0.155 17.103 1.00 94.81 480 GLU A C 1
ATOM 3814 O O . GLU A 1 480 ? 13.170 -0.218 16.027 1.00 94.81 480 GLU A O 1
ATOM 3819 N N . ALA A 1 481 ? 12.864 1.403 17.546 1.00 97.44 481 ALA A N 1
ATOM 3820 C CA . ALA A 1 481 ? 13.626 2.418 16.825 1.00 97.44 481 ALA A CA 1
ATOM 3821 C C . ALA A 1 481 ? 15.096 2.009 16.638 1.00 97.44 481 ALA A C 1
ATOM 3823 O O . ALA A 1 481 ? 15.648 2.177 15.548 1.00 97.44 481 ALA A O 1
ATOM 3824 N N . ASP A 1 482 ? 15.711 1.426 17.669 1.00 97.56 482 ASP A N 1
ATOM 3825 C CA . ASP A 1 482 ? 17.054 0.840 17.612 1.00 97.56 482 ASP A CA 1
ATOM 3826 C C . ASP A 1 482 ? 17.116 -0.336 16.627 1.00 97.56 482 ASP A C 1
ATOM 3828 O O . ASP A 1 482 ? 17.967 -0.350 15.732 1.00 97.56 482 ASP A O 1
ATOM 3832 N N . ALA A 1 483 ? 16.168 -1.273 16.714 1.00 96.25 483 ALA A N 1
ATOM 3833 C CA . ALA A 1 483 ? 16.131 -2.438 15.837 1.00 96.25 483 ALA A CA 1
ATOM 3834 C C . ALA A 1 483 ? 15.970 -2.051 14.357 1.00 96.25 483 ALA A C 1
ATOM 3836 O O . ALA A 1 483 ? 16.630 -2.617 13.479 1.00 96.25 483 ALA A O 1
ATOM 3837 N N . GLN A 1 484 ? 15.141 -1.048 14.050 1.00 97.12 484 GLN A N 1
ATOM 3838 C CA . GLN A 1 484 ? 14.997 -0.528 12.687 1.00 97.12 484 GLN A CA 1
ATOM 3839 C C . GLN A 1 484 ? 16.221 0.273 12.217 1.00 97.12 484 GLN A C 1
ATOM 3841 O O . GLN A 1 484 ? 16.578 0.177 11.040 1.00 97.12 484 GLN A O 1
ATOM 3846 N N . ALA A 1 485 ? 16.903 1.011 13.101 1.00 97.31 485 ALA A N 1
ATOM 3847 C CA . ALA A 1 485 ? 18.149 1.701 12.757 1.00 97.31 485 ALA A CA 1
ATOM 3848 C C . ALA A 1 485 ? 19.274 0.713 12.401 1.00 97.31 485 ALA A C 1
ATOM 3850 O O . ALA A 1 485 ? 19.990 0.906 11.410 1.00 97.31 485 ALA A O 1
ATOM 3851 N N . TYR A 1 486 ? 19.372 -0.390 13.146 1.00 96.19 486 TYR A N 1
ATOM 3852 C CA . TYR A 1 486 ? 20.300 -1.483 12.858 1.00 96.19 486 TYR A CA 1
ATOM 3853 C C . TYR A 1 486 ? 19.976 -2.182 11.542 1.00 96.19 486 TYR A C 1
ATOM 3855 O O . TYR A 1 486 ? 20.857 -2.346 10.699 1.00 96.19 486 TYR A O 1
ATOM 3863 N N . ALA A 1 487 ? 18.708 -2.531 11.318 1.00 97.75 487 ALA A N 1
ATOM 3864 C CA . ALA A 1 487 ? 18.287 -3.174 10.080 1.00 97.75 487 ALA A CA 1
ATOM 3865 C C . ALA A 1 487 ? 18.528 -2.283 8.848 1.00 97.75 487 ALA A C 1
ATOM 3867 O O . ALA A 1 487 ? 18.994 -2.776 7.818 1.00 97.75 487 ALA A O 1
ATOM 3868 N N . ALA A 1 488 ? 18.282 -0.971 8.954 1.00 96.00 488 ALA A N 1
ATOM 3869 C CA . ALA A 1 488 ? 18.591 -0.012 7.894 1.00 96.00 488 ALA A CA 1
ATOM 3870 C C . ALA A 1 488 ? 20.101 0.054 7.607 1.00 96.00 488 ALA A C 1
ATOM 3872 O O . ALA A 1 488 ? 20.505 0.009 6.443 1.00 96.00 488 ALA A O 1
ATOM 3873 N N . THR A 1 489 ? 20.930 0.076 8.657 1.00 97.06 489 THR A N 1
ATOM 3874 C CA . THR A 1 489 ? 22.398 0.052 8.541 1.00 97.06 489 THR A CA 1
ATOM 3875 C C . THR A 1 489 ? 22.895 -1.242 7.908 1.00 97.06 489 THR A C 1
ATOM 3877 O O . THR A 1 489 ? 23.693 -1.190 6.977 1.00 97.06 489 THR A O 1
ATOM 3880 N N . ALA A 1 490 ? 22.372 -2.398 8.324 1.00 97.44 490 ALA A N 1
ATOM 3881 C CA . ALA A 1 490 ? 22.731 -3.687 7.740 1.00 97.44 490 ALA A CA 1
ATOM 3882 C C . ALA A 1 490 ? 22.402 -3.726 6.248 1.00 97.44 490 ALA A C 1
ATOM 3884 O O . ALA A 1 490 ? 23.228 -4.112 5.424 1.00 97.44 490 ALA A O 1
ATOM 3885 N N . CYS A 1 491 ? 21.207 -3.263 5.880 1.00 91.06 491 CYS A N 1
ATOM 3886 C CA . CYS A 1 491 ? 20.792 -3.188 4.487 1.00 91.06 491 CYS A CA 1
ATOM 3887 C C . CYS A 1 491 ? 21.682 -2.242 3.661 1.00 91.06 491 CYS A C 1
ATOM 3889 O O . CYS A 1 491 ? 21.963 -2.532 2.499 1.00 91.06 491 CYS A O 1
ATOM 3891 N N . GLU A 1 492 ? 22.147 -1.137 4.243 1.00 89.81 492 GLU A N 1
ATOM 3892 C CA . GLU A 1 492 ? 23.095 -0.217 3.608 1.00 89.81 492 GLU A CA 1
ATOM 3893 C C . GLU A 1 492 ? 24.496 -0.824 3.449 1.00 89.81 492 GLU A C 1
ATOM 3895 O O . GLU A 1 492 ? 25.120 -0.666 2.401 1.00 89.81 492 GLU A O 1
ATOM 3900 N N . GLU A 1 493 ? 24.994 -1.566 4.437 1.00 93.19 493 GLU A N 1
ATOM 3901 C CA . GLU A 1 493 ? 26.252 -2.307 4.304 1.00 93.19 493 GLU A CA 1
ATOM 3902 C C . GLU A 1 493 ? 26.157 -3.367 3.204 1.00 93.19 493 GLU A C 1
ATOM 3904 O O . GLU A 1 493 ? 27.052 -3.469 2.365 1.00 93.19 493 GLU A O 1
ATOM 3909 N N . MET A 1 494 ? 25.044 -4.104 3.149 1.00 89.44 494 MET A N 1
ATOM 3910 C CA . MET A 1 494 ? 24.771 -5.055 2.070 1.00 89.44 494 MET A CA 1
ATOM 3911 C C . MET A 1 494 ? 24.747 -4.360 0.705 1.00 89.44 494 MET A C 1
ATOM 3913 O O . MET A 1 494 ? 25.383 -4.843 -0.234 1.00 89.44 494 MET A O 1
ATOM 3917 N N . PHE A 1 495 ? 24.107 -3.190 0.614 1.00 84.19 495 PHE A N 1
ATOM 3918 C CA . PHE A 1 495 ? 24.098 -2.361 -0.591 1.00 84.19 495 PHE A CA 1
ATOM 3919 C C . PHE A 1 495 ? 25.521 -1.971 -1.024 1.00 84.19 495 PHE A C 1
ATOM 3921 O O . PHE A 1 495 ? 25.880 -2.169 -2.184 1.00 84.19 495 PHE A O 1
ATOM 3928 N N . ARG A 1 496 ? 26.378 -1.520 -0.096 1.00 79.88 496 ARG A N 1
ATOM 3929 C CA . ARG A 1 496 ? 27.795 -1.193 -0.372 1.00 79.88 496 ARG A CA 1
ATOM 3930 C C . ARG A 1 496 ? 28.629 -2.404 -0.790 1.00 79.88 496 ARG A C 1
ATOM 3932 O O . ARG A 1 496 ? 29.619 -2.250 -1.499 1.00 79.88 496 ARG A O 1
ATOM 3939 N N . LEU A 1 497 ? 28.217 -3.605 -0.390 1.00 77.25 497 LEU A N 1
ATOM 3940 C CA . LEU A 1 497 ? 28.804 -4.883 -0.804 1.00 77.25 497 LEU A CA 1
ATOM 3941 C C . LEU A 1 497 ? 28.195 -5.434 -2.110 1.00 77.25 497 LEU A C 1
ATOM 3943 O O . LEU A 1 497 ? 28.436 -6.594 -2.463 1.00 77.25 497 LEU A O 1
ATOM 3947 N N . GLY A 1 498 ? 27.398 -4.630 -2.821 1.00 63.81 498 GLY A N 1
ATOM 3948 C CA . GLY A 1 498 ? 26.790 -4.974 -4.108 1.00 63.81 498 GLY A CA 1
ATOM 3949 C C . GLY A 1 498 ? 25.535 -5.846 -4.013 1.00 63.81 498 GLY A C 1
ATOM 3950 O O . GLY A 1 498 ? 25.144 -6.454 -5.008 1.00 63.81 498 GLY A O 1
ATOM 3951 N N . ASP A 1 499 ? 24.918 -5.953 -2.835 1.00 79.75 499 ASP A N 1
ATOM 3952 C CA . ASP A 1 499 ? 23.634 -6.626 -2.620 1.00 79.75 499 ASP A CA 1
ATOM 3953 C C . ASP A 1 499 ? 22.554 -5.601 -2.256 1.00 79.75 499 ASP A C 1
ATOM 3955 O O . ASP A 1 499 ? 22.300 -5.296 -1.093 1.00 79.75 499 ASP A O 1
ATOM 3959 N N . GLU A 1 500 ? 21.933 -5.028 -3.282 1.00 71.62 500 GLU A N 1
ATOM 3960 C CA . GLU A 1 500 ? 21.031 -3.884 -3.128 1.00 71.62 500 GLU A CA 1
ATOM 3961 C C . GLU A 1 500 ? 19.620 -4.266 -2.659 1.00 71.62 500 GLU A C 1
ATOM 3963 O O . GLU A 1 500 ? 18.897 -3.439 -2.095 1.00 71.62 500 GLU A O 1
ATOM 3968 N N . ALA A 1 501 ? 19.211 -5.515 -2.897 1.00 76.69 501 ALA A N 1
ATOM 3969 C CA . ALA A 1 501 ? 17.825 -5.945 -2.736 1.00 76.69 501 ALA A CA 1
ATOM 3970 C C . ALA A 1 501 ? 17.285 -5.799 -1.294 1.00 76.69 501 ALA A C 1
ATOM 3972 O O . ALA A 1 501 ? 16.144 -5.353 -1.149 1.00 76.69 501 ALA A O 1
ATOM 3973 N N . PRO A 1 502 ? 18.049 -6.095 -0.218 1.00 83.62 502 PRO A N 1
ATOM 3974 C CA . PRO A 1 502 ? 17.582 -5.886 1.152 1.00 83.62 502 PRO A CA 1
ATOM 3975 C C . PRO A 1 502 ? 17.246 -4.424 1.456 1.00 83.62 502 PRO A C 1
ATOM 3977 O O . PRO A 1 502 ? 16.197 -4.148 2.034 1.00 83.62 502 PRO A O 1
ATOM 3980 N N . LYS A 1 503 ? 18.078 -3.475 1.001 1.00 79.25 503 LYS A N 1
ATOM 3981 C CA . LYS A 1 503 ? 17.829 -2.034 1.171 1.00 79.25 503 LYS A CA 1
ATOM 3982 C C . LYS A 1 503 ? 16.571 -1.591 0.437 1.00 79.25 503 LYS A C 1
ATOM 3984 O O . LYS A 1 503 ? 15.757 -0.870 1.009 1.00 79.25 503 LYS A O 1
ATOM 3989 N N . GLN A 1 504 ? 16.389 -2.049 -0.799 1.00 75.25 504 GLN A N 1
ATOM 3990 C CA . GLN A 1 504 ? 15.207 -1.723 -1.599 1.00 75.25 504 GLN A CA 1
ATOM 3991 C C . GLN A 1 504 ? 13.916 -2.222 -0.935 1.00 75.25 504 GLN A C 1
ATOM 3993 O O . GLN A 1 504 ? 12.958 -1.458 -0.798 1.00 75.25 504 GLN A O 1
ATOM 3998 N N . GLU A 1 505 ? 13.901 -3.476 -0.471 1.00 83.12 505 GLU A N 1
ATOM 3999 C CA . GLU A 1 505 ? 12.762 -4.030 0.266 1.00 83.12 505 GLU A CA 1
ATOM 4000 C C . GLU A 1 505 ? 12.540 -3.284 1.586 1.00 83.12 505 GLU A C 1
ATOM 4002 O O . GLU A 1 505 ? 11.418 -2.876 1.873 1.00 83.12 505 GLU A O 1
ATOM 4007 N N . PHE A 1 506 ? 13.584 -3.024 2.375 1.00 80.69 506 PHE A N 1
ATOM 4008 C CA . PHE A 1 506 ? 13.446 -2.288 3.633 1.00 80.69 506 PHE A CA 1
ATOM 4009 C C . PHE A 1 506 ? 12.821 -0.899 3.415 1.00 80.69 506 PHE A C 1
ATOM 4011 O O . PHE A 1 506 ? 11.850 -0.540 4.083 1.00 80.69 506 PHE A O 1
ATOM 4018 N N . TYR A 1 507 ? 13.305 -0.150 2.421 1.00 81.12 507 TYR A N 1
ATOM 4019 C CA . TYR A 1 507 ? 12.858 1.221 2.153 1.00 81.12 507 TYR A CA 1
ATOM 4020 C C . TYR A 1 507 ? 11.405 1.283 1.668 1.00 81.12 507 TYR A C 1
ATOM 4022 O O . TYR A 1 507 ? 10.701 2.252 1.948 1.00 81.12 507 TYR A O 1
ATOM 4030 N N . LYS A 1 508 ? 10.931 0.232 0.987 1.00 77.94 508 LYS A N 1
ATOM 4031 C CA . LYS A 1 508 ? 9.530 0.095 0.573 1.00 77.94 508 LYS A CA 1
ATOM 4032 C C . LYS A 1 508 ? 8.577 0.008 1.768 1.00 77.94 508 LYS A C 1
ATOM 4034 O O . LYS A 1 508 ? 7.504 0.602 1.724 1.00 77.94 508 LYS A O 1
ATOM 4039 N N . TYR A 1 509 ? 8.944 -0.749 2.804 1.00 77.31 509 TYR A N 1
ATOM 4040 C CA . TYR A 1 509 ? 8.068 -1.003 3.956 1.00 77.31 509 TYR A CA 1
ATOM 4041 C C . TYR A 1 509 ? 8.196 0.040 5.068 1.00 77.31 509 TYR A C 1
ATOM 4043 O O . TYR A 1 509 ? 7.229 0.239 5.800 1.00 77.31 509 TYR A O 1
ATOM 4051 N N . TYR A 1 510 ? 9.336 0.732 5.169 1.00 80.31 510 TYR A N 1
ATOM 4052 C CA . TYR A 1 510 ? 9.585 1.733 6.213 1.00 80.31 510 TYR A CA 1
ATOM 4053 C C . TYR A 1 510 ? 9.995 3.103 5.633 1.00 80.31 510 TYR A C 1
ATOM 4055 O O . TYR A 1 510 ? 11.112 3.563 5.885 1.00 80.31 510 TYR A O 1
ATOM 4063 N N . PRO A 1 511 ? 9.128 3.795 4.857 1.00 82.19 511 PRO A N 1
ATOM 4064 C CA . PRO A 1 511 ? 9.500 5.048 4.192 1.00 82.19 511 PRO A CA 1
ATOM 4065 C C . PRO A 1 511 ? 10.006 6.164 5.126 1.00 82.19 511 PRO A C 1
ATOM 4067 O O . PRO A 1 511 ? 10.966 6.839 4.748 1.00 82.19 511 PRO A O 1
ATOM 4070 N N . PRO A 1 512 ? 9.446 6.380 6.338 1.00 86.00 512 PRO A N 1
ATOM 4071 C CA . PRO A 1 512 ? 9.981 7.404 7.238 1.00 86.00 512 PRO A CA 1
ATOM 4072 C C . PRO A 1 512 ? 11.394 7.081 7.740 1.00 86.00 512 PRO A C 1
ATOM 4074 O O . PRO A 1 512 ? 12.237 7.977 7.751 1.00 86.00 512 PRO A O 1
ATOM 4077 N N . ILE A 1 513 ? 11.689 5.807 8.040 1.00 88.88 513 ILE A N 1
ATOM 4078 C CA . ILE A 1 513 ? 13.054 5.369 8.378 1.00 88.88 513 ILE A CA 1
ATOM 4079 C C . ILE A 1 513 ? 13.985 5.552 7.186 1.00 88.88 513 ILE A C 1
ATOM 4081 O O . ILE A 1 513 ? 15.074 6.085 7.339 1.00 88.88 513 ILE A O 1
ATOM 4085 N N . ALA A 1 514 ? 13.562 5.156 5.985 1.00 80.06 514 ALA A N 1
ATOM 4086 C CA . ALA A 1 514 ? 14.354 5.319 4.769 1.00 80.06 514 ALA A CA 1
ATOM 4087 C C . ALA A 1 514 ? 14.740 6.785 4.522 1.00 80.06 514 ALA A C 1
ATOM 4089 O O . ALA A 1 514 ? 15.898 7.091 4.221 1.00 80.06 514 ALA A O 1
ATOM 4090 N N . LYS A 1 515 ? 13.775 7.698 4.692 1.00 76.81 515 LYS A N 1
ATOM 4091 C CA . LYS A 1 515 ? 13.997 9.143 4.601 1.00 76.81 515 LYS A CA 1
ATOM 4092 C C . LYS A 1 515 ? 14.985 9.613 5.669 1.00 76.81 515 LYS A C 1
ATOM 4094 O O . LYS A 1 515 ? 15.970 10.261 5.321 1.00 76.81 515 LYS A O 1
ATOM 4099 N N . GLY A 1 516 ? 14.748 9.264 6.933 1.00 77.56 516 GLY A N 1
ATOM 4100 C CA . GLY A 1 516 ? 15.608 9.655 8.050 1.00 77.56 516 GLY A CA 1
ATOM 4101 C C . GLY A 1 516 ? 17.033 9.121 7.927 1.00 77.56 516 GLY A C 1
ATOM 4102 O O . GLY A 1 516 ? 17.983 9.880 8.072 1.00 77.56 516 GLY A O 1
ATOM 4103 N N . PHE A 1 517 ? 17.187 7.852 7.556 1.00 87.06 517 PHE A N 1
ATOM 4104 C CA . PHE A 1 517 ? 18.477 7.215 7.305 1.00 87.06 517 PHE A CA 1
ATOM 4105 C C . PHE A 1 517 ? 19.231 7.884 6.154 1.00 87.06 517 PHE A C 1
ATOM 4107 O O . PHE A 1 517 ? 20.424 8.141 6.260 1.00 87.06 517 PHE A O 1
ATOM 4114 N N . THR A 1 518 ? 18.547 8.210 5.052 1.00 75.75 518 THR A N 1
ATOM 4115 C CA . THR A 1 518 ? 19.175 8.900 3.912 1.00 75.75 518 THR A CA 1
ATOM 4116 C C . THR A 1 518 ? 19.635 10.305 4.302 1.00 75.75 518 THR A C 1
ATOM 4118 O O . THR A 1 518 ? 20.739 10.716 3.954 1.00 75.75 518 THR A O 1
ATOM 4121 N N . GLN A 1 519 ? 18.822 11.038 5.066 1.00 74.62 519 GLN A N 1
ATOM 4122 C CA . GLN A 1 519 ? 19.204 12.349 5.595 1.00 74.62 519 GLN A CA 1
ATOM 4123 C C . GLN A 1 519 ? 20.380 12.242 6.573 1.00 74.62 519 GLN A C 1
ATOM 4125 O O . GLN A 1 519 ? 21.304 13.049 6.500 1.00 74.62 519 GLN A O 1
ATOM 4130 N N . ALA A 1 520 ? 20.380 11.226 7.439 1.00 79.12 520 ALA A N 1
ATOM 4131 C CA . ALA A 1 520 ? 21.482 10.933 8.344 1.00 79.12 520 ALA A CA 1
ATOM 4132 C C . ALA A 1 520 ? 22.763 10.598 7.569 1.00 79.12 520 ALA A C 1
ATOM 4134 O O . ALA A 1 520 ? 23.813 11.142 7.885 1.00 79.12 520 ALA A O 1
ATOM 4135 N N . LEU A 1 521 ? 22.687 9.778 6.518 1.00 75.44 521 LEU A N 1
ATOM 4136 C CA . LEU A 1 521 ? 23.817 9.495 5.631 1.00 75.44 521 LEU A CA 1
ATOM 4137 C C . LEU A 1 521 ? 24.406 10.770 5.034 1.00 75.44 521 LEU A C 1
ATOM 4139 O O . LEU A 1 521 ? 25.616 10.944 5.084 1.00 75.44 521 LEU A O 1
ATOM 4143 N N . ILE A 1 522 ? 23.569 11.656 4.490 1.00 67.62 522 ILE A N 1
ATOM 4144 C CA . ILE A 1 522 ? 24.028 12.920 3.895 1.00 67.62 522 ILE A CA 1
ATOM 4145 C C . ILE A 1 522 ? 24.693 13.798 4.957 1.00 67.62 522 ILE A C 1
ATOM 4147 O O . ILE A 1 522 ? 25.780 14.315 4.734 1.00 67.62 522 ILE A O 1
ATOM 4151 N N . LYS A 1 523 ? 24.054 13.939 6.123 1.00 77.94 523 LYS A N 1
ATOM 4152 C CA . LYS A 1 523 ? 24.553 14.756 7.235 1.00 77.94 523 LYS A CA 1
ATOM 4153 C C . LYS A 1 523 ? 25.875 14.237 7.811 1.00 77.94 523 LYS A C 1
ATOM 4155 O O . LYS A 1 523 ? 26.649 15.027 8.333 1.00 77.94 523 LYS A O 1
ATOM 4160 N N . ASN A 1 524 ? 26.107 12.928 7.747 1.00 76.19 524 ASN A N 1
ATOM 4161 C CA . ASN A 1 524 ? 27.289 12.266 8.298 1.00 76.19 524 ASN A CA 1
ATOM 4162 C C . ASN A 1 524 ? 28.291 11.853 7.200 1.00 76.19 524 ASN A C 1
ATOM 4164 O O . ASN A 1 524 ? 28.987 10.855 7.366 1.00 76.19 524 ASN A O 1
ATOM 4168 N N . ASP A 1 525 ? 28.337 12.552 6.058 1.00 76.56 525 ASP A N 1
ATOM 4169 C CA . ASP A 1 525 ? 29.291 12.313 4.957 1.00 76.56 525 ASP A CA 1
ATOM 4170 C C . ASP A 1 525 ? 29.376 10.842 4.502 1.00 76.56 525 ASP A C 1
ATOM 4172 O O . ASP A 1 525 ? 30.443 10.278 4.254 1.00 76.56 525 ASP A O 1
ATOM 4176 N N . ALA A 1 526 ? 28.216 10.186 4.431 1.00 72.38 526 ALA A N 1
ATOM 4177 C CA . ALA A 1 526 ? 28.038 8.768 4.127 1.00 72.38 526 ALA A CA 1
ATOM 4178 C C . ALA A 1 526 ? 28.761 7.793 5.086 1.00 72.38 526 ALA A C 1
ATOM 4180 O O . ALA A 1 526 ? 28.895 6.600 4.776 1.00 72.38 526 ALA A O 1
ATOM 4181 N N . GLN A 1 527 ? 29.186 8.243 6.266 1.00 82.06 527 GLN A N 1
ATOM 4182 C CA . GLN A 1 527 ? 29.787 7.391 7.287 1.00 82.06 527 GLN A CA 1
ATOM 4183 C C . GLN A 1 527 ? 28.720 6.598 8.050 1.00 82.06 527 GLN A C 1
ATOM 4185 O O . GLN A 1 527 ? 27.735 7.150 8.536 1.00 82.06 527 GLN A O 1
ATOM 4190 N N . LEU A 1 528 ? 28.937 5.286 8.186 1.00 87.69 528 LEU A N 1
ATOM 4191 C CA . LEU A 1 528 ? 28.087 4.386 8.976 1.00 87.69 528 LEU A CA 1
ATOM 4192 C C . LEU A 1 528 ? 28.582 4.346 10.421 1.00 87.69 528 LEU A C 1
ATOM 4194 O O . LEU A 1 528 ? 29.170 3.360 10.859 1.00 87.69 528 LEU A O 1
ATOM 4198 N N . GLY A 1 529 ? 28.421 5.469 11.115 1.00 89.56 529 GLY A N 1
ATOM 4199 C CA . GLY A 1 529 ? 28.850 5.637 12.500 1.00 89.56 529 GLY A CA 1
ATOM 4200 C C . GLY A 1 529 ? 27.691 5.823 13.474 1.00 89.56 529 GLY A C 1
ATOM 4201 O O . GLY A 1 529 ? 26.522 5.919 13.101 1.00 89.56 529 GLY A O 1
ATOM 4202 N N . ASP A 1 530 ? 28.046 5.947 14.745 1.00 94.56 530 ASP A N 1
ATOM 4203 C CA . ASP A 1 530 ? 27.114 6.092 15.859 1.00 94.56 530 ASP A CA 1
ATOM 4204 C C . ASP A 1 530 ? 26.115 7.256 15.709 1.00 94.56 530 ASP A C 1
ATOM 4206 O O . ASP A 1 530 ? 24.930 7.129 16.031 1.00 94.56 530 ASP A O 1
ATOM 4210 N N . GLN A 1 531 ? 26.565 8.397 15.178 1.00 93.56 531 GLN A N 1
ATOM 4211 C CA . GLN A 1 531 ? 25.685 9.548 14.964 1.00 93.56 531 GLN A CA 1
ATOM 4212 C C . GLN A 1 531 ? 24.634 9.273 13.878 1.00 93.56 531 GLN A C 1
ATOM 4214 O O . GLN A 1 531 ? 23.490 9.710 14.010 1.00 93.56 531 GLN A O 1
ATOM 4219 N N . LEU A 1 532 ? 24.970 8.494 12.844 1.00 94.19 532 LEU A N 1
ATOM 4220 C CA . LEU A 1 532 ? 24.002 8.063 11.834 1.00 94.19 532 LEU A CA 1
ATOM 4221 C C . LEU A 1 532 ? 22.943 7.137 12.439 1.00 94.19 532 LEU A C 1
ATOM 4223 O O . LEU A 1 532 ? 21.757 7.289 12.134 1.00 94.19 532 LEU A O 1
ATOM 4227 N N . LEU A 1 533 ? 23.344 6.213 13.315 1.00 96.06 533 LEU A N 1
ATOM 4228 C CA . LEU A 1 533 ? 22.406 5.359 14.044 1.00 96.06 533 LEU A CA 1
ATOM 4229 C C . LEU A 1 533 ? 21.500 6.196 14.960 1.00 96.06 533 LEU A C 1
ATOM 4231 O O . LEU A 1 533 ? 20.289 5.987 14.974 1.00 96.06 533 LEU A O 1
ATOM 4235 N N . THR A 1 534 ? 22.060 7.194 15.652 1.00 96.75 534 THR A N 1
ATOM 4236 C CA . THR A 1 534 ? 21.316 8.153 16.493 1.00 96.75 534 THR A CA 1
ATOM 4237 C C . THR A 1 534 ? 20.278 8.933 15.678 1.00 96.75 534 THR A C 1
ATOM 4239 O O . THR A 1 534 ? 19.111 9.032 16.061 1.00 96.75 534 THR A O 1
ATOM 4242 N N . ASP A 1 535 ? 20.671 9.474 14.524 1.00 94.06 535 ASP A N 1
ATOM 4243 C CA . ASP A 1 535 ? 19.776 10.240 13.652 1.00 94.06 535 ASP A CA 1
ATOM 4244 C C . ASP A 1 535 ? 18.693 9.352 13.016 1.00 94.06 535 ASP A C 1
ATOM 4246 O O . ASP A 1 535 ? 17.524 9.742 12.958 1.00 94.06 535 ASP A O 1
ATOM 4250 N N . THR A 1 536 ? 19.048 8.127 12.623 1.00 95.81 536 THR A N 1
ATOM 4251 C CA . THR A 1 536 ? 18.093 7.144 12.092 1.00 95.81 536 THR A CA 1
ATOM 4252 C C . THR A 1 536 ? 17.087 6.716 13.153 1.00 95.81 536 THR A C 1
ATOM 4254 O O . THR A 1 536 ? 15.887 6.710 12.880 1.00 95.81 536 THR A O 1
ATOM 4257 N N . PHE A 1 537 ? 17.540 6.417 14.370 1.00 97.88 537 PHE A N 1
ATOM 4258 C CA . PHE A 1 537 ? 16.680 6.071 15.501 1.00 97.88 537 PHE A CA 1
ATOM 4259 C C . PHE A 1 537 ? 15.578 7.124 15.699 1.00 97.88 537 PHE A C 1
ATOM 4261 O O . PHE A 1 537 ? 14.395 6.795 15.783 1.00 97.88 537 PHE A O 1
ATOM 4268 N N . LYS A 1 538 ? 15.932 8.417 15.680 1.00 97.25 538 LYS A N 1
ATOM 4269 C CA . LYS A 1 538 ? 14.962 9.510 15.878 1.00 97.25 538 LYS A CA 1
ATOM 4270 C C . LYS A 1 538 ? 13.889 9.569 14.785 1.00 97.25 538 LYS A C 1
ATOM 4272 O O . LYS A 1 538 ? 12.779 10.025 15.058 1.00 97.25 538 LYS A O 1
ATOM 4277 N N . SER A 1 539 ? 14.187 9.098 13.572 1.00 94.81 539 SER A N 1
ATOM 4278 C CA . SER A 1 539 ? 13.225 9.080 12.459 1.00 94.81 539 SER A CA 1
ATOM 4279 C C . SER A 1 539 ? 12.097 8.062 12.636 1.00 94.81 539 SER A C 1
ATOM 4281 O O . SER A 1 539 ? 11.033 8.202 12.029 1.00 94.81 539 SER A O 1
ATOM 4283 N N . TRP A 1 540 ? 12.270 7.076 13.524 1.00 96.69 540 TRP A N 1
ATOM 4284 C CA . TRP A 1 540 ? 11.208 6.129 13.858 1.00 96.69 540 TRP A CA 1
ATOM 4285 C C . TRP A 1 540 ? 9.954 6.831 14.376 1.00 96.69 540 TRP A C 1
ATOM 4287 O O . TRP A 1 540 ? 8.834 6.462 14.024 1.00 96.69 540 TRP A O 1
ATOM 4297 N N . TYR A 1 541 ? 10.138 7.913 15.130 1.00 96.44 541 TYR A N 1
ATOM 4298 C CA . TYR A 1 541 ? 9.057 8.684 15.738 1.00 96.44 541 TYR A CA 1
ATOM 4299 C C . TYR A 1 541 ? 8.239 9.507 14.733 1.00 96.44 541 TYR A C 1
ATOM 4301 O O . TYR A 1 541 ? 7.184 10.040 15.090 1.00 96.44 541 TYR A O 1
ATOM 4309 N N . ASP A 1 542 ? 8.671 9.563 13.469 1.00 94.19 542 ASP A N 1
ATOM 4310 C CA . ASP A 1 542 ? 7.901 10.138 12.366 1.00 94.19 542 ASP A CA 1
ATOM 4311 C C . ASP A 1 542 ? 6.899 9.126 11.764 1.00 94.19 542 ASP A C 1
ATOM 4313 O O . ASP A 1 542 ? 6.012 9.502 10.994 1.00 94.19 542 ASP A O 1
ATOM 4317 N N . GLN A 1 543 ? 6.961 7.848 12.164 1.00 89.31 543 GLN A N 1
ATOM 4318 C CA . GLN A 1 543 ? 6.021 6.794 11.767 1.00 89.31 543 GLN A CA 1
ATOM 4319 C C . GLN A 1 543 ? 4.709 6.856 12.575 1.00 89.31 543 GLN A C 1
ATOM 4321 O O . GLN A 1 543 ? 4.438 6.002 13.419 1.00 89.31 543 GLN A O 1
ATOM 4326 N N . GLN A 1 544 ? 3.856 7.853 12.308 1.00 90.62 544 GLN A N 1
ATOM 4327 C CA . GLN A 1 544 ? 2.623 8.090 13.090 1.00 90.62 544 GLN A CA 1
ATOM 4328 C C . GLN A 1 544 ? 1.672 6.881 13.138 1.00 90.62 544 GLN A C 1
ATOM 4330 O O . GLN A 1 544 ? 1.106 6.558 14.187 1.00 90.62 544 GLN A O 1
ATOM 4335 N N . GLY A 1 545 ? 1.541 6.170 12.012 1.00 86.94 545 GLY A N 1
ATOM 4336 C CA . GLY A 1 545 ? 0.764 4.934 11.944 1.00 86.94 545 GLY A CA 1
ATOM 4337 C C . GLY A 1 545 ? 1.324 3.859 12.876 1.00 86.94 545 GLY A C 1
ATOM 4338 O O . GLY A 1 545 ? 0.570 3.291 13.660 1.00 86.94 545 GLY A O 1
ATOM 4339 N N . THR A 1 546 ? 2.643 3.633 12.850 1.00 88.00 546 THR A N 1
ATOM 4340 C CA . THR A 1 546 ? 3.335 2.657 13.709 1.00 88.00 546 THR A CA 1
ATOM 4341 C C . THR A 1 546 ? 3.209 3.016 15.186 1.00 88.00 546 THR A C 1
ATOM 4343 O O . THR A 1 546 ? 2.821 2.152 15.966 1.00 88.00 546 THR A O 1
ATOM 4346 N N . LYS A 1 547 ? 3.408 4.285 15.575 1.00 92.69 547 LYS A N 1
ATOM 4347 C CA . LYS A 1 547 ? 3.186 4.734 16.965 1.00 92.69 547 LYS A CA 1
ATOM 4348 C C . LYS A 1 547 ? 1.783 4.385 17.462 1.00 92.69 547 LYS A C 1
ATOM 4350 O O . LYS A 1 547 ? 1.640 3.843 18.552 1.00 92.69 547 LYS A O 1
ATOM 4355 N N . THR A 1 548 ? 0.769 4.606 16.625 1.00 89.88 548 THR A N 1
ATOM 4356 C CA . THR A 1 548 ? -0.627 4.273 16.949 1.00 89.88 548 THR A CA 1
ATOM 4357 C C . THR A 1 548 ? -0.856 2.758 17.075 1.00 89.88 548 THR A C 1
ATOM 4359 O O . THR A 1 548 ? -1.658 2.325 17.898 1.00 89.88 548 THR A O 1
ATOM 4362 N N . VAL A 1 549 ? -0.144 1.921 16.306 1.00 84.50 549 VAL A N 1
ATOM 4363 C CA . VAL A 1 549 ? -0.177 0.455 16.494 1.00 84.50 549 VAL A CA 1
ATOM 4364 C C . VAL A 1 549 ? 0.440 0.054 17.831 1.00 84.50 549 VAL A C 1
ATOM 4366 O O . VAL A 1 549 ? -0.134 -0.773 18.531 1.00 84.50 549 VAL A O 1
ATOM 4369 N N . TYR A 1 550 ? 1.573 0.651 18.203 1.00 88.69 550 TYR A N 1
ATOM 4370 C CA . TYR A 1 550 ? 2.237 0.351 19.474 1.00 88.69 550 TYR A CA 1
ATOM 4371 C C . TYR A 1 550 ? 1.386 0.782 20.668 1.00 88.69 550 TYR A C 1
ATOM 4373 O O . TYR A 1 550 ? 1.236 0.026 21.617 1.00 88.69 550 TYR A O 1
ATOM 4381 N N . GLU A 1 551 ? 0.761 1.954 20.592 1.00 93.06 551 GLU A N 1
ATOM 4382 C CA . GLU A 1 551 ? -0.202 2.416 21.596 1.00 93.06 551 GLU A CA 1
ATOM 4383 C C . GLU A 1 551 ? -1.368 1.433 21.773 1.00 93.06 551 GLU A C 1
ATOM 4385 O O . GLU A 1 551 ? -1.762 1.122 22.895 1.00 93.06 551 GLU A O 1
ATOM 4390 N N . ALA A 1 552 ? -1.910 0.905 20.674 1.00 88.81 552 ALA A N 1
ATOM 4391 C CA . ALA A 1 552 ? -2.969 -0.094 20.738 1.00 88.81 552 ALA A CA 1
ATOM 4392 C C . ALA A 1 552 ? -2.493 -1.390 21.418 1.00 88.81 552 ALA A C 1
ATOM 4394 O O . ALA A 1 552 ? -3.128 -1.838 22.370 1.00 88.81 552 ALA A O 1
ATOM 4395 N N . ASN A 1 553 ? -1.375 -1.952 20.955 1.00 85.94 553 ASN A N 1
ATOM 4396 C CA . ASN A 1 553 ? -0.928 -3.292 21.338 1.00 85.94 553 ASN A CA 1
ATOM 4397 C C . ASN A 1 553 ? -0.246 -3.348 22.714 1.00 85.94 553 ASN A C 1
ATOM 4399 O O . ASN A 1 553 ? -0.395 -4.341 23.414 1.00 85.94 553 ASN A O 1
ATOM 4403 N N . TYR A 1 554 ? 0.502 -2.310 23.102 1.00 89.38 554 TYR A N 1
ATOM 4404 C CA . TYR A 1 554 ? 1.315 -2.312 24.329 1.00 89.38 554 TYR A CA 1
ATOM 4405 C C . TYR A 1 554 ? 0.719 -1.486 25.471 1.00 89.38 554 TYR A C 1
ATOM 4407 O O . TYR A 1 554 ? 1.176 -1.602 26.604 1.00 89.38 554 TYR A O 1
ATOM 4415 N N . LEU A 1 555 ? -0.323 -0.688 25.205 1.00 93.19 555 LEU A N 1
ATOM 4416 C CA . LEU A 1 555 ? -1.056 0.032 26.250 1.00 93.19 555 LEU A CA 1
ATOM 4417 C C . LEU A 1 555 ? -2.521 -0.386 26.287 1.00 93.19 555 LEU A C 1
ATOM 4419 O O . LEU A 1 555 ? -2.973 -0.960 27.273 1.00 93.19 555 LEU A O 1
ATOM 4423 N N . LEU A 1 556 ? -3.281 -0.114 25.223 1.00 94.38 556 LEU A N 1
ATOM 4424 C CA . LEU A 1 556 ? -4.740 -0.225 25.290 1.00 94.38 556 LEU A CA 1
ATOM 4425 C C . LEU A 1 556 ? -5.229 -1.672 25.423 1.00 94.38 556 LEU A C 1
ATOM 4427 O O . LEU A 1 556 ? -6.153 -1.920 26.193 1.00 94.38 556 LEU A O 1
ATOM 4431 N N . GLU A 1 557 ? -4.647 -2.619 24.689 1.00 92.62 557 GLU A N 1
ATOM 4432 C CA . GLU A 1 557 ? -5.001 -4.039 24.794 1.00 92.62 557 GLU A CA 1
ATOM 4433 C C . GLU A 1 557 ? -4.638 -4.636 26.170 1.00 92.62 557 GLU A C 1
ATOM 4435 O O . GLU A 1 557 ? -5.533 -5.218 26.794 1.00 92.62 557 GLU A O 1
ATOM 4440 N N . PRO A 1 558 ? -3.418 -4.429 26.713 1.00 91.44 558 PRO A N 1
ATOM 4441 C CA . PRO A 1 558 ? -3.084 -4.804 28.087 1.00 91.44 558 PRO A CA 1
ATOM 4442 C C . PRO A 1 558 ? -4.006 -4.168 29.128 1.00 91.44 558 PRO A C 1
ATOM 4444 O O . PRO A 1 558 ? -4.538 -4.875 29.977 1.00 91.44 558 PRO A O 1
ATOM 4447 N N . MET A 1 559 ? -4.303 -2.870 29.014 1.00 94.06 559 MET A N 1
ATOM 4448 C CA . MET A 1 559 ? -5.243 -2.176 29.906 1.00 94.06 559 MET A CA 1
ATOM 4449 C C . MET A 1 559 ? -6.659 -2.771 29.841 1.00 94.06 559 MET A C 1
ATOM 4451 O O . MET A 1 559 ? -7.338 -2.921 30.857 1.00 94.06 559 MET A O 1
ATOM 4455 N N . GLN A 1 560 ? -7.131 -3.154 28.650 1.00 93.81 560 GLN A N 1
ATOM 4456 C CA . GLN A 1 560 ? -8.413 -3.852 28.506 1.00 93.81 560 GLN A CA 1
ATOM 4457 C C . GLN A 1 560 ? -8.394 -5.232 29.162 1.00 93.81 560 GLN A C 1
ATOM 4459 O O . GLN A 1 560 ? -9.413 -5.661 29.714 1.00 93.81 560 GLN A O 1
ATOM 4464 N N . GLN A 1 561 ? -7.272 -5.940 29.062 1.00 91.25 561 GLN A N 1
ATOM 4465 C CA . GLN A 1 561 ? -7.096 -7.248 29.672 1.00 91.25 561 GLN A CA 1
ATOM 4466 C C . GLN A 1 561 ? -7.020 -7.141 31.202 1.00 91.25 561 GLN A C 1
ATOM 4468 O O . GLN A 1 561 ? -7.721 -7.892 31.878 1.00 91.25 561 GLN A O 1
ATOM 4473 N N . ASP A 1 562 ? -6.315 -6.141 31.735 1.00 92.50 562 ASP A N 1
ATOM 4474 C CA . ASP A 1 562 ? -6.244 -5.832 33.167 1.00 92.50 562 ASP A CA 1
ATOM 4475 C C . ASP A 1 562 ? -7.637 -5.596 33.768 1.00 92.50 562 ASP A C 1
ATOM 4477 O O . ASP A 1 562 ? -8.035 -6.282 34.710 1.00 92.50 562 ASP A O 1
ATOM 4481 N N . LEU A 1 563 ? -8.464 -4.737 33.152 1.00 92.88 563 LEU A N 1
ATOM 4482 C CA . LEU A 1 563 ? -9.842 -4.521 33.617 1.00 92.88 563 LEU A CA 1
ATOM 4483 C C . LEU A 1 563 ? -10.657 -5.821 33.650 1.00 92.88 563 LEU A C 1
ATOM 4485 O O . LEU A 1 563 ? -11.466 -6.033 34.559 1.00 92.88 563 LEU A O 1
ATOM 4489 N N . ARG A 1 564 ? -10.485 -6.700 32.653 1.00 91.19 564 ARG A N 1
ATOM 4490 C CA . ARG A 1 564 ? -11.171 -8.003 32.631 1.00 91.19 564 ARG A CA 1
ATOM 4491 C C . ARG A 1 564 ? -10.675 -8.904 33.750 1.00 91.19 564 ARG A C 1
ATOM 4493 O O . ARG A 1 564 ? -11.481 -9.641 34.315 1.00 91.19 564 ARG A O 1
ATOM 4500 N N . ASP A 1 565 ? -9.388 -8.880 34.044 1.00 89.81 565 ASP A N 1
ATOM 4501 C CA . ASP A 1 565 ? -8.788 -9.708 35.081 1.00 89.81 565 ASP A CA 1
ATOM 4502 C C . ASP A 1 565 ? -9.204 -9.234 36.479 1.00 89.81 565 ASP A C 1
ATOM 4504 O O . ASP A 1 565 ? -9.629 -10.068 37.285 1.00 89.81 565 ASP A O 1
ATOM 4508 N N . ILE A 1 566 ? -9.276 -7.917 36.707 1.00 89.94 566 ILE A N 1
ATOM 4509 C CA . ILE A 1 566 ? -9.875 -7.317 37.910 1.00 89.94 566 ILE A CA 1
ATOM 4510 C C . ILE A 1 566 ? -11.344 -7.742 38.052 1.00 89.94 566 ILE A C 1
ATOM 4512 O O . ILE A 1 566 ? -11.739 -8.254 39.098 1.00 89.94 566 ILE A O 1
ATOM 4516 N N . ALA A 1 567 ? -12.166 -7.591 37.004 1.00 89.31 567 ALA A N 1
ATOM 4517 C CA . ALA A 1 567 ? -13.587 -7.965 37.058 1.00 89.31 567 ALA A CA 1
ATOM 4518 C C . ALA A 1 567 ? -13.821 -9.461 37.318 1.00 89.31 567 ALA A C 1
ATOM 4520 O O . ALA A 1 567 ? -14.883 -9.849 37.804 1.00 89.31 567 ALA A O 1
ATOM 4521 N N . ASN A 1 568 ? -12.856 -10.313 36.972 1.00 87.19 568 ASN A N 1
ATOM 4522 C CA . ASN A 1 568 ? -12.928 -11.750 37.216 1.00 87.19 568 ASN A CA 1
ATOM 4523 C C . ASN A 1 568 ? -12.245 -12.175 38.524 1.00 87.19 568 ASN A C 1
ATOM 4525 O O . ASN A 1 568 ? -12.210 -13.372 38.802 1.00 87.19 568 ASN A O 1
ATOM 4529 N N . GLY A 1 569 ? -11.738 -11.228 39.321 1.00 83.69 569 GLY A N 1
ATOM 4530 C CA . GLY A 1 569 ? -11.091 -11.501 40.601 1.00 83.69 569 GLY A CA 1
ATOM 4531 C C . GLY A 1 569 ? -9.801 -12.309 40.473 1.00 83.69 569 GLY A C 1
ATOM 4532 O O . GLY A 1 569 ? -9.507 -13.097 41.367 1.00 83.69 569 GLY A O 1
ATOM 4533 N N . LYS A 1 570 ? -9.064 -12.170 39.360 1.00 80.44 570 LYS A N 1
ATOM 4534 C CA . LYS A 1 570 ? -7.732 -12.778 39.239 1.00 80.44 570 LYS A CA 1
ATOM 4535 C C . LYS A 1 570 ? -6.746 -12.114 40.207 1.00 80.44 570 LYS A C 1
ATOM 4537 O O . LYS A 1 570 ? -6.892 -10.930 40.524 1.00 80.44 570 LYS A O 1
ATOM 4542 N N . ASP A 1 571 ? -5.749 -12.886 40.643 1.00 70.75 571 ASP A N 1
ATOM 4543 C CA . ASP A 1 571 ? -4.750 -12.463 41.628 1.00 70.75 571 ASP A CA 1
ATOM 4544 C C . ASP A 1 571 ? -4.045 -11.154 41.263 1.00 70.75 571 ASP A C 1
ATOM 4546 O O . ASP A 1 571 ? -3.784 -10.857 40.095 1.00 70.75 571 ASP A O 1
ATOM 4550 N N . LYS A 1 572 ? -3.696 -10.388 42.306 1.00 67.75 572 LYS A N 1
ATOM 4551 C CA . LYS A 1 572 ? -3.061 -9.064 42.201 1.00 67.75 572 LYS A CA 1
ATOM 4552 C C . LYS A 1 572 ? -1.722 -9.080 41.461 1.00 67.75 572 LYS A C 1
ATOM 4554 O O . LYS A 1 572 ? -1.345 -8.049 40.923 1.00 67.75 572 LYS A O 1
ATOM 4559 N N . GLU A 1 573 ? -1.030 -10.217 41.417 1.00 66.25 573 GLU A N 1
ATOM 4560 C CA . GLU A 1 573 ? 0.270 -10.356 40.741 1.00 66.25 573 GLU A CA 1
ATOM 4561 C C . GLU A 1 573 ? 0.186 -10.165 39.218 1.00 66.25 573 GLU A C 1
ATOM 4563 O O . GLU A 1 573 ? 1.157 -9.748 38.596 1.00 66.25 573 GLU A O 1
ATOM 4568 N N . HIS A 1 574 ? -0.985 -10.400 38.617 1.00 67.12 574 HIS A N 1
ATOM 4569 C CA . HIS A 1 574 ? -1.198 -10.244 37.173 1.00 67.12 574 HIS A CA 1
ATOM 4570 C C . HIS A 1 574 ? -1.761 -8.867 36.792 1.00 67.12 574 HIS A C 1
ATOM 4572 O O . HIS A 1 574 ? -1.960 -8.597 35.610 1.00 67.12 574 HIS A O 1
ATOM 4578 N N . GLN A 1 575 ? -2.061 -8.017 37.780 1.00 84.31 575 GLN A N 1
ATOM 4579 C CA . GLN A 1 575 ? -2.651 -6.701 37.548 1.00 84.31 575 GLN A CA 1
ATOM 4580 C C . GLN A 1 575 ? -1.571 -5.660 37.268 1.00 84.31 575 GLN A C 1
ATOM 4582 O O . GLN A 1 575 ? -0.466 -5.732 37.806 1.00 84.31 575 GLN A O 1
ATOM 4587 N N . MET A 1 576 ? -1.914 -4.650 36.474 1.00 90.38 576 MET A N 1
ATOM 4588 C CA . MET A 1 576 ? -1.012 -3.533 36.218 1.00 90.38 576 MET A CA 1
ATOM 4589 C C . MET A 1 576 ? -0.881 -2.639 37.463 1.00 90.38 576 MET A C 1
ATOM 4591 O O . MET A 1 576 ? -1.896 -2.191 38.017 1.00 90.38 576 MET A O 1
ATOM 4595 N N . SER A 1 577 ? 0.348 -2.354 37.909 1.00 88.62 577 SER A N 1
ATOM 4596 C CA . SER A 1 577 ? 0.621 -1.549 39.117 1.00 88.62 577 SER A CA 1
ATOM 4597 C C . SER A 1 577 ? 1.117 -0.132 38.845 1.00 88.62 577 SER A C 1
ATOM 4599 O O . SER A 1 577 ? 0.872 0.727 39.688 1.00 88.62 577 SER A O 1
ATOM 4601 N N . PHE A 1 578 ? 1.758 0.125 37.700 1.00 91.38 578 PHE A N 1
ATOM 4602 C CA . PHE A 1 578 ? 2.328 1.434 37.334 1.00 91.38 578 PHE A CA 1
ATOM 4603 C C . PHE A 1 578 ? 3.297 2.023 38.385 1.00 91.38 578 PHE A C 1
ATOM 4605 O O . PHE A 1 578 ? 3.437 3.240 38.489 1.00 91.38 578 PHE A O 1
ATOM 4612 N N . ASP A 1 579 ? 3.947 1.175 39.189 1.00 90.19 579 ASP A N 1
ATOM 4613 C CA . ASP A 1 579 ? 4.828 1.561 40.300 1.00 90.19 579 ASP A CA 1
ATOM 4614 C C . ASP A 1 579 ? 6.312 1.623 39.906 1.00 90.19 579 ASP A C 1
ATOM 4616 O O . ASP A 1 579 ? 7.167 1.928 40.740 1.00 90.19 579 ASP A O 1
ATOM 4620 N N . MET A 1 580 ? 6.631 1.336 38.643 1.00 91.88 580 MET A N 1
ATOM 4621 C CA . MET A 1 580 ? 7.996 1.286 38.140 1.00 91.88 580 MET A CA 1
ATOM 4622 C C . MET A 1 580 ? 8.239 2.322 37.049 1.00 91.88 580 MET A C 1
ATOM 4624 O O . MET A 1 580 ? 7.586 2.311 36.007 1.00 91.88 580 MET A O 1
ATOM 4628 N N . SER A 1 581 ? 9.251 3.160 37.267 1.00 93.12 581 SER A N 1
ATOM 4629 C CA . SER A 1 581 ? 9.720 4.135 36.286 1.00 93.12 581 SER A CA 1
ATOM 4630 C C . SER A 1 581 ? 11.147 3.816 35.848 1.00 93.12 581 SER A C 1
ATOM 4632 O O . SER A 1 581 ? 12.026 3.596 36.687 1.00 93.12 581 SER A O 1
ATOM 4634 N N . ILE A 1 582 ? 11.396 3.804 34.539 1.00 93.94 582 ILE A N 1
ATOM 4635 C CA . ILE A 1 582 ? 12.733 3.654 33.955 1.00 93.94 582 ILE A CA 1
ATOM 4636 C C . ILE A 1 582 ? 13.067 4.949 33.219 1.00 93.94 582 ILE A C 1
ATOM 4638 O O . ILE A 1 582 ? 12.335 5.392 32.335 1.00 93.94 582 ILE A O 1
ATOM 4642 N N . SER A 1 583 ? 14.193 5.573 33.573 1.00 95.06 583 SER A N 1
ATOM 4643 C CA . SER A 1 583 ? 14.606 6.824 32.933 1.00 95.06 583 SER A CA 1
ATOM 4644 C C . SER A 1 583 ? 14.943 6.622 31.453 1.00 95.06 583 SER A C 1
ATOM 4646 O O . SER A 1 583 ? 15.376 5.545 31.028 1.00 95.06 583 SER A O 1
ATOM 4648 N N . ALA A 1 584 ? 14.811 7.689 30.661 1.00 95.88 584 ALA A N 1
ATOM 4649 C CA . ALA A 1 584 ? 15.227 7.684 29.260 1.00 95.88 584 ALA A CA 1
ATOM 4650 C C . ALA A 1 584 ? 16.719 7.336 29.113 1.00 95.88 584 ALA A C 1
ATOM 4652 O O . ALA A 1 584 ? 17.089 6.541 28.250 1.00 95.88 584 ALA A O 1
ATOM 4653 N N . GLN A 1 585 ? 17.562 7.854 30.015 1.00 95.69 585 GLN A N 1
ATOM 4654 C CA . GLN A 1 585 ? 18.986 7.525 30.078 1.00 95.69 585 GLN A CA 1
ATOM 4655 C C . GLN A 1 585 ? 19.225 6.021 30.259 1.00 95.69 585 GLN A C 1
ATOM 4657 O O . GLN A 1 585 ? 20.008 5.426 29.517 1.00 95.69 585 GLN A O 1
ATOM 4662 N N . LYS A 1 586 ? 18.539 5.399 31.228 1.00 94.69 586 LYS A N 1
ATOM 4663 C CA . LYS A 1 586 ? 18.672 3.965 31.499 1.00 94.69 586 LYS A CA 1
ATOM 4664 C C . LYS A 1 586 ? 18.155 3.137 30.321 1.00 94.69 586 LYS A C 1
ATOM 4666 O O . LYS A 1 586 ? 18.860 2.243 29.863 1.00 94.69 586 LYS A O 1
ATOM 4671 N N . THR A 1 587 ? 17.001 3.505 29.769 1.00 94.81 587 THR A N 1
ATOM 4672 C CA . THR A 1 587 ? 16.430 2.873 28.571 1.00 94.81 587 THR A CA 1
ATOM 4673 C C . THR A 1 587 ? 17.438 2.845 27.420 1.00 94.81 587 THR A C 1
ATOM 4675 O O . THR A 1 587 ? 17.787 1.772 26.935 1.00 94.81 587 THR A O 1
ATOM 4678 N N . ILE A 1 588 ? 17.971 4.009 27.023 1.00 95.81 588 ILE A N 1
ATOM 4679 C CA . ILE A 1 588 ? 18.970 4.107 25.949 1.00 95.81 588 ILE A CA 1
ATOM 4680 C C . ILE A 1 588 ? 20.220 3.285 26.275 1.00 95.81 588 ILE A C 1
ATOM 4682 O O . ILE A 1 588 ? 20.745 2.614 25.386 1.00 95.81 588 ILE A O 1
ATOM 4686 N N . SER A 1 589 ? 20.682 3.301 27.532 1.00 92.56 589 SER A N 1
ATOM 4687 C CA . SER A 1 589 ? 21.873 2.553 27.952 1.00 92.56 589 SER A CA 1
ATOM 4688 C C . SER A 1 589 ? 21.750 1.039 27.739 1.00 92.56 589 SER A C 1
ATOM 4690 O O . SER A 1 589 ? 22.745 0.400 27.399 1.00 92.56 589 SER A O 1
ATOM 4692 N N . GLU A 1 590 ? 20.539 0.487 27.867 1.00 91.56 590 GLU A N 1
ATOM 4693 C CA . GLU A 1 590 ? 20.256 -0.947 27.732 1.00 91.56 590 GLU A CA 1
ATOM 4694 C C . GLU A 1 590 ? 20.030 -1.367 26.269 1.00 91.56 590 GLU A C 1
ATOM 4696 O O . GLU A 1 590 ? 20.561 -2.387 25.808 1.00 91.56 590 GLU A O 1
ATOM 4701 N N . ILE A 1 591 ? 19.276 -0.565 25.509 1.00 91.69 591 ILE A N 1
ATOM 4702 C CA . ILE A 1 591 ? 18.839 -0.940 24.156 1.00 91.69 591 ILE A CA 1
ATOM 4703 C C . ILE A 1 591 ? 19.843 -0.548 23.064 1.00 91.69 591 ILE A C 1
ATOM 4705 O O . ILE A 1 591 ? 20.108 -1.364 22.185 1.00 91.69 591 ILE A O 1
ATOM 4709 N N . ALA A 1 592 ? 20.462 0.640 23.146 1.00 92.00 592 ALA A N 1
ATOM 4710 C CA . ALA A 1 592 ? 21.315 1.217 22.094 1.00 92.00 592 ALA A CA 1
ATOM 4711 C C . ALA A 1 592 ? 22.789 0.789 22.217 1.00 92.00 592 ALA A C 1
ATOM 4713 O O . ALA A 1 592 ? 23.719 1.465 21.769 1.00 92.00 592 ALA A O 1
ATOM 4714 N N . TRP A 1 593 ? 23.014 -0.344 22.877 1.00 87.81 593 TRP A N 1
ATOM 4715 C CA . TRP A 1 593 ? 24.339 -0.877 23.149 1.00 87.81 593 TRP A CA 1
ATOM 4716 C C . TRP A 1 593 ? 24.904 -1.642 21.948 1.00 87.81 593 TRP A C 1
ATOM 4718 O O . TRP A 1 593 ? 24.187 -2.358 21.246 1.00 87.81 593 TRP A O 1
ATOM 4728 N N . THR A 1 594 ? 26.207 -1.521 21.738 1.00 81.62 594 THR A N 1
ATOM 4729 C CA . THR A 1 594 ? 27.005 -2.237 20.733 1.00 81.62 594 THR A CA 1
ATOM 4730 C C . THR A 1 594 ? 28.223 -2.843 21.424 1.00 81.62 594 THR A C 1
ATOM 4732 O O . THR A 1 594 ? 28.587 -2.401 22.517 1.00 81.62 594 THR A O 1
ATOM 4735 N N . LYS A 1 595 ? 28.947 -3.759 20.774 1.00 75.50 595 LYS A N 1
ATOM 4736 C CA . LYS A 1 595 ? 30.230 -4.257 21.319 1.00 75.50 595 LYS A CA 1
ATOM 4737 C C . LYS A 1 595 ? 31.278 -3.162 21.597 1.00 75.50 595 LYS A C 1
ATOM 4739 O O . LYS A 1 595 ? 32.248 -3.413 22.306 1.00 75.50 595 LYS A O 1
ATOM 4744 N N . HIS A 1 596 ? 31.093 -1.962 21.044 1.00 80.12 596 HIS A N 1
ATOM 4745 C CA . HIS A 1 596 ? 31.949 -0.788 21.229 1.00 80.12 596 HIS A CA 1
ATOM 4746 C C . HIS A 1 596 ? 31.369 0.242 22.216 1.00 80.12 596 HIS A C 1
ATOM 4748 O O . HIS A 1 596 ? 31.887 1.350 22.331 1.00 80.12 596 HIS A O 1
ATOM 4754 N N . GLY A 1 597 ? 30.306 -0.113 22.943 1.00 86.00 597 GLY A N 1
ATOM 4755 C CA . GLY A 1 597 ? 29.585 0.777 23.848 1.00 86.00 597 GLY A CA 1
ATOM 4756 C C . GLY A 1 597 ? 28.299 1.324 23.231 1.00 86.00 597 GLY A C 1
ATOM 4757 O O . GLY A 1 597 ? 27.792 0.802 22.239 1.00 86.00 597 GLY A O 1
ATOM 4758 N N . ASN A 1 598 ? 27.729 2.356 23.850 1.00 92.44 598 ASN A N 1
ATOM 4759 C CA . ASN A 1 598 ? 26.457 2.927 23.416 1.00 92.44 598 ASN A CA 1
ATOM 4760 C C . ASN A 1 598 ? 26.637 3.847 22.195 1.00 92.44 598 ASN A C 1
ATOM 4762 O O . ASN A 1 598 ? 27.464 4.770 22.227 1.00 92.44 598 ASN A O 1
ATOM 4766 N N . TYR A 1 599 ? 25.858 3.616 21.134 1.00 95.06 599 TYR A N 1
ATOM 4767 C CA . TYR A 1 599 ? 25.948 4.443 19.929 1.00 95.06 599 TYR A CA 1
ATOM 4768 C C . TYR A 1 599 ? 25.135 5.736 20.032 1.00 95.06 599 TYR A C 1
ATOM 4770 O O . TYR A 1 599 ? 25.370 6.655 19.257 1.00 95.06 599 TYR A O 1
ATOM 4778 N N . PHE A 1 600 ? 24.159 5.834 20.934 1.00 96.19 600 PHE A N 1
ATOM 4779 C CA . PHE A 1 600 ? 23.276 6.991 20.991 1.00 96.19 600 PHE A CA 1
ATOM 4780 C C . PHE A 1 600 ? 24.039 8.208 21.529 1.00 96.19 600 PHE A C 1
ATOM 4782 O O . PHE A 1 600 ? 24.470 8.213 22.682 1.00 96.19 600 PHE A O 1
ATOM 4789 N N . LYS A 1 601 ? 24.257 9.223 20.684 1.00 94.81 601 LYS A N 1
ATOM 4790 C CA . LYS A 1 601 ? 25.127 10.372 21.016 1.00 94.81 601 LYS A CA 1
ATOM 4791 C C . LYS A 1 601 ? 24.396 11.631 21.461 1.00 94.81 601 LYS A C 1
ATOM 4793 O O . LYS A 1 601 ? 25.007 12.493 22.086 1.00 94.81 601 LYS A O 1
ATOM 4798 N N . ASP A 1 602 ? 23.108 11.737 21.166 1.00 95.56 602 ASP A N 1
ATOM 4799 C CA . ASP A 1 602 ? 22.293 12.854 21.636 1.00 95.56 602 ASP A CA 1
ATOM 4800 C C . ASP A 1 602 ? 21.899 12.647 23.108 1.00 95.56 602 ASP A C 1
ATOM 4802 O O . ASP A 1 602 ? 22.003 11.546 23.646 1.00 95.56 602 ASP A O 1
ATOM 4806 N N . ASN A 1 603 ? 21.398 13.694 23.767 1.00 96.81 603 ASN A N 1
ATOM 4807 C CA . ASN A 1 603 ? 20.874 13.578 25.128 1.00 96.81 603 ASN A CA 1
ATOM 4808 C C . ASN A 1 603 ? 19.595 12.702 25.146 1.00 96.81 603 ASN A C 1
ATOM 4810 O O . ASN A 1 603 ? 18.598 13.111 24.544 1.00 96.81 603 ASN A O 1
ATOM 4814 N N . PRO A 1 604 ? 19.563 11.550 25.849 1.00 97.31 604 PRO A N 1
ATOM 4815 C CA . PRO A 1 604 ? 18.380 10.684 25.938 1.00 97.31 604 PRO A CA 1
ATOM 4816 C C . PRO A 1 604 ? 17.119 11.370 26.465 1.00 97.31 604 PRO A C 1
ATOM 4818 O O . PRO A 1 604 ? 16.012 10.933 26.158 1.00 97.31 604 PRO A O 1
ATOM 4821 N N . GLU A 1 605 ? 17.258 12.482 27.189 1.00 97.00 605 GLU A N 1
ATOM 4822 C CA . GLU A 1 605 ? 16.131 13.272 27.694 1.00 97.00 605 GLU A CA 1
ATOM 4823 C C . GLU A 1 605 ? 15.188 13.788 26.594 1.00 97.00 605 GLU A C 1
ATOM 4825 O O . GLU A 1 605 ? 14.042 14.125 26.887 1.00 97.00 605 GLU A O 1
ATOM 4830 N N . ILE A 1 606 ? 15.590 13.771 25.314 1.00 96.31 606 ILE A N 1
ATOM 4831 C CA . ILE A 1 606 ? 14.664 14.044 24.202 1.00 96.31 606 ILE A CA 1
ATOM 4832 C C . ILE A 1 606 ? 13.442 13.109 24.205 1.00 96.31 606 ILE A C 1
ATOM 4834 O O . ILE A 1 606 ? 12.374 13.505 23.739 1.00 96.31 606 ILE A O 1
ATOM 4838 N N . LEU A 1 607 ? 13.573 11.891 24.750 1.00 97.56 607 LEU A N 1
ATOM 4839 C CA . LEU A 1 607 ? 12.491 10.905 24.821 1.00 97.56 607 LEU A CA 1
ATOM 4840 C C . LEU A 1 607 ? 11.400 11.283 25.828 1.00 97.56 607 LEU A C 1
ATOM 4842 O O . LEU A 1 607 ? 10.314 10.712 25.799 1.00 97.56 607 LEU A O 1
ATOM 4846 N N . ASN A 1 608 ? 11.658 12.266 26.692 1.00 96.38 608 ASN A N 1
ATOM 4847 C CA . ASN A 1 608 ? 10.713 12.727 27.700 1.00 96.38 608 ASN A CA 1
ATOM 4848 C C . ASN A 1 608 ? 9.697 13.758 27.180 1.00 96.38 608 ASN A C 1
ATOM 4850 O O . ASN A 1 608 ? 8.898 14.245 27.980 1.00 96.38 608 ASN A O 1
ATOM 4854 N N . GLY A 1 609 ? 9.685 14.095 25.883 1.00 94.88 609 GLY A N 1
ATOM 4855 C CA . GLY A 1 609 ? 8.758 15.102 25.364 1.00 94.88 609 GLY A CA 1
ATOM 4856 C C . GLY A 1 609 ? 8.538 15.114 23.850 1.00 94.88 609 GLY A C 1
ATOM 4857 O O . GLY A 1 609 ? 9.132 14.358 23.079 1.00 94.88 609 GLY A O 1
ATOM 4858 N N . GLY A 1 610 ? 7.638 16.007 23.426 1.00 95.56 610 GLY A N 1
ATOM 4859 C CA . GLY A 1 610 ? 7.306 16.252 22.021 1.00 95.56 610 GLY A CA 1
ATOM 4860 C C . GLY A 1 610 ? 6.901 14.987 21.261 1.00 95.56 610 GLY A C 1
ATOM 4861 O O . GLY A 1 610 ? 6.237 14.100 21.799 1.00 95.56 610 GLY A O 1
ATOM 4862 N N . LYS A 1 611 ? 7.355 14.885 20.005 1.00 95.50 611 LYS A N 1
ATOM 4863 C CA . LYS A 1 611 ? 7.028 13.760 19.113 1.00 95.50 611 LYS A CA 1
ATOM 4864 C C . LYS A 1 611 ? 7.542 12.394 19.584 1.00 95.50 611 LYS A C 1
ATOM 4866 O O . LYS A 1 611 ? 7.125 11.373 19.033 1.00 95.50 611 LYS A O 1
ATOM 4871 N N . TYR A 1 612 ? 8.472 12.384 20.545 1.00 96.88 612 TYR A N 1
ATOM 4872 C CA . TYR A 1 612 ? 9.089 11.170 21.072 1.00 96.88 612 TYR A CA 1
ATOM 4873 C C . TYR A 1 612 ? 8.216 10.496 22.140 1.00 96.88 612 TYR A C 1
ATOM 4875 O O . TYR A 1 612 ? 8.189 9.268 22.227 1.00 96.88 612 TYR A O 1
ATOM 4883 N N . LEU A 1 613 ? 7.435 11.287 22.883 1.00 97.69 613 LEU A N 1
ATOM 4884 C CA . LEU A 1 613 ? 6.543 10.799 23.938 1.00 97.69 613 LEU A CA 1
ATOM 4885 C C . LEU A 1 613 ? 5.057 10.825 23.554 1.00 97.69 613 LEU A C 1
ATOM 4887 O O . LEU A 1 613 ? 4.258 10.158 24.204 1.00 97.69 613 LEU A O 1
ATOM 4891 N N . ASP A 1 614 ? 4.674 11.571 22.515 1.00 97.25 614 ASP A N 1
ATOM 4892 C CA . ASP A 1 614 ? 3.260 11.788 22.200 1.00 97.25 614 ASP A CA 1
ATOM 4893 C C . ASP A 1 614 ? 2.438 10.500 21.990 1.00 97.25 614 ASP A C 1
ATOM 4895 O O . ASP A 1 614 ? 2.941 9.437 21.604 1.00 97.25 614 ASP A O 1
ATOM 4899 N N . VAL A 1 615 ? 1.136 10.602 22.234 1.00 97.44 615 VAL A N 1
ATOM 4900 C CA . VAL A 1 615 ? 0.148 9.569 21.898 1.00 97.44 615 VAL A CA 1
ATOM 4901 C C . VAL A 1 615 ? -0.992 10.181 21.101 1.00 97.44 615 VAL A C 1
ATOM 4903 O O . VAL A 1 615 ? -1.204 11.393 21.144 1.00 97.44 615 VAL A O 1
ATOM 4906 N N . CYS A 1 616 ? -1.738 9.372 20.352 1.00 95.38 616 CYS A N 1
ATOM 4907 C CA . CYS A 1 616 ? -2.887 9.905 19.630 1.00 95.38 616 CYS A CA 1
ATOM 4908 C C . CYS A 1 616 ? -4.010 10.349 20.583 1.00 95.38 616 CYS A C 1
ATOM 4910 O O . CYS A 1 616 ? -4.139 9.817 21.693 1.00 95.38 616 CYS A O 1
ATOM 4912 N N . ASP A 1 617 ? -4.823 11.316 20.155 1.00 95.88 617 ASP A N 1
ATOM 4913 C CA . ASP A 1 617 ? -5.952 11.828 20.939 1.00 95.88 617 ASP A CA 1
ATOM 4914 C C . ASP A 1 617 ? -6.887 10.691 21.377 1.00 95.88 617 ASP A C 1
ATOM 4916 O O . ASP A 1 617 ? -7.274 10.615 22.549 1.00 95.88 617 ASP A O 1
ATOM 4920 N N . TYR A 1 618 ? -7.179 9.743 20.477 1.00 95.44 618 TYR A N 1
ATOM 4921 C CA . TYR A 1 618 ? -7.965 8.556 20.813 1.00 95.44 618 TYR A CA 1
ATOM 4922 C C . TYR A 1 618 ? -7.335 7.719 21.939 1.00 95.44 618 TYR A C 1
ATOM 4924 O O . TYR A 1 618 ? -8.036 7.345 22.887 1.00 95.44 618 TYR A O 1
ATOM 4932 N N . THR A 1 619 ? -6.029 7.438 21.866 1.00 95.88 619 THR A N 1
ATOM 4933 C CA . THR A 1 619 ? -5.294 6.657 22.873 1.00 95.88 619 THR A CA 1
ATOM 4934 C C . THR A 1 619 ? -5.343 7.354 24.225 1.00 95.88 619 THR A C 1
ATOM 4936 O O . THR A 1 619 ? -5.710 6.723 25.216 1.00 95.88 619 THR A O 1
ATOM 4939 N N . MET A 1 620 ? -5.058 8.659 24.277 1.00 97.38 620 MET A N 1
ATOM 4940 C CA . MET A 1 620 ? -5.121 9.430 25.523 1.00 97.38 620 MET A CA 1
ATOM 4941 C C . MET A 1 620 ? -6.515 9.367 26.155 1.00 97.38 620 MET A C 1
ATOM 4943 O O . MET A 1 620 ? -6.645 9.117 27.354 1.00 97.38 620 MET A O 1
ATOM 4947 N N . GLN A 1 621 ? -7.572 9.520 25.353 1.00 96.75 621 GLN A N 1
ATOM 4948 C CA . GLN A 1 621 ? -8.945 9.379 25.840 1.00 96.75 621 GLN A CA 1
ATOM 4949 C C . GLN A 1 621 ? -9.230 7.974 26.392 1.00 96.75 621 GLN A C 1
ATOM 4951 O O . GLN A 1 621 ? -9.900 7.850 27.417 1.00 96.75 621 GLN A O 1
ATOM 4956 N N . GLN A 1 622 ? -8.739 6.909 25.748 1.00 97.25 622 GLN A N 1
ATOM 4957 C CA . GLN A 1 622 ? -8.956 5.543 26.237 1.00 97.25 622 GLN A CA 1
ATOM 4958 C C . GLN A 1 622 ? -8.176 5.248 27.520 1.00 97.25 622 GLN A C 1
ATOM 4960 O O . GLN A 1 622 ? -8.716 4.575 28.397 1.00 97.25 622 GLN A O 1
ATOM 4965 N N . MET A 1 623 ? -6.953 5.765 27.661 1.00 97.00 623 MET A N 1
ATOM 4966 C CA . MET A 1 623 ? -6.179 5.614 28.895 1.00 97.00 623 MET A CA 1
ATOM 4967 C C . MET A 1 623 ? -6.846 6.341 30.067 1.00 97.00 623 MET A C 1
ATOM 4969 O O . MET A 1 623 ? -6.962 5.770 31.148 1.00 97.00 623 MET A O 1
ATOM 4973 N N . ARG A 1 624 ? -7.369 7.559 29.854 1.00 97.25 624 ARG A N 1
ATOM 4974 C CA . ARG A 1 624 ? -8.150 8.276 30.881 1.00 97.25 624 ARG A CA 1
ATOM 4975 C C . ARG A 1 624 ? -9.351 7.452 31.343 1.00 97.25 624 ARG A C 1
ATOM 4977 O O . ARG A 1 624 ? -9.498 7.210 32.537 1.00 97.25 624 ARG A O 1
ATOM 4984 N N . LYS A 1 625 ? -10.129 6.920 30.394 1.00 96.81 625 LYS A N 1
ATOM 4985 C CA . LYS A 1 625 ? -11.259 6.025 30.694 1.00 96.81 625 LYS A CA 1
ATOM 4986 C C . LYS A 1 625 ? -10.833 4.771 31.450 1.00 96.81 625 LYS A C 1
ATOM 4988 O O . LYS A 1 625 ? -11.554 4.319 32.332 1.00 96.81 625 LYS A O 1
ATOM 4993 N N . TYR A 1 626 ? -9.689 4.184 31.107 1.00 96.31 626 TYR A N 1
ATOM 4994 C CA . TYR A 1 626 ? -9.160 3.029 31.826 1.00 96.31 626 TYR A CA 1
ATOM 4995 C C . TYR A 1 626 ? -8.903 3.356 33.300 1.00 96.31 626 TYR A C 1
ATOM 4997 O O . TYR A 1 626 ? -9.400 2.635 34.164 1.00 96.31 626 TYR A O 1
ATOM 5005 N N . PHE A 1 627 ? -8.200 4.455 33.596 1.00 96.19 627 PHE A N 1
ATOM 5006 C CA . PHE A 1 627 ? -7.916 4.847 34.979 1.00 96.19 627 PHE A CA 1
ATOM 5007 C C . PHE A 1 627 ? -9.185 5.216 35.756 1.00 96.19 627 PHE A C 1
ATOM 5009 O O . PHE A 1 627 ? -9.310 4.823 36.914 1.00 96.19 627 PHE A O 1
ATOM 5016 N N . GLU A 1 628 ? -10.157 5.877 35.119 1.00 96.50 628 GLU A N 1
ATOM 5017 C CA . GLU A 1 628 ? -11.484 6.129 35.703 1.00 96.50 628 GLU A CA 1
ATOM 5018 C C . GLU A 1 628 ? -12.178 4.815 36.102 1.00 96.50 628 GLU A C 1
ATOM 5020 O O . GLU A 1 628 ? -12.539 4.622 37.264 1.00 96.50 628 GLU A O 1
ATOM 5025 N N . ILE A 1 629 ? -12.292 3.864 35.167 1.00 95.19 629 ILE A N 1
ATOM 5026 C CA . ILE A 1 629 ? -12.938 2.566 35.410 1.00 95.19 629 ILE A CA 1
ATOM 5027 C C . ILE A 1 629 ? -12.182 1.767 36.480 1.00 95.19 629 ILE A C 1
ATOM 5029 O O . ILE A 1 629 ? -12.798 1.170 37.365 1.00 95.19 629 ILE A O 1
ATOM 5033 N N . ARG A 1 630 ? -10.848 1.741 36.425 1.00 93.06 630 ARG A N 1
ATOM 5034 C CA . ARG A 1 630 ? -10.026 1.009 37.394 1.00 93.06 630 ARG A CA 1
ATOM 5035 C C . ARG A 1 630 ? -10.157 1.600 38.795 1.00 93.06 630 ARG A C 1
ATOM 5037 O O . ARG A 1 630 ? -10.257 0.830 39.753 1.00 93.06 630 ARG A O 1
ATOM 5044 N N . LYS A 1 631 ? -10.230 2.928 38.925 1.00 94.75 631 LYS A N 1
ATOM 5045 C CA . LYS A 1 631 ? -10.492 3.610 40.199 1.00 94.75 631 LYS A CA 1
ATOM 5046 C C . LYS A 1 631 ? -11.854 3.225 40.763 1.00 94.75 631 LYS A C 1
ATOM 5048 O O . LYS A 1 631 ? -11.935 2.877 41.936 1.00 94.75 631 LYS A O 1
ATOM 5053 N N . GLU A 1 632 ? -12.901 3.194 39.940 1.00 93.62 632 GLU A N 1
ATOM 5054 C CA . GLU A 1 632 ? -14.219 2.712 40.375 1.00 93.62 632 GLU A CA 1
ATOM 5055 C C . GLU A 1 632 ? -14.193 1.250 40.845 1.00 93.62 632 GLU A C 1
ATOM 5057 O O . GLU A 1 632 ? -14.895 0.891 41.786 1.00 93.62 632 GLU A O 1
ATOM 5062 N N . MET A 1 633 ? -13.432 0.389 40.165 1.00 90.50 633 MET A N 1
ATOM 5063 C CA . MET A 1 633 ? -13.409 -1.051 40.444 1.00 90.50 633 MET A CA 1
ATOM 5064 C C . MET A 1 633 ? -12.513 -1.435 41.625 1.00 90.50 633 MET A C 1
ATOM 5066 O O . MET A 1 633 ? -12.775 -2.441 42.278 1.00 90.50 633 MET A O 1
ATOM 5070 N N . THR A 1 634 ? -11.445 -0.677 41.883 1.00 89.69 634 THR A N 1
ATOM 5071 C CA . THR A 1 634 ? -10.389 -1.058 42.841 1.00 89.69 634 THR A CA 1
ATOM 5072 C C . THR A 1 634 ? -10.131 -0.027 43.936 1.00 89.69 634 THR A C 1
ATOM 5074 O O . THR A 1 634 ? -9.414 -0.325 44.889 1.00 89.69 634 THR A O 1
ATOM 5077 N N . GLY A 1 635 ? -10.656 1.193 43.798 1.00 89.81 635 GLY A N 1
ATOM 5078 C CA . GLY A 1 635 ? -10.338 2.337 44.657 1.00 89.81 635 GLY A CA 1
ATOM 5079 C C . GLY A 1 635 ? -8.963 2.972 44.404 1.00 89.81 635 GLY A C 1
ATOM 5080 O O . GLY A 1 635 ? -8.667 4.003 45.004 1.00 89.81 635 GLY A O 1
ATOM 5081 N N . LYS A 1 636 ? -8.122 2.401 43.529 1.00 86.31 636 LYS A N 1
ATOM 5082 C CA . LYS A 1 636 ? -6.783 2.928 43.218 1.00 86.31 636 LYS A CA 1
ATOM 5083 C C . LYS A 1 636 ? -6.840 4.018 42.150 1.00 86.31 636 LYS A C 1
ATOM 5085 O O . LYS A 1 636 ? -7.312 3.768 41.041 1.00 86.31 636 LYS A O 1
ATOM 5090 N N . ASP A 1 637 ? -6.323 5.200 42.473 1.00 88.19 637 ASP A N 1
ATOM 5091 C CA . ASP A 1 637 ? -6.214 6.327 41.546 1.00 88.19 637 ASP A CA 1
ATOM 5092 C C . ASP A 1 637 ? -4.783 6.473 41.016 1.00 88.19 637 ASP A C 1
ATOM 5094 O O . ASP A 1 637 ? -3.943 7.125 41.632 1.00 88.19 637 ASP A O 1
ATOM 5098 N N . ASP A 1 638 ? -4.535 5.872 39.854 1.00 88.94 638 ASP A N 1
ATOM 5099 C CA . ASP A 1 638 ? -3.233 5.906 39.179 1.00 88.94 638 ASP A CA 1
ATOM 5100 C C . ASP A 1 638 ? -3.236 6.877 37.980 1.00 88.94 638 ASP A C 1
ATOM 5102 O O . ASP A 1 638 ? -2.353 6.829 37.126 1.00 88.94 638 ASP A O 1
ATOM 5106 N N . ALA A 1 639 ? -4.209 7.799 37.899 1.00 89.44 639 ALA A N 1
ATOM 5107 C CA . ALA A 1 639 ? -4.349 8.716 36.761 1.00 89.44 639 ALA A CA 1
ATOM 5108 C C . ALA A 1 639 ? -3.134 9.646 36.565 1.00 89.44 639 ALA A C 1
ATOM 5110 O O . ALA A 1 639 ? -2.902 10.133 35.454 1.00 89.44 639 ALA A O 1
ATOM 5111 N N . LYS A 1 640 ? -2.325 9.848 37.616 1.00 90.31 640 LYS A N 1
ATOM 5112 C CA . LYS A 1 640 ? -1.049 10.580 37.548 1.00 90.31 640 LYS A CA 1
ATOM 5113 C C . LYS A 1 640 ? -0.047 9.956 36.576 1.00 90.31 640 LYS A C 1
ATOM 5115 O O . LYS A 1 640 ? 0.809 10.668 36.065 1.00 90.31 640 LYS A O 1
ATOM 5120 N N . ALA A 1 641 ? -0.189 8.670 36.245 1.00 91.06 641 ALA A N 1
ATOM 5121 C CA . ALA A 1 641 ? 0.636 8.007 35.236 1.00 91.06 641 ALA A CA 1
ATOM 5122 C C . ALA A 1 641 ? 0.513 8.637 33.830 1.00 91.06 641 ALA A C 1
ATOM 5124 O O . ALA A 1 641 ? 1.326 8.340 32.958 1.00 91.06 641 ALA A O 1
ATOM 5125 N N . LEU A 1 642 ? -0.485 9.502 33.597 1.00 95.25 642 LEU A N 1
ATOM 5126 C CA . LEU A 1 642 ? -0.674 10.238 32.343 1.00 95.25 642 LEU A CA 1
ATOM 5127 C C . LEU A 1 642 ? -0.073 11.653 32.338 1.00 95.25 642 LEU A C 1
ATOM 5129 O O . LEU A 1 642 ? -0.103 12.319 31.299 1.00 95.25 642 LEU A O 1
ATOM 5133 N N . GLU A 1 643 ? 0.434 12.147 33.470 1.00 93.00 643 GLU A N 1
ATOM 5134 C CA . GLU A 1 643 ? 0.980 13.503 33.565 1.00 93.00 643 GLU A CA 1
ATOM 5135 C C . GLU A 1 643 ? 2.201 13.686 32.647 1.00 93.00 643 GLU A C 1
ATOM 5137 O O . GLU A 1 643 ? 3.091 12.842 32.562 1.00 93.00 643 GLU A O 1
ATOM 5142 N N . GLY A 1 644 ? 2.241 14.812 31.928 1.00 92.19 644 GLY A N 1
ATOM 5143 C CA . GLY A 1 644 ? 3.357 15.164 31.043 1.00 92.19 644 GLY A CA 1
ATOM 5144 C C . GLY A 1 644 ? 3.408 14.424 29.699 1.00 92.19 644 GLY A C 1
ATOM 5145 O O . GLY A 1 644 ? 4.320 14.691 28.919 1.00 92.19 644 GLY A O 1
ATOM 5146 N N . ILE A 1 645 ? 2.450 13.541 29.389 1.00 97.25 645 ILE A N 1
ATOM 5147 C CA . ILE A 1 645 ? 2.360 12.877 28.079 1.00 97.25 645 ILE A CA 1
ATOM 5148 C C . ILE A 1 645 ? 1.615 13.795 27.089 1.00 97.25 645 ILE A C 1
ATOM 5150 O O . ILE A 1 645 ? 0.427 14.070 27.292 1.00 97.25 645 ILE A O 1
ATOM 5154 N N . PRO A 1 646 ? 2.266 14.274 26.011 1.00 97.31 646 PRO A N 1
ATOM 5155 C CA . PRO A 1 646 ? 1.616 15.116 25.014 1.00 97.31 646 PRO A CA 1
ATOM 5156 C C . PRO A 1 646 ? 0.685 14.302 24.107 1.00 97.31 646 PRO A C 1
ATOM 5158 O O . PRO A 1 646 ? 0.844 13.090 23.943 1.00 97.31 646 PRO A O 1
ATOM 5161 N N . THR A 1 647 ? -0.274 14.979 23.478 1.00 97.19 647 THR A N 1
ATOM 5162 C CA . THR A 1 647 ? -1.118 14.376 22.442 1.00 97.19 647 THR A CA 1
ATOM 5163 C C . THR A 1 647 ? -0.761 14.862 21.045 1.00 97.19 647 THR A C 1
ATOM 5165 O O . THR A 1 647 ? -0.157 15.918 20.848 1.00 97.19 647 THR A O 1
ATOM 5168 N N . ARG A 1 648 ? -1.160 14.064 20.060 1.00 95.50 648 ARG A N 1
ATOM 5169 C CA . ARG A 1 648 ? -1.115 14.382 18.634 1.00 95.50 648 ARG A CA 1
ATOM 5170 C C . ARG A 1 648 ? -2.412 13.936 17.963 1.00 95.50 648 ARG A C 1
ATOM 5172 O O . ARG A 1 648 ? -3.065 12.999 18.421 1.00 95.50 648 ARG A O 1
ATOM 5179 N N . ALA A 1 649 ? -2.710 14.538 16.816 1.00 92.12 649 ALA A N 1
ATOM 5180 C CA . ALA A 1 649 ? -3.870 14.170 16.018 1.00 92.12 649 ALA A CA 1
ATOM 5181 C C . ALA A 1 649 ? -3.854 12.684 15.606 1.00 92.12 649 ALA A C 1
ATOM 5183 O O . ALA A 1 649 ? -2.799 12.070 15.377 1.00 92.12 649 ALA A O 1
ATOM 5184 N N . ASP A 1 650 ? -5.051 12.118 15.480 1.00 87.00 650 ASP A N 1
ATOM 5185 C CA . ASP A 1 650 ? -5.259 10.773 14.957 1.00 87.00 650 ASP A CA 1
ATOM 5186 C C . ASP A 1 650 ? -4.932 10.736 13.455 1.00 87.00 650 ASP A C 1
ATOM 5188 O O . ASP A 1 650 ? -5.500 11.474 12.652 1.00 87.00 650 ASP A O 1
ATOM 5192 N N . THR A 1 651 ? -4.000 9.867 13.060 1.00 80.44 651 THR A N 1
ATOM 5193 C CA . THR A 1 651 ? -3.556 9.727 11.655 1.00 80.44 651 THR A CA 1
ATOM 5194 C C . THR A 1 651 ? -4.059 8.450 10.990 1.00 80.44 651 THR A C 1
ATOM 5196 O O . THR A 1 651 ? -3.966 8.306 9.772 1.00 80.44 651 THR A O 1
ATOM 5199 N N . ILE A 1 652 ? -4.593 7.517 11.779 1.00 78.75 652 ILE A N 1
ATOM 5200 C CA . ILE A 1 652 ? -5.216 6.277 11.318 1.00 78.75 652 ILE A CA 1
ATOM 5201 C C . ILE A 1 652 ? -6.471 5.998 12.160 1.00 78.75 652 ILE A C 1
ATOM 5203 O O . ILE A 1 652 ? -6.534 6.445 13.306 1.00 78.75 652 ILE A O 1
ATOM 5207 N N . PRO A 1 653 ? -7.456 5.241 11.643 1.00 81.50 653 PRO A N 1
ATOM 5208 C CA . PRO A 1 653 ? -8.620 4.840 12.428 1.00 81.50 653 PRO A CA 1
ATOM 5209 C C . PRO A 1 653 ? -8.237 4.062 13.693 1.00 81.50 653 PRO A C 1
ATOM 5211 O O . PRO A 1 653 ? -7.251 3.317 13.699 1.00 81.50 653 PRO A O 1
ATOM 5214 N N . ALA A 1 654 ? -9.063 4.187 14.734 1.00 77.19 654 ALA A N 1
ATOM 5215 C CA . ALA A 1 654 ? -8.902 3.453 15.985 1.00 77.19 654 ALA A CA 1
ATOM 5216 C C . ALA A 1 654 ? -8.776 1.940 15.739 1.00 77.19 654 ALA A C 1
ATOM 5218 O O . ALA A 1 654 ? -9.570 1.342 15.007 1.00 77.19 654 ALA A O 1
ATOM 5219 N N . ARG A 1 655 ? -7.766 1.319 16.360 1.00 74.81 655 ARG A N 1
ATOM 5220 C CA . ARG A 1 655 ? -7.501 -0.124 16.234 1.00 74.81 655 ARG A CA 1
ATOM 5221 C C . ARG A 1 655 ? -8.141 -0.965 17.329 1.00 74.81 655 ARG A C 1
ATOM 5223 O O . ARG A 1 655 ? -8.389 -2.146 17.110 1.00 74.81 655 ARG A O 1
ATOM 5230 N N . THR A 1 656 ? -8.442 -0.360 18.471 1.00 77.44 656 THR A N 1
ATOM 5231 C CA . THR A 1 656 ? -9.124 -1.017 19.584 1.00 77.44 656 THR A CA 1
ATOM 5232 C C . THR A 1 656 ? -10.571 -0.541 19.676 1.00 77.44 656 THR A C 1
ATOM 5234 O O . THR A 1 656 ? -10.953 0.514 19.164 1.00 77.44 656 THR A O 1
ATOM 5237 N N . LYS A 1 657 ? -11.422 -1.345 20.319 1.00 82.31 657 LYS A N 1
ATOM 5238 C CA . LYS A 1 657 ? -12.744 -0.868 20.742 1.00 82.31 657 LYS A CA 1
ATOM 5239 C C . LYS A 1 657 ? -12.555 0.123 21.889 1.00 82.31 657 LYS A C 1
ATOM 5241 O O . LYS A 1 657 ? -11.634 -0.035 22.685 1.00 82.31 657 LYS A O 1
ATOM 5246 N N . GLY A 1 658 ? -13.457 1.100 21.999 1.00 84.69 658 GLY A N 1
ATOM 5247 C CA . GLY A 1 658 ? -13.429 2.047 23.114 1.00 84.69 658 GLY A CA 1
ATOM 5248 C C . GLY A 1 658 ? -13.440 1.330 24.467 1.00 84.69 658 GLY A C 1
ATOM 5249 O O . GLY A 1 658 ? -14.151 0.334 24.632 1.00 84.69 658 GLY A O 1
ATOM 5250 N N . MET A 1 659 ? -12.653 1.844 25.410 1.00 92.31 659 MET A N 1
ATOM 5251 C CA . MET A 1 659 ? -12.511 1.329 26.767 1.00 92.31 659 MET A CA 1
ATOM 5252 C C . MET A 1 659 ? -13.877 1.311 27.463 1.00 92.31 659 MET A C 1
ATOM 5254 O O . MET A 1 659 ? -14.620 2.296 27.420 1.00 92.31 659 MET A O 1
ATOM 5258 N N . LYS A 1 660 ? -14.235 0.173 28.065 1.00 91.81 660 LYS A N 1
ATOM 5259 C CA . LYS A 1 660 ? -15.528 -0.050 28.726 1.00 91.81 660 LYS A CA 1
ATOM 5260 C C . LYS A 1 660 ? -15.344 -0.906 29.969 1.00 91.81 660 LYS A C 1
ATOM 5262 O O . LYS A 1 660 ? -14.521 -1.819 29.969 1.00 91.81 660 LYS A O 1
ATOM 5267 N N . LYS A 1 661 ? -16.179 -0.659 30.979 1.00 89.88 661 LYS A N 1
ATOM 5268 C CA . LYS A 1 661 ? -16.252 -1.476 32.191 1.00 89.88 661 LYS A CA 1
ATOM 5269 C C . LYS A 1 661 ? -16.670 -2.912 31.834 1.00 89.88 661 LYS A C 1
ATOM 5271 O O . LYS A 1 661 ? -17.728 -3.093 31.222 1.00 89.88 661 LYS A O 1
ATOM 5276 N N . PRO A 1 662 ? -15.857 -3.932 32.148 1.00 86.88 662 PRO A N 1
ATOM 5277 C CA . PRO A 1 662 ? -16.205 -5.313 31.852 1.00 86.88 662 PRO A CA 1
ATOM 5278 C C . PRO A 1 662 ? -17.268 -5.846 32.821 1.00 86.88 662 PRO A C 1
ATOM 5280 O O . PRO A 1 662 ? -17.267 -5.532 34.007 1.00 86.88 662 PRO A O 1
ATOM 5283 N N . VAL A 1 663 ? -18.165 -6.690 32.307 1.00 80.50 663 VAL A N 1
ATOM 5284 C CA . VAL A 1 663 ? -19.148 -7.435 33.114 1.00 80.50 663 VAL A CA 1
ATOM 5285 C C . VAL A 1 663 ? -18.478 -8.701 33.650 1.00 80.50 663 VAL A C 1
ATOM 5287 O O . VAL A 1 663 ? -17.941 -9.478 32.850 1.00 80.50 663 VAL A O 1
ATOM 5290 N N . ALA A 1 664 ? -18.516 -8.920 34.967 1.00 71.06 664 ALA A N 1
ATOM 5291 C CA . ALA A 1 664 ? -17.917 -10.090 35.607 1.00 71.06 664 ALA A CA 1
ATOM 5292 C C . ALA A 1 664 ? -18.496 -11.399 35.040 1.00 71.06 664 ALA A C 1
ATOM 5294 O O . ALA A 1 664 ? -19.685 -11.488 34.718 1.00 71.06 664 ALA A O 1
ATOM 5295 N N . LYS A 1 665 ? -17.676 -12.457 34.926 1.00 61.75 665 LYS A N 1
ATOM 5296 C CA . LYS A 1 665 ? -18.150 -13.768 34.432 1.00 61.75 665 LYS A CA 1
ATOM 5297 C C . LYS A 1 665 ? -19.320 -14.329 35.253 1.00 61.75 665 LYS A C 1
ATOM 5299 O O . LYS A 1 665 ? -20.224 -14.914 34.661 1.00 61.75 665 LYS A O 1
ATOM 5304 N N . LYS A 1 666 ? -19.333 -14.123 36.577 1.00 54.31 666 LYS A N 1
ATOM 5305 C CA . LYS A 1 666 ? -20.436 -14.555 37.459 1.00 54.31 666 LYS A CA 1
ATOM 5306 C C . LYS A 1 666 ? -21.754 -13.844 37.115 1.00 54.31 666 LYS A C 1
ATOM 5308 O O . LYS A 1 666 ? -22.794 -14.494 37.033 1.00 54.31 666 LYS A O 1
ATOM 5313 N N . ASP A 1 667 ? -21.685 -12.562 36.767 1.00 53.34 667 ASP A N 1
ATOM 5314 C CA . ASP A 1 667 ? -22.853 -11.759 36.393 1.00 53.34 667 ASP A CA 1
ATOM 5315 C C . ASP A 1 667 ? -23.333 -12.047 34.970 1.00 53.34 667 ASP A C 1
ATOM 5317 O O . ASP A 1 667 ? -24.529 -11.995 34.709 1.00 53.34 667 ASP A O 1
ATOM 5321 N N . LYS A 1 668 ? -22.445 -12.440 34.045 1.00 51.16 668 LYS A N 1
ATOM 5322 C CA . LYS A 1 668 ? -22.860 -12.917 32.712 1.00 51.16 668 LYS A CA 1
ATOM 5323 C C . LYS A 1 668 ? -23.684 -14.202 32.782 1.00 51.16 668 LYS A C 1
ATOM 5325 O O . LYS A 1 668 ? -24.629 -14.345 32.011 1.00 51.16 668 LYS A O 1
ATOM 5330 N N . VAL A 1 669 ? -23.354 -15.117 33.697 1.00 52.06 669 VAL A N 1
ATOM 5331 C CA . VAL A 1 669 ? -24.147 -16.337 33.926 1.00 52.06 669 VAL A CA 1
ATOM 5332 C C . VAL A 1 669 ? -25.508 -15.979 34.526 1.00 52.06 669 VAL A C 1
ATOM 5334 O O . VAL A 1 669 ? -26.525 -16.491 34.062 1.00 52.06 669 VAL A O 1
ATOM 5337 N N . ALA A 1 670 ? -25.559 -15.047 35.482 1.00 49.47 670 ALA A N 1
ATOM 5338 C CA . ALA A 1 670 ? -26.812 -14.554 36.055 1.00 49.47 670 ALA A CA 1
ATOM 5339 C C . ALA A 1 670 ? -27.683 -13.811 35.021 1.00 49.47 670 ALA A C 1
ATOM 5341 O O . ALA A 1 670 ? -28.878 -14.085 34.925 1.00 49.47 670 ALA A O 1
ATOM 5342 N N . LEU A 1 671 ? -27.089 -12.952 34.186 1.00 47.66 671 LEU A N 1
ATOM 5343 C CA . LEU A 1 671 ? -27.768 -12.193 33.131 1.00 47.66 671 LEU A CA 1
ATOM 5344 C C . LEU A 1 671 ? -28.294 -13.111 32.017 1.00 47.66 671 LEU A C 1
ATOM 5346 O O . LEU A 1 671 ? -29.436 -12.966 31.589 1.00 47.66 671 LEU A O 1
ATOM 5350 N N . ALA A 1 672 ? -27.510 -14.113 31.602 1.00 50.59 672 ALA A N 1
ATOM 5351 C CA . ALA A 1 672 ? -27.958 -15.139 30.659 1.00 50.59 672 ALA A CA 1
ATOM 5352 C C . ALA A 1 672 ? -29.093 -15.999 31.244 1.00 50.59 672 ALA A C 1
ATOM 5354 O O . ALA A 1 672 ? -30.041 -16.337 30.537 1.00 50.59 672 ALA A O 1
ATOM 5355 N N . SER A 1 673 ? -29.040 -16.303 32.545 1.00 49.47 673 SER A N 1
ATOM 5356 C CA . SER A 1 673 ? -30.094 -17.029 33.271 1.00 49.47 673 SER A CA 1
ATOM 5357 C C . SER A 1 673 ? -31.364 -16.195 33.481 1.00 49.47 673 SER A C 1
ATOM 5359 O O . SER A 1 673 ? -32.458 -16.750 33.581 1.00 49.47 673 SER A O 1
ATOM 5361 N N . PHE A 1 674 ? -31.233 -14.870 33.561 1.00 47.38 674 PHE A N 1
ATOM 5362 C CA . PHE A 1 674 ? -32.340 -13.920 33.654 1.00 47.38 674 PHE A CA 1
ATOM 5363 C C . PHE A 1 674 ? -33.015 -13.718 32.288 1.00 47.38 674 PHE A C 1
ATOM 5365 O O . PHE A 1 674 ? -34.235 -13.813 32.183 1.00 47.38 674 PHE A O 1
ATOM 5372 N N . MET A 1 675 ? -32.232 -13.569 31.213 1.00 48.59 675 MET A N 1
ATOM 5373 C CA . MET A 1 675 ? -32.751 -13.477 29.841 1.00 48.59 675 MET A CA 1
ATOM 5374 C C . MET A 1 675 ? -33.411 -14.782 29.366 1.00 48.59 675 MET A C 1
ATOM 5376 O O . MET A 1 675 ? -34.448 -14.732 28.709 1.00 48.59 675 MET A O 1
ATOM 5380 N N . LYS A 1 676 ? -32.893 -15.958 29.757 1.00 48.09 676 LYS A N 1
ATOM 5381 C CA . LYS A 1 676 ? -33.561 -17.247 29.486 1.00 48.09 676 LYS A CA 1
ATOM 5382 C C . LYS A 1 676 ? -34.918 -17.373 30.182 1.00 48.09 676 LYS A C 1
ATOM 5384 O O . LYS A 1 676 ? -35.840 -17.922 29.591 1.00 48.09 676 LYS A O 1
ATOM 5389 N N . ARG A 1 677 ? -35.052 -16.851 31.407 1.00 50.34 677 ARG A N 1
ATOM 5390 C CA . ARG A 1 677 ? -36.321 -16.862 32.156 1.00 50.34 677 ARG A CA 1
ATOM 5391 C C . ARG A 1 677 ? -37.361 -15.901 31.577 1.00 50.34 677 ARG A C 1
ATOM 5393 O O . ARG A 1 677 ? -38.544 -16.207 31.634 1.00 50.34 677 ARG A O 1
ATOM 5400 N N . HIS A 1 678 ? -36.936 -14.800 30.960 1.00 46.72 678 HIS A N 1
ATOM 5401 C CA . HIS A 1 678 ? -37.854 -13.862 30.305 1.00 46.72 678 HIS A CA 1
ATOM 5402 C C . HIS A 1 678 ? -38.330 -14.304 28.911 1.00 46.72 678 HIS A C 1
ATOM 5404 O O . HIS A 1 678 ? -39.422 -13.913 28.509 1.00 46.72 678 HIS A O 1
ATOM 5410 N N . ASN A 1 679 ? -37.575 -15.156 28.209 1.00 45.06 679 ASN A N 1
ATOM 5411 C CA . ASN A 1 679 ? -37.974 -15.717 26.908 1.00 45.06 679 ASN A CA 1
ATOM 5412 C C . ASN A 1 679 ? -38.810 -17.008 26.998 1.00 45.06 679 ASN A C 1
ATOM 5414 O O . ASN A 1 679 ? -39.231 -17.520 25.970 1.00 45.06 679 ASN A O 1
ATOM 5418 N N . GLN A 1 680 ? -39.054 -17.542 28.199 1.00 43.31 680 GLN A N 1
ATOM 5419 C CA . GLN A 1 680 ? -39.959 -18.682 28.421 1.00 43.31 680 GLN A CA 1
ATOM 5420 C C . GLN A 1 680 ? -41.320 -18.262 29.008 1.00 43.31 680 GLN A C 1
ATOM 5422 O O . GLN A 1 680 ? -42.126 -19.117 29.357 1.00 43.31 680 GLN A O 1
ATOM 5427 N N . GLY A 1 681 ? -41.569 -16.953 29.129 1.00 41.69 681 GLY A N 1
ATOM 5428 C CA . GLY A 1 681 ? -42.795 -16.380 29.695 1.00 41.69 681 GLY A CA 1
ATOM 5429 C C . GLY A 1 681 ? -43.562 -15.452 28.747 1.00 41.69 681 GLY A C 1
ATOM 5430 O O . GLY A 1 681 ? -44.298 -14.592 29.230 1.00 41.69 681 GLY A O 1
ATOM 5431 N N . ARG A 1 682 ? -43.372 -15.577 27.430 1.00 35.88 682 ARG A N 1
ATOM 5432 C CA . ARG A 1 682 ? -44.203 -14.929 26.406 1.00 35.88 682 ARG A CA 1
ATOM 5433 C C . ARG A 1 682 ? -44.588 -15.918 25.328 1.00 35.88 682 ARG A C 1
ATOM 5435 O O . ARG A 1 682 ? -43.685 -16.677 24.914 1.00 35.88 682 ARG A O 1
#

Radius of gyration: 30.1 Å; chains: 1; bounding box: 78×50×83 Å

pLDDT: mean 82.68, std 17.49, range [25.72, 98.44]

Sequence (682 aa):
MEIMTSSMLQKVLDEPKQKVSYDPNEQLTVDVDLSLCTDEEMPRMIHIVNRLAKSEAGRETLEIANKAGVKFGFLDAKTNCFGCYFGGDMKYIGLGPMASDDKLVSTLCHESRHAGQAERMKGMPDRDQLNVASIVRYSRAKEADAQAYAVKACKELEMQGDKGPLATFAKFYPPIYKSYEQAFAKEGVLNDKVVSEVFKGWYDQTRTKQNYEEGYIIEPMHDAIKGNFTRMYTFAENVNSKTVVEKVGWTKNGNYLSAENPNFLDEPRFASVGERTKSDAQAFFEIRYRCAGIAPDKSVDALPTNKDAFERRLPEMGQPRGNVGETMSMGNTIERWRNILAQRKLTGTLKKAFAPYKKAEYPDEKPAVDVDLRYCAKKDRPRMIALINRLARSKVGLETLQIAADNGFHFNFIKGENRAFGFADPEHKRIALNPKFTDAKLVGTMCHECRHAGQFMRASNLEENRWDVKTNLIYMRAMEADAQAYAATACEEMFRLGDEAPKQEFYKYYPPIAKGFTQALIKNDAQLGDQLLTDTFKSWYDQQGTKTVYEANYLLEPMQQDLRDIANGKDKEHQMSFDMSISAQKTISEIAWTKHGNYFKDNPEILNGGKYLDVCDYTMQQMRKYFEIRKEMTGKDDAKALEGIPTRADTIPARTKGMKKPVAKKDKVALASFMKRHNQGR

Secondary structure (DSSP, 8-state):
--BPPHHHHHHHHHS----PPP-TTPPPSS--B-TTS-TTTHHHHHHHHHHHTTSHHHHHHHHHHHHTT-EEEEPPTT--BSEEEE-TTS-EEEE-TTS-HHHHHHHHHHHHHHHHHHHHTTTSPPGGGB-HHHHHHHHHHHHHHHHHHHHHHHHHHHHTT--HHHHHHHHH-HHHHHHHHHHHHHHSS--HHHHHHHHHHGGG-HHHHHHHHIIIIIHHHHHHHHS-S-SS----B---HHHHHTTSSEETTEETTTTS-TTGGGSHHHH-EEHHHHHHHHHHHHHHHHHH-PPPP-HHHH--EE--SS--SSPPTTSPTT-------TTHHHHHHHHHHHHHTTS--GGGS--------------SS--B-TTS-TTTHHHHHHHHHHHTTSHHHHHHHHHHHHTT-EEEEPPSS---SEEEETTTTEEEE-TTS-HHHHHHHHHHHHHHHHHHHH-S---TTTB-HHHHHHHHHHHHHHHHHHHHHHHHHHHHTT--HHHHHHHHH-HHHHHHHHHHHHHTTT--SHHHHHHHHHHGGG-HHHHHHHHIIIIIHHHHHHHHHHHTT--GGGS----B---HHHHHHHHSEETTEE---S-GGGGGSHHHH-EEHHHHHHHHHHHHHHHHHHS---GGGGTT--EE---S--SSPPP-PPPPHHHHHHHHHHHHHHTT--

Foldseek 3Di:
DAADDPVNVVVLVPDDDDPDDFDLPQDAPADAAAVAEDSVCVRVVSVLLNLLCLFPLSRQLRNLLVVLVAYEEADDLPDRGQWAQDDDPNRYIHGNPSGDSLQNSLVSQLRSLVSLLNVLCPPPDDLLQAAPLQVLLQVLLSNLLSNLSSLSSQVSSVVVVNNSNNVVSCVVPVQLNVQLVVQCVVVVDDDLSSSVSSSLSSLVPLQVSQVSLCPRPVVSLQVCVVPPVDDRRNNNDYDAQLNSQQSGQQDPVGRSCPPPDSRCCLDLSNQAYALLSLLQLVVSQVVCCVQPVRHRRCVSVSGHYDHHPDDDPADGRPDDGPDPDDDDDNPVRVVVVVVVVVVVVVDDDSPPRDDDDDPDDQDPDDAPEPAAAVVADPVCVSVVSVLRNLLCLFPLSVQLRNLLRVLRAHEYEDDDDDPDQWAQDQVNSYTYGHPVDDSLQVSLVSQLRSLLSQLVVLPPDPLLLAAQPLQLLLQVLLLNLLSLLSSCSSQVSSVVVVNNSNNVNSCVVCVLLNVQLVVLCVVVVNDPALSSSQSSSVSSLVPLVVSLVSLVPSPLVLLLVLLQCLLQVHDPSSHRNNNDYDDLVRSQQRNQAGPVGGSNDDDSCVCLDDSNQEDEPQSLQQVQVSQVLCCVSPVDRPVCSCPSRHYDHDPDDRPDDRHDRDHHPVVVVVVVVVVVVVVVPD